Protein 4DH2 (pdb70)

CATH classification: 2.60.40.680

Sequence (456 aa):
IHEAEETADYILDVLVEGVKAKAGDTVEIPLKFEENVPSHGIQSFNLSLYYDSKAIEVLKVEEPGSIITDPANNFDYNIVYKDSEIVFLFDDDKQKGEGLIKTDGVFAKLTVRIKPDIFKDSGSTKKYSLITFGESNFCDFDLKPILAVLKKEGKVEIEKLEAVIGDVNADGVVNISDYVLMKRYILRIIADFPADDDMWVGDVNGDNVINDIDCNYLKRYLLHMIREFPKNSYHEAEETADYILDVLVEGVKAKAGDTVEIPLKFEENVPSHGIQSFNLSLYYDSKAIEVLKVEEPGSIITDPANNFDYNIVYKDSEIVFLFDDDKQKGEGLIKTDGVFAKLTVRIKPDIFKDSGSTKKYSLITFGESNFCDFDLKPILAVLKKEGKVEIEKLAVIGDVNADGVVNISDYVLMKRYILRIIADFPADDDMWVGDVNGDNVINDIDCNYLKRYLLHMIREFPKN

B-factor: mean 34.85, std 16.99, range [12.22, 131.31]

Foldseek 3Di:
DADDDDFDAAKEKEWAEAEEAAFDWDKIFIKIGPAAQLFWFKKKWKKAWDPLFKDWDDKAFDPLQFPCVQFKDWDQPPVRRMIMIIGGPPVLPSPGGRRDIDTGMMTTMTTHLCSCPVHDDQKDKIKMGIDYMWIAGSVRGTHYYHYDIYIYIYGHDD/DDALCQLPPPDHEVVSLVVLVCCQVPVDVGTNDDDCQRRQVQQPPSDHHVVSSVVSVCCNVVVDVGTNDDPD/DDDDDFDAAKEKEWEEAEEAAFDWDKIFIWIGRAAQLFWAKKKWKKAWDPLFKDWDDKDFDPLQFPCVQFKDWDQPPVRRMIMIIGGPRVLPSPGGRRDIDTGMMTTMHGHQCSQPPHPDFKDKIKMGIDDIWIAGSVRTTYHYHYDIYMYMYGYD/DDALPQLPPPDHEVVSLVVLVCCQVVVDVGGNDPDCQRNQVQQPPSDHHVVSSVVSVCCNVVVDVGTNDD

Organism: Acetivibrio thermocellus (strain ATCC 27405 / DSM 1237 / JCM 9322 / NBRC 103400 / NCIMB 10682 / NRRL B-4536 / VPI 7372) (NCBI:txid203119)

Solvent-accessible surface area: 20303 Å² total; per-residue (Å²): 138,18,132,20,66,28,4,24,58,18,0,12,1,27,11,50,55,28,164,7,113,3,33,47,76,26,92,1,38,1,51,0,48,93,14,18,96,74,0,0,0,0,0,4,0,0,1,65,15,19,51,161,0,2,66,8,81,104,7,47,52,6,104,16,11,39,67,51,99,72,7,19,38,89,28,18,26,154,199,79,17,6,2,0,0,3,0,1,8,42,131,2,144,24,154,9,19,1,107,84,69,15,29,0,0,66,3,24,0,94,0,66,95,68,21,9,145,162,31,84,25,98,90,26,29,0,1,3,0,23,6,41,11,50,8,3,2,66,101,42,77,55,5,6,2,4,4,55,14,4,67,0,21,0,50,100,99,224,110,70,19,0,5,0,36,67,81,56,73,14,28,4,16,0,4,0,12,0,17,16,47,50,94,157,72,45,67,80,11,88,8,150,83,32,77,82,4,0,3,0,38,42,65,113,69,28,48,94,86,0,9,58,45,0,50,88,62,7,5,64,101,47,233,100,11,67,36,52,98,204,64,142,19,65,25,6,23,57,18,0,12,1,27,12,48,49,34,149,7,102,2,31,54,75,30,88,1,36,1,69,0,64,92,15,17,95,74,0,0,0,0,0,4,0,0,0,35,14,20,50,163,0,2,69,7,85,107,8,49,47,6,109,13,10,40,68,51,102,84,8,24,47,77,30,18,24,154,192,86,17,5,1,0,0,4,0,2,10,45,137,4,125,17,159,12,17,1,107,84,69,20,33,1,0,57,3,25,0,82,0,61,88,68,18,16,154,156,33,81,26,99,88,25,27,0,1,2,0,22,10,44,11,44,7,2,1,70,98,47,73,61,5,5,3,5,4,57,15,3,71,0,32,0,28,93,161,114,70,25,0,5,0,36,68,82,48,78,19,26,4,20,0,10,0,11,0,22,18,54,54,90,212,67,45,90,93,10,86,8,129,94,32,74,89,2,0,3,0,35,42,62,112,67,30,53,97,83,0,11,69,38,0,60,72,59,6,3,66,103,37,209,125,17,67,38,156

Secondary structure (DSSP, 8-state):
-PPP-EESEEEEEEEPPEEEETT-EEEEEEEEES--TT-B-EEEEEEE--TTTEEEEEEEE-TTSSSHHHHEEEEEEGGGTEEEEEEE-TT-SSSS-B-S-EEEEEEEEEE-TTTTTT---SEEEEEEEEEEEEEE-TT--BEEEEEE-EEEEEEPP-/--TT-TT-SSS-SHHHHHHHHHHHTTSSSS-SSS-HHHHH-SSSSS--SHHHHHHHHHHHTTS-SS-SS---/----EESEEEEEEEPPEEEETT-EEEEEEEEES--TT-B-EEEEEEE--TTTEEEEEEEE-TTSSSHHHHEEEEEEGGGTEEEEEEE-TT-SSSS-B-S-EEEEEEEEEEPTTTTTT---SEEEEEEEEEEEEEE-TTS-EEEEEEE-EEEEEE--/--TT-TT-SSS-SHHHHHHHHHHHTTSSSS-SSS-HHHHH--SSSS--SHHHHHHHHHHHTTS-SS-S--

Radius of gyration: 23.69 Å; Cα contacts (8 Å, |Δi|>4): 1188; chains: 4; bounding box: 64×52×59 Å

Nearest PDB structures (foldseek):
  4dh2-assembly2_D  TM=1.012E+00  e=3.889E-13  Acetivibrio thermocellus ATCC 27405
  5nrk-assembly1_D  TM=9.784E-01  e=1.930E-07  Acetivibrio cellulolyticus
  5nrm-assembly1_B  TM=9.772E-01  e=5.660E-07  Acetivibrio cellulolyticus
  4uyp-assembly1_D  TM=9.404E-01  e=1.335E-05  Acetivibrio cellulolyticus
  4uyq-assembly1_B  TM=9.312E-01  e=1.167E-05  Acetivibrio cellulolyticus

InterPro domains:
  IPR002102 Cellulosome anchoring protein, cohesin domain [PF00963] (114-235)
  IPR008965 CBM2/CBM3, carbohydrate-binding domain superfamily [SSF49384] (112-255)
  IPR012854 Copper amine oxidase-like, N-terminal [PF07833] (38-82)
  IPR036582 Copper amine oxidase-like, N-terminal domain superfamily [SSF55383] (37-77)

Structure (mmCIF, N/CA/C/O backbone):
data_4DH2
#
_entry.id   4DH2
#
_cell.length_a   90.760
_cell.length_b   90.760
_cell.length_c   135.070
_cell.angle_alpha   90.00
_cell.angle_beta   90.00
_cell.angle_gamma   120.00
#
_symmetry.space_group_name_H-M   'P 32 2 1'
#
loop_
_entity.id
_entity.type
_entity.pdbx_description
1 polymer 'Cellulosome anchoring protein cohesin region'
2 polymer 'Dockerin type 1'
3 non-polymer 'SULFATE ION'
4 non-polymer 'CALCIUM ION'
5 water water
#
loop_
_atom_site.group_PDB
_atom_site.id
_atom_site.type_symbol
_atom_site.label_atom_id
_atom_site.label_alt_id
_atom_site.label_comp_id
_atom_site.label_asym_id
_atom_site.label_entity_id
_atom_site.label_seq_id
_atom_site.pdbx_PDB_ins_code
_atom_site.Cartn_x
_atom_site.Cartn_y
_atom_site.Cartn_z
_atom_site.occupancy
_atom_site.B_iso_or_equiv
_atom_site.auth_seq_id
_atom_site.auth_comp_id
_atom_site.auth_asym_id
_atom_site.auth_atom_id
_atom_site.pdbx_PDB_model_num
ATOM 1 N N . ILE A 1 7 ? 20.247 13.414 -11.178 1.00 64.83 7 ILE A N 1
ATOM 2 C CA . ILE A 1 7 ? 20.060 12.219 -10.353 1.00 67.43 7 ILE A CA 1
ATOM 3 C C . ILE A 1 7 ? 19.683 10.982 -11.181 1.00 60.20 7 ILE A C 1
ATOM 4 O O . ILE A 1 7 ? 18.824 11.044 -12.069 1.00 59.91 7 ILE A O 1
ATOM 9 N N . HIS A 1 8 ? 20.350 9.867 -10.888 1.00 45.95 8 HIS A N 1
ATOM 10 C CA . HIS A 1 8 ? 19.920 8.557 -11.376 1.00 42.11 8 HIS A CA 1
ATOM 11 C C . HIS A 1 8 ? 18.838 8.077 -10.412 1.00 42.83 8 HIS A C 1
ATOM 12 O O . HIS A 1 8 ? 19.104 7.873 -9.217 1.00 39.63 8 HIS A O 1
ATOM 26 N N . GLU A 1 9 ? 17.617 7.914 -10.920 1.00 33.24 9 GLU A N 1
ATOM 27 C CA . GLU A 1 9 ? 16.481 7.616 -10.067 1.00 34.45 9 GLU A CA 1
ATOM 28 C C . GLU A 1 9 ? 16.482 6.162 -9.638 1.00 31.41 9 GLU A C 1
ATOM 29 O O . GLU A 1 9 ? 16.721 5.271 -10.449 1.00 30.30 9 GLU A O 1
ATOM 41 N N . ALA A 1 10 ? 16.190 5.918 -8.365 1.00 26.32 10 ALA A N 1
ATOM 42 C CA . ALA A 1 10 ? 16.024 4.538 -7.902 1.00 26.11 10 ALA A CA 1
ATOM 43 C C . ALA A 1 10 ? 14.666 4.026 -8.403 1.00 27.38 10 ALA A C 1
ATOM 44 O O . ALA A 1 10 ? 13.623 4.667 -8.218 1.00 31.92 10 ALA A O 1
ATOM 51 N N . GLU A 1 11 ? 14.687 2.889 -9.079 1.00 24.36 11 GLU A N 1
ATOM 52 C CA A GLU A 1 11 ? 13.528 2.400 -9.789 0.55 20.83 11 GLU A CA 1
ATOM 53 C CA B GLU A 1 11 ? 13.472 2.390 -9.702 0.45 21.26 11 GLU A CA 1
ATOM 54 C C . GLU A 1 11 ? 13.454 0.872 -9.673 1.00 19.08 11 GLU A C 1
ATOM 55 O O . GLU A 1 11 ? 14.431 0.238 -9.298 1.00 20.11 11 GLU A O 1
ATOM 78 N N . THR A 1 12 ? 12.304 0.308 -10.049 1.00 18.61 12 THR A N 1
ATOM 79 C CA . THR A 1 12 ? 12.106 -1.141 -10.011 1.00 18.73 12 THR A CA 1
ATOM 80 C C . THR A 1 12 ? 11.610 -1.573 -11.395 1.00 22.78 12 THR A C 1
ATOM 81 O O . THR A 1 12 ? 10.775 -0.889 -11.969 1.00 27.99 12 THR A O 1
ATOM 92 N N . ALA A 1 13 ? 12.130 -2.673 -11.943 1.00 17.36 13 ALA A N 1
ATOM 93 C CA . ALA A 1 13 ? 11.741 -3.107 -13.292 1.00 19.50 13 ALA A CA 1
ATOM 94 C C . ALA A 1 13 ? 11.981 -4.590 -13.476 1.00 18.78 13 ALA A C 1
ATOM 95 O O . ALA A 1 13 ? 12.418 -5.268 -12.534 1.00 19.10 13 ALA A O 1
ATOM 102 N N . ASP A 1 14 ? 11.708 -5.114 -14.681 1.00 14.27 14 ASP A N 1
ATOM 103 C CA . ASP A 1 14 ? 11.826 -6.535 -14.891 1.00 12.78 14 ASP A CA 1
ATOM 104 C C . ASP A 1 14 ? 13.174 -6.953 -15.425 1.00 16.44 14 ASP A C 1
ATOM 105 O O . ASP A 1 14 ? 13.482 -8.137 -15.476 1.00 20.70 14 ASP A O 1
ATOM 114 N N . TYR A 1 15 ? 13.952 -5.973 -15.881 1.00 15.69 15 TYR A N 1
ATOM 115 C CA . TYR A 1 15 ? 15.228 -6.245 -16.543 1.00 13.92 15 TYR A CA 1
ATOM 116 C C . TYR A 1 15 ? 16.306 -5.309 -16.015 1.00 13.45 15 TYR A C 1
ATOM 117 O O . TYR A 1 15 ? 16.033 -4.201 -15.542 1.00 15.64 15 TYR A O 1
ATOM 135 N N . ILE A 1 16 ? 17.539 -5.750 -16.158 1.00 16.25 16 ILE A N 1
ATOM 136 C CA . ILE A 1 16 ? 18.652 -5.007 -15.639 1.00 16.62 16 ILE A CA 1
ATOM 137 C C . ILE A 1 16 ? 19.928 -5.261 -16.456 1.00 16.17 16 ILE A C 1
ATOM 138 O O . ILE A 1 16 ? 20.077 -6.302 -17.105 1.00 19.91 16 ILE A O 1
ATOM 154 N N . LEU A 1 17 ? 20.822 -4.271 -16.455 1.00 19.73 17 LEU A N 1
ATOM 155 C CA . LEU A 1 17 ? 22.192 -4.432 -16.943 1.00 19.44 17 LEU A CA 1
ATOM 156 C C . LEU A 1 17 ? 23.123 -3.600 -16.072 1.00 18.59 17 LEU A C 1
ATOM 157 O O . LEU A 1 17 ? 22.696 -2.861 -15.168 1.00 19.76 17 LEU A O 1
ATOM 173 N N . ASP A 1 18 ? 24.409 -3.751 -16.344 1.00 18.10 18 ASP A N 1
ATOM 174 C CA . ASP A 1 18 ? 25.433 -3.003 -15.645 1.00 15.74 18 ASP A CA 1
ATOM 175 C C . ASP A 1 18 ? 26.144 -2.095 -16.641 1.00 17.03 18 ASP A C 1
ATOM 176 O O . ASP A 1 18 ? 26.426 -2.519 -17.768 1.00 18.77 18 ASP A O 1
ATOM 185 N N . VAL A 1 19 ? 26.420 -0.870 -16.201 1.00 17.89 19 VAL A N 1
ATOM 186 C CA . VAL A 1 19 ? 27.164 0.091 -16.994 1.00 18.93 19 VAL A CA 1
ATOM 187 C C . VAL A 1 19 ? 28.457 0.411 -16.231 1.00 19.83 19 VAL A C 1
ATOM 188 O O . VAL A 1 19 ? 28.396 0.823 -15.071 1.00 23.69 19 VAL A O 1
ATOM 201 N N . LEU A 1 20 ? 29.609 0.240 -16.889 1.00 19.98 20 LEU A N 1
ATOM 202 C CA . LEU A 1 20 ? 30.913 0.422 -16.229 1.00 20.86 20 LEU A CA 1
ATOM 203 C C . LEU A 1 20 ? 31.804 1.401 -16.966 1.00 24.07 20 LEU A C 1
ATOM 204 O O . LEU A 1 20 ? 31.850 1.400 -18.193 1.00 24.39 20 LEU A O 1
ATOM 220 N N . VAL A 1 21 ? 32.481 2.259 -16.211 1.00 25.36 21 VAL A N 1
ATOM 221 C CA . VAL A 1 21 ? 33.574 3.035 -16.777 1.00 27.79 21 VAL A CA 1
ATOM 222 C C . VAL A 1 21 ? 34.830 2.211 -16.534 1.00 29.63 21 VAL A C 1
ATOM 223 O O . VAL A 1 21 ? 35.158 1.919 -15.391 1.00 29.34 21 VAL A O 1
ATOM 236 N N . GLU A 1 22 ? 35.518 1.812 -17.595 1.00 26.00 22 GLU A N 1
ATOM 237 C CA . GLU A 1 22 ? 36.704 0.988 -17.444 1.00 28.13 22 GLU A CA 1
ATOM 238 C C . GLU A 1 22 ? 37.921 1.862 -17.110 1.00 31.24 22 GLU A C 1
ATOM 239 O O . GLU A 1 22 ? 38.328 2.693 -17.902 1.00 31.30 22 GLU A O 1
ATOM 251 N N . GLY A 1 23 ? 38.513 1.623 -15.950 1.00 37.27 23 GLY A N 1
ATOM 252 C CA . GLY A 1 23 ? 39.607 2.445 -15.467 1.00 44.41 23 GLY A CA 1
ATOM 253 C C . GLY A 1 23 ? 40.822 2.475 -16.375 1.00 24.56 23 GLY A C 1
ATOM 254 O O . GLY A 1 23 ? 41.123 1.509 -17.068 1.00 34.25 23 GLY A O 1
ATOM 258 N N . VAL A 1 24 ? 41.537 3.601 -16.362 1.00 28.85 24 VAL A N 1
ATOM 259 C CA . VAL A 1 24 ? 42.767 3.725 -17.121 1.00 29.73 24 VAL A CA 1
ATOM 260 C C . VAL A 1 24 ? 43.834 4.319 -16.212 1.00 25.58 24 VAL A C 1
ATOM 261 O O . VAL A 1 24 ? 43.528 5.083 -15.312 1.00 23.37 24 VAL A O 1
ATOM 274 N N . LYS A 1 25 ? 45.078 3.913 -16.425 1.00 22.87 25 LYS A N 1
ATOM 275 C CA . LYS A 1 25 ? 46.229 4.498 -15.748 1.00 26.88 25 LYS A CA 1
ATOM 276 C C . LYS A 1 25 ? 47.037 5.202 -16.820 1.00 32.34 25 LYS A C 1
ATOM 277 O O . LYS A 1 25 ? 47.373 4.601 -17.851 1.00 32.86 25 LYS A O 1
ATOM 296 N N . ALA A 1 26 ? 47.312 6.479 -16.603 1.00 26.12 26 ALA A N 1
ATOM 297 C CA . ALA A 1 26 ? 48.006 7.284 -17.604 1.00 30.81 26 ALA A CA 1
ATOM 298 C C . ALA A 1 26 ? 48.896 8.299 -16.927 1.00 29.65 26 ALA A C 1
ATOM 299 O O . ALA A 1 26 ? 48.946 8.395 -15.695 1.00 28.24 26 ALA A O 1
ATOM 306 N N . LYS A 1 27 ? 49.602 9.068 -17.746 1.00 28.65 27 LYS A N 1
ATOM 307 C CA . LYS A 1 27 ? 50.491 10.083 -17.236 1.00 32.80 27 LYS A CA 1
ATOM 308 C C . LYS A 1 27 ? 49.925 11.426 -17.615 1.00 26.28 27 LYS A C 1
ATOM 309 O O . LYS A 1 27 ? 49.246 11.555 -18.632 1.00 23.26 27 LYS A O 1
ATOM 328 N N . ALA A 1 28 ? 50.224 12.440 -16.821 1.00 26.90 28 ALA A N 1
ATOM 329 C CA . ALA A 1 28 ? 49.802 13.790 -17.152 1.00 31.40 28 ALA A CA 1
ATOM 330 C C . ALA A 1 28 ? 50.322 14.127 -18.529 1.00 34.10 28 ALA A C 1
ATOM 331 O O . ALA A 1 28 ? 51.484 13.857 -18.835 1.00 28.86 28 ALA A O 1
ATOM 338 N N . GLY A 1 29 ? 49.454 14.729 -19.335 1.00 28.68 29 GLY A N 1
ATOM 339 C CA . GLY A 1 29 ? 49.747 15.078 -20.705 1.00 30.20 29 GLY A CA 1
ATOM 340 C C . GLY A 1 29 ? 49.341 14.037 -21.738 1.00 27.61 29 GLY A C 1
ATOM 341 O O . GLY A 1 29 ? 49.329 14.349 -22.919 1.00 27.74 29 GLY A O 1
ATOM 345 N N . ASP A 1 30 ? 49.035 12.808 -21.315 1.00 23.50 30 ASP A N 1
ATOM 346 C CA . ASP A 1 30 ? 48.703 11.743 -22.250 1.00 23.92 30 ASP A CA 1
ATOM 347 C C . ASP A 1 30 ? 47.374 12.003 -22.927 1.00 29.70 30 ASP A C 1
ATOM 348 O O . ASP A 1 30 ? 46.476 12.628 -22.356 1.00 27.74 30 ASP A O 1
ATOM 357 N N . THR A 1 31 ? 47.246 11.495 -24.138 1.00 27.22 31 THR A N 1
ATOM 358 C CA . THR A 1 31 ? 45.932 11.299 -24.740 1.00 26.47 31 THR A CA 1
ATOM 359 C C . THR A 1 31 ? 45.654 9.821 -24.720 1.00 24.93 31 THR A C 1
ATOM 360 O O . THR A 1 31 ? 46.457 9.020 -25.203 1.00 24.60 31 THR A O 1
ATOM 371 N N . VAL A 1 32 ? 44.500 9.437 -24.167 1.00 21.91 32 VAL A N 1
ATOM 372 C CA . VAL A 1 32 ? 44.197 8.036 -23.957 1.00 25.85 32 VAL A CA 1
ATOM 373 C C . VAL A 1 32 ? 42.724 7.786 -24.304 1.00 24.90 32 VAL A C 1
ATOM 374 O O . VAL A 1 32 ? 41.953 8.737 -24.463 1.00 25.08 32 VAL A O 1
ATOM 387 N N . GLU A 1 33 ? 42.368 6.514 -24.454 1.00 22.31 33 GLU A N 1
ATOM 388 C CA . GLU A 1 33 ? 40.968 6.117 -24.680 1.00 21.40 33 GLU A CA 1
ATOM 389 C C . GLU A 1 33 ? 40.381 5.550 -23.389 1.00 24.45 33 GLU A C 1
ATOM 390 O O . GLU A 1 33 ? 41.065 4.824 -22.668 1.00 24.90 33 GLU A O 1
ATOM 402 N N . ILE A 1 34 ? 39.150 5.947 -23.048 1.00 23.45 34 ILE A N 1
ATOM 403 C CA . ILE A 1 34 ? 38.443 5.363 -21.911 1.00 23.81 34 ILE A CA 1
ATOM 404 C C . ILE A 1 34 ? 37.236 4.578 -22.455 1.00 24.08 34 ILE A C 1
ATOM 405 O O . ILE A 1 34 ? 36.311 5.165 -23.003 1.00 24.58 34 ILE A O 1
ATOM 421 N N . PRO A 1 35 ? 37.264 3.246 -22.335 1.00 23.61 35 PRO A N 1
ATOM 422 C CA . PRO A 1 35 ? 36.150 2.426 -22.798 1.00 26.20 35 PRO A CA 1
ATOM 423 C C . PRO A 1 35 ? 35.047 2.436 -21.758 1.00 24.53 35 PRO A C 1
ATOM 424 O O . PRO A 1 35 ? 35.333 2.425 -20.558 1.00 22.61 35 PRO A O 1
ATOM 435 N N . LEU A 1 36 ? 33.815 2.459 -22.253 1.00 25.40 36 LEU A N 1
ATOM 436 C CA . LEU A 1 36 ? 32.614 2.388 -21.427 1.00 22.10 36 LEU A CA 1
ATOM 437 C C . LEU A 1 36 ? 31.863 1.136 -21.887 1.00 19.10 36 LEU A C 1
ATOM 438 O O . LEU A 1 36 ? 31.697 0.921 -23.085 1.00 22.35 36 LEU A O 1
ATOM 454 N N . LYS A 1 37 ? 31.434 0.311 -20.935 1.00 19.86 37 LYS A N 1
ATOM 455 C CA . LYS A 1 37 ? 30.940 -1.020 -21.232 1.00 22.15 37 LYS A CA 1
ATOM 456 C C . LYS A 1 37 ? 29.563 -1.240 -20.658 1.00 19.33 37 LYS A C 1
ATOM 457 O O . LYS A 1 37 ? 29.201 -0.621 -19.674 1.00 19.41 37 LYS A O 1
ATOM 476 N N . PHE A 1 38 ? 28.816 -2.113 -21.319 1.00 20.54 38 PHE A N 1
ATOM 477 C CA . PHE A 1 38 ? 27.614 -2.705 -20.785 1.00 20.06 38 PHE A CA 1
ATOM 478 C C . PHE A 1 38 ? 27.930 -4.160 -20.516 1.00 18.51 38 PHE A C 1
ATOM 479 O O . PHE A 1 38 ? 28.547 -4.840 -21.356 1.00 22.48 38 PHE A O 1
ATOM 496 N N . GLU A 1 39 ? 27.502 -4.646 -19.356 1.00 21.69 39 GLU A N 1
ATOM 497 C CA A GLU A 1 39 ? 27.595 -6.060 -19.026 0.57 25.45 39 GLU A CA 1
ATOM 498 C CA B GLU A 1 39 ? 27.582 -6.064 -19.054 0.43 25.18 39 GLU A CA 1
ATOM 499 C C . GLU A 1 39 ? 26.230 -6.563 -18.586 1.00 26.76 39 GLU A C 1
ATOM 500 O O . GLU A 1 39 ? 25.423 -5.791 -18.060 1.00 21.90 39 GLU A O 1
ATOM 523 N N . ASN A 1 40 ? 25.983 -7.849 -18.801 1.00 24.33 40 ASN A N 1
ATOM 524 C CA . ASN A 1 40 ? 24.698 -8.458 -18.470 1.00 25.97 40 ASN A CA 1
ATOM 525 C C . ASN A 1 40 ? 23.541 -7.791 -19.216 1.00 23.87 40 ASN A C 1
ATOM 526 O O . ASN A 1 40 ? 22.472 -7.560 -18.655 1.00 24.70 40 ASN A O 1
ATOM 537 N N . VAL A 1 41 ? 23.774 -7.475 -20.479 1.00 23.07 41 VAL A N 1
ATOM 538 C CA . VAL A 1 41 ? 22.723 -6.935 -21.327 1.00 19.25 41 VAL A CA 1
ATOM 539 C C . VAL A 1 41 ? 21.604 -7.972 -21.484 1.00 21.34 41 VAL A C 1
ATOM 540 O O . VAL A 1 41 ? 21.877 -9.124 -21.810 1.00 24.86 41 VAL A O 1
ATOM 553 N N . PRO A 1 42 ? 20.344 -7.558 -21.275 1.00 20.54 42 PRO A N 1
ATOM 554 C CA . PRO A 1 42 ? 19.258 -8.519 -21.527 1.00 26.02 42 PRO A CA 1
ATOM 555 C C . PRO A 1 42 ? 19.309 -9.046 -22.946 1.00 22.57 42 PRO A C 1
ATOM 556 O O . PRO A 1 42 ? 19.401 -8.279 -23.912 1.00 20.78 42 PRO A O 1
ATOM 567 N N . SER A 1 43 ? 19.195 -10.360 -23.088 1.00 24.02 43 SER A N 1
ATOM 568 C CA . SER A 1 43 ? 19.266 -10.951 -24.409 1.00 25.35 43 SER A CA 1
ATOM 569 C C . SER A 1 43 ? 18.119 -10.522 -25.300 1.00 22.16 43 SER A C 1
ATOM 570 O O . SER A 1 43 ? 18.240 -10.577 -26.516 1.00 25.33 43 SER A O 1
ATOM 578 N N . HIS A 1 44 ? 16.995 -10.099 -24.732 1.00 24.31 44 HIS A N 1
ATOM 579 C CA . HIS A 1 44 ? 15.905 -9.662 -25.600 1.00 25.54 44 HIS A CA 1
ATOM 580 C C . HIS A 1 44 ? 16.094 -8.254 -26.154 1.00 28.21 44 HIS A C 1
ATOM 581 O O . HIS A 1 44 ? 15.385 -7.849 -27.080 1.00 24.60 44 HIS A O 1
ATOM 596 N N . GLY A 1 45 ? 17.071 -7.534 -25.611 1.00 23.03 45 GLY A N 1
ATOM 597 C CA . GLY A 1 45 ? 17.610 -6.375 -26.295 1.00 20.87 45 GLY A CA 1
ATOM 598 C C . GLY A 1 45 ? 17.166 -5.005 -25.820 1.00 20.08 45 GLY A C 1
ATOM 599 O O . GLY A 1 45 ? 16.017 -4.797 -25.425 1.00 21.46 45 GLY A O 1
ATOM 603 N N . ILE A 1 46 ? 18.110 -4.065 -25.889 1.00 18.45 46 ILE A N 1
ATOM 604 C CA . ILE A 1 46 ? 17.871 -2.644 -25.683 1.00 14.15 46 ILE A CA 1
ATOM 605 C C . ILE A 1 46 ? 17.440 -1.967 -26.997 1.00 18.15 46 ILE A C 1
ATOM 606 O O . ILE A 1 46 ? 18.136 -2.038 -28.018 1.00 19.22 46 ILE A O 1
ATOM 622 N N . GLN A 1 47 ? 16.302 -1.295 -26.938 1.00 15.91 47 GLN A N 1
ATOM 623 C CA . GLN A 1 47 ? 15.810 -0.446 -28.020 1.00 18.94 47 GLN A CA 1
ATOM 624 C C . GLN A 1 47 ? 16.429 0.940 -27.990 1.00 17.68 47 GLN A C 1
ATOM 625 O O . GLN A 1 47 ? 16.798 1.516 -29.036 1.00 16.45 47 GLN A O 1
ATOM 639 N N . SER A 1 48 ? 16.554 1.505 -26.794 1.00 16.33 48 SER A N 1
ATOM 640 C CA . SER A 1 48 ? 17.037 2.864 -26.695 1.00 14.09 48 SER A CA 1
ATOM 641 C C . SER A 1 48 ? 17.668 3.110 -25.324 1.00 13.41 48 SER A C 1
ATOM 642 O O . SER A 1 48 ? 17.231 2.530 -24.319 1.00 15.34 48 SER A O 1
ATOM 650 N N . PHE A 1 49 ? 18.657 3.990 -25.296 1.00 16.30 49 PHE A N 1
ATOM 651 C CA . PHE A 1 49 ? 19.173 4.454 -24.012 1.00 17.60 49 PHE A CA 1
ATOM 652 C C . PHE A 1 49 ? 19.669 5.854 -24.115 1.00 16.89 49 PHE A C 1
ATOM 653 O O . PHE A 1 49 ? 20.032 6.330 -25.196 1.00 15.55 49 PHE A O 1
ATOM 670 N N . ASN A 1 50 ? 19.677 6.533 -22.972 1.00 14.60 50 ASN A N 1
ATOM 671 C CA . ASN A 1 50 ? 20.118 7.912 -22.876 1.00 16.12 50 ASN A CA 1
ATOM 672 C C . ASN A 1 50 ? 20.850 7.946 -21.544 1.00 15.68 50 ASN A C 1
ATOM 673 O O . ASN A 1 50 ? 20.272 7.581 -20.498 1.00 16.18 50 ASN A O 1
ATOM 684 N N . LEU A 1 51 ? 22.127 8.336 -21.596 1.00 17.83 51 LEU A N 1
ATOM 685 C CA . LEU A 1 51 ? 23.034 8.215 -20.449 1.00 20.84 51 LEU A CA 1
ATOM 686 C C . LEU A 1 51 ? 23.936 9.456 -20.437 1.00 17.93 51 LEU A C 1
ATOM 687 O O . LEU A 1 51 ? 24.367 9.889 -21.516 1.00 19.17 51 LEU A O 1
ATOM 703 N N . SER A 1 52 ? 24.204 10.018 -19.253 1.00 20.12 52 SER A N 1
ATOM 704 C CA . SER A 1 52 ? 25.158 11.141 -19.086 1.00 21.32 52 SER A CA 1
ATOM 705 C C . SER A 1 52 ? 26.325 10.718 -18.209 1.00 14.76 52 SER A C 1
ATOM 706 O O . SER A 1 52 ? 26.133 9.993 -17.188 1.00 17.30 52 SER A O 1
ATOM 714 N N . LEU A 1 53 ? 27.499 11.229 -18.561 1.00 20.65 53 LEU A N 1
ATOM 715 C CA . LEU A 1 53 ? 28.702 11.116 -17.735 1.00 19.25 53 LEU A CA 1
ATOM 716 C C . LEU A 1 53 ? 29.243 12.495 -17.459 1.00 22.67 53 LEU A C 1
ATOM 717 O O . LEU A 1 53 ? 29.083 13.410 -18.278 1.00 20.61 53 LEU A O 1
ATOM 733 N N . TYR A 1 54 ? 29.934 12.649 -16.330 1.00 21.86 54 TYR A N 1
ATOM 734 C CA . TYR A 1 54 ? 30.602 13.897 -16.037 1.00 20.12 54 TYR A CA 1
ATOM 735 C C . TYR A 1 54 ? 32.076 13.621 -15.840 1.00 17.43 54 TYR A C 1
ATOM 736 O O . TYR A 1 54 ? 32.446 12.543 -15.371 1.00 20.30 54 TYR A O 1
ATOM 754 N N . TYR A 1 55 ? 32.877 14.608 -16.204 1.00 21.44 55 TYR A N 1
ATOM 755 C CA . TYR A 1 55 ? 34.325 14.592 -15.991 1.00 24.52 55 TYR A CA 1
ATOM 756 C C . TYR A 1 55 ? 34.781 15.911 -15.394 1.00 24.06 55 TYR A C 1
ATOM 757 O O . TYR A 1 55 ? 34.059 16.913 -15.430 1.00 24.05 55 TYR A O 1
ATOM 775 N N . ASP A 1 56 ? 35.980 15.909 -14.814 1.00 23.41 56 ASP A N 1
ATOM 776 C CA . ASP A 1 56 ? 36.538 17.117 -14.236 1.00 20.88 56 ASP A CA 1
ATOM 777 C C . ASP A 1 56 ? 37.353 17.816 -15.306 1.00 24.42 56 ASP A C 1
ATOM 778 O O . ASP A 1 56 ? 38.407 17.329 -15.733 1.00 26.94 56 ASP A O 1
ATOM 787 N N . SER A 1 57 ? 36.844 18.946 -15.773 1.00 24.52 57 SER A N 1
ATOM 788 C CA . SER A 1 57 ? 37.476 19.657 -16.867 1.00 23.48 57 SER A CA 1
ATOM 789 C C . SER A 1 57 ? 38.812 20.244 -16.433 1.00 24.21 57 SER A C 1
ATOM 790 O O . SER A 1 57 ? 39.603 20.676 -17.279 1.00 32.50 57 SER A O 1
ATOM 798 N N . LYS A 1 58 ? 39.101 20.236 -15.143 1.00 28.56 58 LYS A N 1
ATOM 799 C CA . LYS A 1 58 ? 40.411 20.744 -14.724 1.00 33.63 58 LYS A CA 1
ATOM 800 C C . LYS A 1 58 ? 41.505 19.738 -15.052 1.00 37.10 58 LYS A C 1
ATOM 801 O O . LYS A 1 58 ? 42.671 20.106 -15.234 1.00 37.81 58 LYS A O 1
ATOM 820 N N . ALA A 1 59 ? 41.126 18.472 -15.154 1.00 31.58 59 ALA A N 1
ATOM 821 C CA . ALA A 1 59 ? 42.080 17.408 -15.411 1.00 33.93 59 ALA A CA 1
ATOM 822 C C . ALA A 1 59 ? 41.909 16.780 -16.778 1.00 39.91 59 ALA A C 1
ATOM 823 O O . ALA A 1 59 ? 42.862 16.244 -17.333 1.00 29.38 59 ALA A O 1
ATOM 830 N N . ILE A 1 60 ? 40.694 16.822 -17.318 1.00 25.04 60 ILE A N 1
ATOM 831 C CA . ILE A 1 60 ? 40.393 16.085 -18.519 1.00 27.77 60 ILE A CA 1
ATOM 832 C C . ILE A 1 60 ? 39.763 16.952 -19.582 1.00 26.62 60 ILE A C 1
ATOM 833 O O . ILE A 1 60 ? 38.876 17.761 -19.307 1.00 29.00 60 ILE A O 1
ATOM 849 N N . GLU A 1 61 ? 40.245 16.766 -20.801 1.00 24.16 61 GLU A N 1
ATOM 850 C CA . GLU A 1 61 ? 39.656 17.340 -21.997 1.00 28.54 61 GLU A CA 1
ATOM 851 C C . GLU A 1 61 ? 39.146 16.227 -22.916 1.00 36.37 61 GLU A C 1
ATOM 852 O O . GLU A 1 61 ? 39.898 15.333 -23.322 1.00 29.58 61 GLU A O 1
ATOM 864 N N . VAL A 1 62 ? 37.861 16.267 -23.259 1.00 24.79 62 VAL A N 1
ATOM 865 C CA . VAL A 1 62 ? 37.335 15.246 -24.142 1.00 26.84 62 VAL A CA 1
ATOM 866 C C . VAL A 1 62 ? 37.501 15.718 -25.563 1.00 32.33 62 VAL A C 1
ATOM 867 O O . VAL A 1 62 ? 37.012 16.784 -25.949 1.00 37.63 62 VAL A O 1
ATOM 880 N N . LEU A 1 63 ? 38.211 14.919 -26.349 1.00 27.82 63 LEU A N 1
ATOM 881 C CA . LEU A 1 63 ? 38.514 15.288 -27.720 1.00 27.79 63 LEU A CA 1
ATOM 882 C C . LEU A 1 63 ? 37.642 14.567 -28.750 1.00 41.34 63 LEU A C 1
ATOM 883 O O . LEU A 1 63 ? 37.486 15.033 -29.882 1.00 39.16 63 LEU A O 1
ATOM 899 N N . LYS A 1 64 ? 37.123 13.408 -28.369 1.00 28.32 64 LYS A N 1
ATOM 900 C CA . LYS A 1 64 ? 36.329 12.577 -29.290 1.00 27.67 64 LYS A CA 1
ATOM 901 C C . LYS A 1 64 ? 35.469 11.608 -28.506 1.00 26.40 64 LYS A C 1
ATOM 902 O O . LYS A 1 64 ? 35.864 11.115 -27.435 1.00 25.12 64 LYS A O 1
ATOM 921 N N . VAL A 1 65 ? 34.290 11.312 -29.053 1.00 22.35 65 VAL A N 1
ATOM 922 C CA . VAL A 1 65 ? 33.470 10.236 -28.548 1.00 21.25 65 VAL A CA 1
ATOM 923 C C . VAL A 1 65 ? 33.092 9.356 -29.725 1.00 25.42 65 VAL A C 1
ATOM 924 O O . VAL A 1 65 ? 32.627 9.866 -30.746 1.00 27.91 65 VAL A O 1
ATOM 937 N N . GLU A 1 66 ? 33.274 8.044 -29.577 1.00 24.42 66 GLU A N 1
ATOM 938 C CA A GLU A 1 66 ? 32.991 7.087 -30.647 0.57 26.99 66 GLU A CA 1
ATOM 939 C CA B GLU A 1 66 ? 32.980 7.093 -30.650 0.43 27.05 66 GLU A CA 1
ATOM 940 C C . GLU A 1 66 ? 32.087 5.966 -30.153 1.00 26.86 66 GLU A C 1
ATOM 941 O O . GLU A 1 66 ? 32.244 5.514 -29.028 1.00 25.36 66 GLU A O 1
ATOM 964 N N . PRO A 1 67 ? 31.170 5.476 -31.016 1.00 22.71 67 PRO A N 1
ATOM 965 C CA . PRO A 1 67 ? 30.376 4.319 -30.598 1.00 25.05 67 PRO A CA 1
ATOM 966 C C . PRO A 1 67 ? 31.259 3.090 -30.478 1.00 31.45 67 PRO A C 1
ATOM 967 O O . PRO A 1 67 ? 32.274 2.957 -31.178 1.00 29.05 67 PRO A O 1
ATOM 978 N N . GLY A 1 68 ? 30.878 2.209 -29.565 1.00 23.31 68 GLY A N 1
ATOM 979 C CA . GLY A 1 68 ? 31.545 0.940 -29.364 1.00 21.05 68 GLY A CA 1
ATOM 980 C C . GLY A 1 68 ? 31.009 -0.115 -30.311 1.00 25.27 68 GLY A C 1
ATOM 981 O O . GLY A 1 68 ? 30.013 0.112 -31.017 1.00 24.08 68 GLY A O 1
ATOM 985 N N . SER A 1 69 ? 31.641 -1.292 -30.293 1.00 28.85 69 SER A N 1
ATOM 986 C CA . SER A 1 69 ? 31.290 -2.365 -31.221 1.00 32.80 69 SER A CA 1
ATOM 987 C C . SER A 1 69 ? 29.896 -2.917 -31.000 1.00 30.09 69 SER A C 1
ATOM 988 O O . SER A 1 69 ? 29.309 -3.495 -31.919 1.00 26.50 69 SER A O 1
ATOM 996 N N . ILE A 1 70 ? 29.336 -2.776 -29.803 1.00 24.45 70 ILE A N 1
ATOM 997 C CA . ILE A 1 70 ? 28.009 -3.348 -29.600 1.00 20.84 70 ILE A CA 1
ATOM 998 C C . ILE A 1 70 ? 26.877 -2.464 -30.109 1.00 22.10 70 ILE A C 1
ATOM 999 O O . ILE A 1 70 ? 25.720 -2.913 -30.190 1.00 24.16 70 ILE A O 1
ATOM 1015 N N . ILE A 1 71 ? 27.201 -1.225 -30.459 1.00 21.52 71 ILE A N 1
ATOM 1016 C CA . ILE A 1 71 ? 26.229 -0.302 -31.021 1.00 21.23 71 ILE A CA 1
ATOM 1017 C C . ILE A 1 71 ? 25.899 -0.732 -32.451 1.00 31.38 71 ILE A C 1
ATOM 1018 O O . ILE A 1 71 ? 26.804 -0.914 -33.281 1.00 28.80 71 ILE A O 1
ATOM 1034 N N . THR A 1 72 ? 24.614 -0.903 -32.738 1.00 24.66 72 THR A N 1
ATOM 1035 C CA . THR A 1 72 ? 24.153 -1.294 -34.069 1.00 24.99 72 THR A CA 1
ATOM 1036 C C . THR A 1 72 ? 24.007 -0.043 -34.915 1.00 27.31 72 THR A C 1
ATOM 1037 O O . THR A 1 72 ? 23.762 1.036 -34.383 1.00 25.55 72 THR A O 1
ATOM 1048 N N . ASP A 1 73 ? 24.158 -0.191 -36.232 1.00 26.75 73 ASP A N 1
ATOM 1049 C CA . ASP A 1 73 ? 24.032 0.916 -37.181 1.00 22.14 73 ASP A CA 1
ATOM 1050 C C . ASP A 1 73 ? 24.241 2.300 -36.591 1.00 19.96 73 ASP A C 1
ATOM 1051 O O . ASP A 1 73 ? 23.303 3.133 -36.616 1.00 23.48 73 ASP A O 1
ATOM 1060 N N . PRO A 1 74 ? 25.467 2.577 -36.114 1.00 23.37 74 PRO A N 1
ATOM 1061 C CA . PRO A 1 74 ? 25.747 3.795 -35.352 1.00 23.57 74 PRO A CA 1
ATOM 1062 C C . PRO A 1 74 ? 25.515 5.053 -36.136 1.00 30.70 74 PRO A C 1
ATOM 1063 O O . PRO A 1 74 ? 25.109 6.048 -35.559 1.00 23.57 74 PRO A O 1
ATOM 1074 N N . ALA A 1 75 ? 25.796 5.030 -37.438 1.00 24.68 75 ALA A N 1
ATOM 1075 C CA . ALA A 1 75 ? 25.499 6.183 -38.268 1.00 29.04 75 ALA A CA 1
ATOM 1076 C C . ALA A 1 75 ? 24.089 6.686 -38.077 1.00 23.00 75 ALA A C 1
ATOM 1077 O O . ALA A 1 75 ? 23.854 7.890 -38.099 1.00 30.63 75 ALA A O 1
ATOM 1084 N N . ASN A 1 76 ? 23.125 5.776 -37.897 1.00 23.72 76 ASN A N 1
ATOM 1085 C CA . ASN A 1 76 ? 21.735 6.174 -37.719 1.00 23.06 76 ASN A CA 1
ATOM 1086 C C . ASN A 1 76 ? 21.231 6.062 -36.282 1.00 22.36 76 ASN A C 1
ATOM 1087 O O . ASN A 1 76 ? 20.225 6.696 -35.919 1.00 22.71 76 ASN A O 1
ATOM 1098 N N . ASN A 1 77 ? 21.906 5.249 -35.488 1.00 24.85 77 ASN A N 1
ATOM 1099 C CA . ASN A 1 77 ? 21.345 4.868 -34.178 1.00 23.38 77 ASN A CA 1
ATOM 1100 C C . ASN A 1 77 ? 22.006 5.526 -32.968 1.00 25.47 77 ASN A C 1
ATOM 1101 O O . ASN A 1 77 ? 21.463 5.458 -31.858 1.00 20.69 77 ASN A O 1
ATOM 1112 N N . PHE A 1 78 ? 23.151 6.163 -33.190 1.00 17.65 78 PHE A N 1
ATOM 1113 C CA . PHE A 1 78 ? 24.031 6.612 -32.096 1.00 21.41 78 PHE A CA 1
ATOM 1114 C C . PHE A 1 78 ? 24.394 8.083 -32.240 1.00 27.14 78 PHE A C 1
ATOM 1115 O O . PHE A 1 78 ? 24.840 8.528 -33.300 1.00 23.83 78 PHE A O 1
ATOM 1132 N N . ASP A 1 79 ? 24.144 8.844 -31.179 1.00 21.11 79 ASP A N 1
ATOM 1133 C CA . ASP A 1 79 ? 24.541 10.237 -31.117 1.00 21.91 79 ASP A CA 1
ATOM 1134 C C . ASP A 1 79 ? 25.144 10.533 -29.765 1.00 24.32 79 ASP A C 1
ATOM 1135 O O . ASP A 1 79 ? 24.862 9.852 -28.780 1.00 20.67 79 ASP A O 1
ATOM 1144 N N . TYR A 1 80 ? 25.954 11.574 -29.717 1.00 22.01 80 TYR A N 1
ATOM 1145 C CA . TYR A 1 80 ? 26.418 12.088 -28.436 1.00 18.07 80 TYR A CA 1
ATOM 1146 C C . TYR A 1 80 ? 26.531 13.588 -28.527 1.00 22.67 80 TYR A C 1
ATOM 1147 O O . TYR A 1 80 ? 26.594 14.148 -29.616 1.00 25.94 80 TYR A O 1
ATOM 1165 N N . ASN A 1 81 ? 26.594 14.227 -27.374 1.00 21.02 81 ASN A N 1
ATOM 1166 C CA . ASN A 1 81 ? 26.826 15.644 -27.289 1.00 22.78 81 ASN A CA 1
ATOM 1167 C C . ASN A 1 81 ? 27.638 15.954 -26.036 1.00 25.44 81 ASN A C 1
ATOM 1168 O O . ASN A 1 81 ? 27.339 15.456 -24.942 1.00 24.58 81 ASN A O 1
ATOM 1179 N N . ILE A 1 82 ? 28.654 16.785 -26.182 1.00 23.96 82 ILE A N 1
ATOM 1180 C CA . ILE A 1 82 ? 29.403 17.242 -25.017 1.00 20.52 82 ILE A CA 1
ATOM 1181 C C . ILE A 1 82 ? 28.884 18.610 -24.626 1.00 26.66 82 ILE A C 1
ATOM 1182 O O . ILE A 1 82 ? 28.945 19.554 -25.426 1.00 30.98 82 ILE A O 1
ATOM 1198 N N . VAL A 1 83 ? 28.346 18.693 -23.411 1.00 23.38 83 VAL A N 1
ATOM 1199 C CA . VAL A 1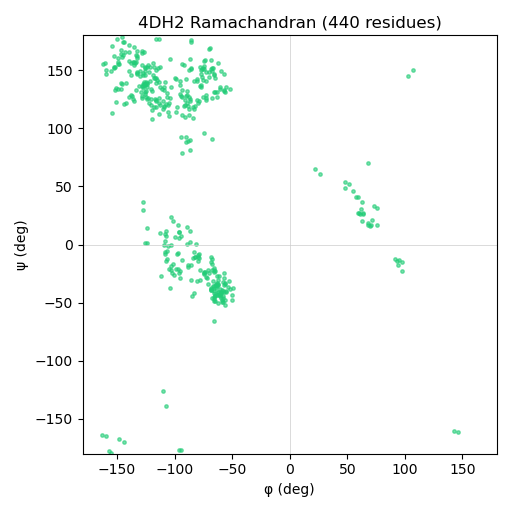 83 ? 27.922 19.951 -22.839 1.00 20.63 83 VAL A CA 1
ATOM 1200 C C . VAL A 1 83 ? 29.133 20.541 -22.124 1.00 26.85 83 VAL A C 1
ATOM 1201 O O . VAL A 1 83 ? 29.345 20.298 -20.945 1.00 28.11 83 VAL A O 1
ATOM 1214 N N . TYR A 1 84 ? 29.921 21.313 -22.864 1.00 28.16 84 TYR A N 1
ATOM 1215 C CA . TYR A 1 84 ? 31.185 21.835 -22.354 1.00 32.13 84 TYR A CA 1
ATOM 1216 C C . TYR A 1 84 ? 31.024 22.626 -21.059 1.00 39.50 84 TYR A C 1
ATOM 1217 O O . TYR A 1 84 ? 31.824 22.466 -20.129 1.00 36.29 84 TYR A O 1
ATOM 1235 N N . LYS A 1 85 ? 29.970 23.434 -20.965 1.00 31.51 85 LYS A N 1
ATOM 1236 C CA . LYS A 1 85 ? 29.762 24.241 -19.764 1.00 32.51 85 LYS A CA 1
ATOM 1237 C C . LYS A 1 85 ? 29.575 23.405 -18.504 1.00 40.84 85 LYS A C 1
ATOM 1238 O O . LYS A 1 85 ? 29.867 23.860 -17.388 1.00 34.58 85 LYS A O 1
ATOM 1257 N N . ASP A 1 86 ? 29.077 22.183 -18.673 1.00 27.94 86 ASP A N 1
ATOM 1258 C CA . ASP A 1 86 ? 28.761 21.333 -17.547 1.00 29.58 86 ASP A CA 1
ATOM 1259 C C . ASP A 1 86 ? 29.743 20.170 -17.443 1.00 24.59 86 ASP A C 1
ATOM 1260 O O . ASP A 1 86 ? 29.593 19.327 -16.556 1.00 25.92 86 ASP A O 1
ATOM 1269 N N . SER A 1 87 ? 30.696 20.100 -18.370 1.00 28.75 87 SER A N 1
ATOM 1270 C CA . SER A 1 87 ? 31.621 18.969 -18.414 1.00 26.77 87 SER A CA 1
ATOM 1271 C C . SER A 1 87 ? 30.846 17.677 -18.396 1.00 26.94 87 SER A C 1
ATOM 1272 O O . SER A 1 87 ? 31.113 16.792 -17.587 1.00 22.68 87 SER A O 1
ATOM 1280 N N . GLU A 1 88 ? 29.888 17.587 -19.311 1.00 22.65 88 GLU A N 1
ATOM 1281 C CA . GLU A 1 88 ? 28.983 16.461 -19.376 1.00 21.69 88 GLU A CA 1
ATOM 1282 C C . GLU A 1 88 ? 29.019 15.858 -20.778 1.00 20.57 88 GLU A C 1
ATOM 1283 O O . GLU A 1 88 ? 29.026 16.577 -21.782 1.00 25.51 88 GLU A O 1
ATOM 1295 N N . ILE A 1 89 ? 29.049 14.534 -20.850 1.00 19.23 89 ILE A N 1
ATOM 1296 C CA . ILE A 1 89 ? 28.940 13.852 -22.120 1.00 18.39 89 ILE A CA 1
ATOM 1297 C C . ILE A 1 89 ? 27.631 13.084 -22.115 1.00 19.57 89 ILE A C 1
ATOM 1298 O O . ILE A 1 89 ? 27.378 12.241 -21.230 1.00 21.45 89 ILE A O 1
ATOM 1314 N N . VAL A 1 90 ? 26.785 13.386 -23.085 1.00 20.77 90 VAL A N 1
ATOM 1315 C CA . VAL A 1 90 ? 25.459 12.778 -23.164 1.00 18.31 90 VAL A CA 1
ATOM 1316 C C . VAL A 1 90 ? 25.416 11.850 -24.376 1.00 19.78 90 VAL A C 1
ATOM 1317 O O . VAL A 1 90 ? 25.887 12.199 -25.464 1.00 21.56 90 VAL A O 1
ATOM 1330 N N . PHE A 1 91 ? 24.878 10.656 -24.168 1.00 20.24 91 PHE A N 1
ATOM 1331 C CA . PHE A 1 91 ? 24.737 9.671 -25.228 1.00 16.85 91 PHE A CA 1
ATOM 1332 C C . PHE A 1 91 ? 23.257 9.411 -25.472 1.00 18.33 91 PHE A C 1
ATOM 1333 O O . PHE A 1 91 ? 22.461 9.387 -24.539 1.00 17.64 91 PHE A O 1
ATOM 1350 N N . LEU A 1 92 ? 22.904 9.212 -26.738 1.00 17.16 92 LEU A N 1
ATOM 1351 C CA . LEU A 1 92 ? 21.575 8.765 -27.100 1.00 17.26 92 LEU A CA 1
ATOM 1352 C C . LEU A 1 92 ? 21.679 7.672 -28.155 1.00 22.63 92 LEU A C 1
ATOM 1353 O O . LEU A 1 92 ? 22.283 7.858 -29.238 1.00 19.58 92 LEU A O 1
ATOM 1369 N N . PHE A 1 93 ? 21.059 6.537 -27.855 1.00 16.52 93 PHE A N 1
ATOM 1370 C CA . PHE A 1 93 ? 20.971 5.434 -28.795 1.00 18.39 93 PHE A CA 1
ATOM 1371 C C . PHE A 1 93 ? 19.530 5.065 -29.015 1.00 19.60 93 PHE A C 1
ATOM 1372 O O . PHE A 1 93 ? 18.750 5.037 -28.068 1.00 19.11 93 PHE A O 1
ATOM 1389 N N . ASP A 1 94 ? 19.167 4.784 -30.269 1.00 17.26 94 ASP A N 1
ATOM 1390 C CA . ASP A 1 94 ? 17.870 4.246 -30.580 1.00 13.14 94 ASP A CA 1
ATOM 1391 C C . ASP A 1 94 ? 18.014 3.409 -31.853 1.00 16.99 94 ASP A C 1
ATOM 1392 O O . ASP A 1 94 ? 18.625 3.851 -32.817 1.00 17.15 94 ASP A O 1
ATOM 1401 N N . ASP A 1 95 ? 17.465 2.201 -31.839 1.00 17.70 95 ASP A N 1
ATOM 1402 C CA . ASP A 1 95 ? 17.314 1.401 -33.058 1.00 15.91 95 ASP A CA 1
ATOM 1403 C C . ASP A 1 95 ? 16.293 2.060 -33.990 1.00 17.15 95 ASP A C 1
ATOM 1404 O O . ASP A 1 95 ? 15.101 1.808 -33.938 1.00 16.97 95 ASP A O 1
ATOM 1413 N N . ASP A 1 96 ? 16.823 2.917 -34.856 1.00 19.33 96 ASP A N 1
ATOM 1414 C CA . ASP A 1 96 ? 16.069 3.939 -35.567 1.00 19.86 96 ASP A CA 1
ATOM 1415 C C . ASP A 1 96 ? 14.919 3.439 -36.430 1.00 20.35 96 ASP A C 1
ATOM 1416 O O . ASP A 1 96 ? 13.915 4.118 -36.562 1.00 24.42 96 ASP A O 1
ATOM 1425 N N . LYS A 1 97 ? 15.061 2.249 -36.987 1.00 22.76 97 LYS A N 1
ATOM 1426 C CA . LYS A 1 97 ? 14.050 1.732 -37.908 1.00 26.79 97 LYS A CA 1
ATOM 1427 C C . LYS A 1 97 ? 12.882 1.051 -37.215 1.00 23.40 97 LYS A C 1
ATOM 1428 O O . LYS A 1 97 ? 11.843 0.780 -37.852 1.00 22.47 97 LYS A O 1
ATOM 1447 N N . GLN A 1 98 ? 13.020 0.800 -35.909 1.00 20.74 98 GLN A N 1
ATOM 1448 C CA . GLN A 1 98 ? 11.885 0.387 -35.102 1.00 15.36 98 GLN A CA 1
ATOM 1449 C C . GLN A 1 98 ? 11.236 -0.920 -35.481 1.00 20.68 98 GLN A C 1
ATOM 1450 O O . GLN A 1 98 ? 10.032 -1.063 -35.294 1.00 20.48 98 GLN A O 1
ATOM 1464 N N . LYS A 1 99 ? 12.040 -1.889 -35.908 1.00 22.45 99 LYS A N 1
ATOM 1465 C CA . LYS A 1 99 ? 11.533 -3.181 -36.305 1.00 30.40 99 LYS A CA 1
ATOM 1466 C C . LYS A 1 99 ? 12.224 -4.266 -35.506 1.00 37.48 99 LYS A C 1
ATOM 1467 O O . LYS A 1 99 ? 12.163 -5.429 -35.874 1.00 25.72 99 LYS A O 1
ATOM 1486 N N . GLY A 1 100 ? 12.904 -3.891 -34.424 1.00 25.72 100 GLY A N 1
ATOM 1487 C CA . GLY A 1 100 ? 13.471 -4.891 -33.542 1.00 21.77 100 GLY A CA 1
ATOM 1488 C C . GLY A 1 100 ? 14.662 -5.634 -34.127 1.00 22.48 100 GLY A C 1
ATOM 1489 O O . GLY A 1 100 ? 15.004 -6.722 -33.659 1.00 29.43 100 GLY A O 1
ATOM 1493 N N . GLU A 1 101 ? 15.324 -5.055 -35.117 1.00 27.47 101 GLU A N 1
ATOM 1494 C CA . GLU A 1 101 ? 16.407 -5.759 -35.794 1.00 32.63 101 GLU A CA 1
ATOM 1495 C C . GLU A 1 101 ? 17.777 -5.187 -35.455 1.00 32.57 101 GLU A C 1
ATOM 1496 O O . GLU A 1 101 ? 18.802 -5.763 -35.803 1.00 29.12 101 GLU A O 1
ATOM 1508 N N . GLY A 1 102 ? 17.798 -4.055 -34.750 1.00 22.29 102 GLY A N 1
ATOM 1509 C CA . GLY A 1 102 ? 19.057 -3.465 -34.357 1.00 20.84 102 GLY A CA 1
ATOM 1510 C C . GLY A 1 102 ? 19.097 -3.191 -32.859 1.00 17.51 102 GLY A C 1
ATOM 1511 O O . GLY A 1 102 ? 19.653 -2.173 -32.426 1.00 22.91 102 G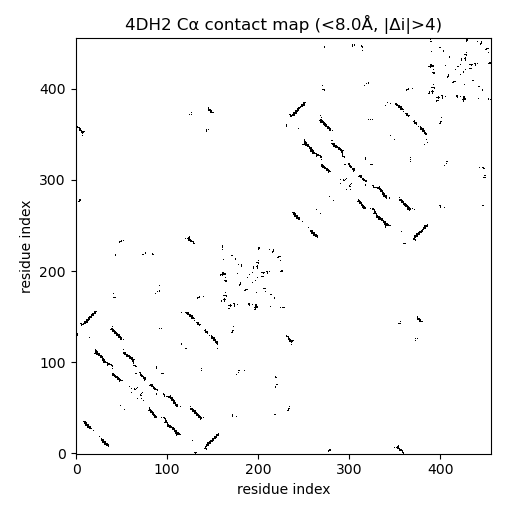LY A O 1
ATOM 1515 N N . LEU A 1 103 ? 18.491 -4.086 -32.078 1.00 20.81 103 LEU A N 1
ATOM 1516 C CA . LEU A 1 103 ? 18.537 -3.955 -30.618 1.00 17.04 103 LEU A CA 1
ATOM 1517 C C . LEU A 1 103 ? 19.900 -4.331 -30.121 1.00 24.17 103 LEU A C 1
ATOM 1518 O O . LEU A 1 103 ? 20.584 -5.175 -30.717 1.00 21.79 103 LEU A O 1
ATOM 1534 N N . ILE A 1 104 ? 20.316 -3.742 -29.006 1.00 20.18 104 ILE A N 1
ATOM 1535 C CA . ILE A 1 104 ? 21.591 -4.138 -28.432 1.00 17.30 104 ILE A CA 1
ATOM 1536 C C . ILE A 1 104 ? 21.367 -5.326 -27.499 1.00 22.52 104 ILE A C 1
ATOM 1537 O O . ILE A 1 104 ? 20.637 -5.206 -26.514 1.00 22.35 104 ILE A O 1
ATOM 1553 N N . LYS A 1 105 ? 21.974 -6.470 -27.844 1.00 22.63 105 LYS A N 1
ATOM 1554 C CA . LYS A 1 105 ? 21.741 -7.736 -27.131 1.00 22.03 105 LYS A CA 1
ATOM 1555 C C . LYS A 1 105 ? 23.017 -8.357 -26.594 1.00 28.78 105 LYS A C 1
ATOM 1556 O O . LYS A 1 105 ? 22.982 -9.435 -25.992 1.00 32.27 105 LYS A O 1
ATOM 1575 N N . THR A 1 106 ? 24.136 -7.671 -26.816 1.00 20.43 106 THR A N 1
ATOM 1576 C CA . THR A 1 106 ? 25.467 -8.197 -26.549 1.00 27.54 106 THR A CA 1
ATOM 1577 C C . THR A 1 106 ? 26.262 -7.338 -25.563 1.00 27.45 106 THR A C 1
ATOM 1578 O O . THR A 1 106 ? 26.204 -6.117 -25.633 1.00 24.69 106 THR A O 1
ATOM 1589 N N . ASP A 1 107 ? 27.022 -7.977 -24.667 1.00 20.57 107 ASP A N 1
ATOM 1590 C CA . ASP A 1 107 ? 27.873 -7.264 -23.720 1.00 22.71 107 ASP A CA 1
ATOM 1591 C C . ASP A 1 107 ? 29.110 -6.726 -24.421 1.00 26.33 107 ASP A C 1
ATOM 1592 O O . ASP A 1 107 ? 29.603 -7.324 -25.372 1.00 26.55 107 ASP A O 1
ATOM 1601 N N . GLY A 1 108 ? 29.655 -5.636 -23.917 1.00 25.84 108 GLY A N 1
ATOM 1602 C CA . GLY A 1 108 ? 30.870 -5.091 -24.494 1.00 30.99 108 GLY A CA 1
ATOM 1603 C C . GLY A 1 108 ? 30.940 -3.585 -24.433 1.00 25.95 108 GLY A C 1
ATOM 1604 O O . GLY A 1 108 ? 30.244 -2.930 -23.640 1.00 22.53 108 GLY A O 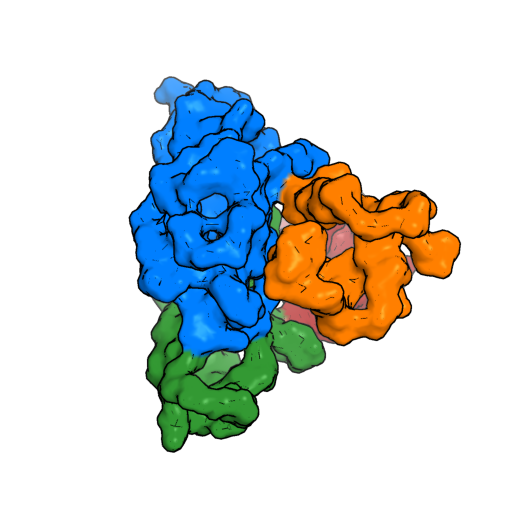1
ATOM 1608 N N . VAL A 1 109 ? 31.803 -3.018 -25.268 1.00 23.12 109 VAL A N 1
ATOM 1609 C CA . VAL A 1 109 ? 32.029 -1.585 -25.236 1.00 24.34 109 VAL A CA 1
ATOM 1610 C C . VAL A 1 109 ? 30.926 -0.863 -26.000 1.00 23.42 109 VAL A C 1
ATOM 1611 O O . VAL A 1 109 ? 30.665 -1.174 -27.167 1.00 27.72 109 VAL A O 1
ATOM 1624 N N . PHE A 1 110 ? 30.250 0.077 -25.330 1.00 22.95 110 PHE A N 1
ATOM 1625 C CA . PHE A 1 110 ? 29.201 0.860 -25.985 1.00 20.71 110 PHE A CA 1
ATOM 1626 C C . PHE A 1 110 ? 29.703 2.209 -26.485 1.00 25.05 110 PHE A C 1
ATOM 1627 O O . PHE A 1 110 ? 29.092 2.810 -27.380 1.00 22.21 110 PHE A O 1
ATOM 1644 N N . ALA A 1 111 ? 30.806 2.691 -25.927 1.00 27.18 111 ALA A N 1
ATOM 1645 C CA . ALA A 1 111 ? 31.409 3.925 -26.414 1.00 21.97 111 ALA A CA 1
ATOM 1646 C C . ALA A 1 111 ? 32.844 4.012 -25.939 1.00 24.21 111 ALA A C 1
ATOM 1647 O O . ALA A 1 111 ? 33.218 3.400 -24.935 1.00 23.81 111 ALA A O 1
ATOM 1654 N N . LYS A 1 112 ? 33.661 4.755 -26.677 1.00 22.46 112 LYS A N 1
ATOM 1655 C CA . LYS A 1 112 ? 35.013 5.028 -26.230 1.00 28.30 112 LYS A CA 1
ATOM 1656 C C . LYS A 1 112 ? 35.196 6.536 -26.211 1.00 20.65 112 LYS A C 1
ATOM 1657 O O . LYS A 1 112 ? 34.883 7.223 -27.201 1.00 23.13 112 LYS A O 1
ATOM 1676 N N . LEU A 1 113 ? 35.735 7.053 -25.110 1.00 23.14 113 LEU A N 1
ATOM 1677 C CA . LEU A 1 113 ? 36.061 8.456 -25.032 1.00 21.06 113 LEU A CA 1
ATOM 1678 C C . LEU A 1 113 ? 37.531 8.579 -25.395 1.00 26.12 113 LEU A C 1
ATOM 1679 O O . LEU A 1 113 ? 38.316 7.741 -24.987 1.00 28.47 113 LEU A O 1
ATOM 1695 N N . THR A 1 114 ? 37.901 9.606 -26.143 1.00 21.86 114 THR A N 1
ATOM 1696 C CA . THR A 1 114 ? 39.315 9.921 -26.309 1.00 20.64 114 THR A CA 1
ATOM 1697 C C . THR A 1 114 ? 39.528 11.199 -25.544 1.00 19.42 114 THR A C 1
ATOM 1698 O O . THR A 1 114 ? 38.917 12.228 -25.864 1.00 24.65 114 THR A O 1
ATOM 1709 N N . VAL A 1 115 ? 40.389 11.161 -24.526 1.00 20.44 115 VAL A N 1
ATOM 1710 C CA . VAL A 1 115 ? 40.591 12.318 -23.707 1.00 23.66 115 VAL A CA 1
ATOM 1711 C C . VAL A 1 115 ? 42.057 12.669 -23.563 1.00 27.49 115 VAL A C 1
ATOM 1712 O O . VAL A 1 115 ? 42.933 11.805 -23.661 1.00 26.08 115 VAL A O 1
ATOM 1725 N N . ARG A 1 116 ? 42.309 13.942 -23.298 1.00 21.83 116 ARG A N 1
ATOM 1726 C CA . ARG A 1 116 ? 43.668 14.381 -22.991 1.00 24.60 116 ARG A CA 1
ATOM 1727 C C . ARG A 1 116 ? 43.736 14.676 -21.534 1.00 31.30 116 ARG A C 1
ATOM 1728 O O . ARG A 1 116 ? 42.888 15.381 -21.013 1.00 28.13 116 ARG A O 1
ATOM 1749 N N . ILE A 1 117 ? 44.739 14.132 -20.865 1.00 29.32 117 ILE A N 1
ATOM 1750 C CA . ILE A 1 117 ? 44.967 14.456 -19.472 1.00 25.84 117 ILE A CA 1
ATOM 1751 C C . ILE A 1 117 ? 45.825 15.710 -19.382 1.00 33.70 117 ILE A C 1
ATOM 1752 O O . ILE A 1 117 ? 46.932 15.759 -19.935 1.00 26.84 117 ILE A O 1
ATOM 1768 N N . LYS A 1 118 ? 45.335 16.736 -18.698 1.00 27.75 118 LYS A N 1
ATOM 1769 C CA . LYS A 1 118 ? 46.020 18.026 -18.763 1.00 31.08 118 LYS A CA 1
ATOM 1770 C C . LYS A 1 118 ? 47.411 17.945 -18.150 1.00 39.13 118 LYS A C 1
ATOM 1771 O O . LYS A 1 118 ? 47.586 17.415 -17.068 1.00 34.35 118 LYS A O 1
ATOM 1790 N N . PRO A 1 119 ? 48.419 18.446 -18.873 1.00 36.43 119 PRO A N 1
ATOM 1791 C CA . PRO A 1 119 ? 49.797 18.245 -18.419 1.00 35.53 119 PRO A CA 1
ATOM 1792 C C . PRO A 1 119 ? 50.111 19.017 -17.147 1.00 31.38 119 PRO A C 1
ATOM 1793 O O . PRO A 1 119 ? 51.097 18.697 -16.501 1.00 42.56 119 PRO A O 1
ATOM 1804 N N . ASP A 1 120 ? 49.264 19.984 -16.786 1.00 38.69 120 ASP A N 1
ATOM 1805 C CA . ASP A 1 120 ? 49.536 20.880 -15.663 1.00 55.63 120 ASP A CA 1
ATOM 1806 C C . ASP A 1 120 ? 48.732 20.529 -14.426 1.00 57.03 120 ASP A C 1
ATOM 1807 O O . ASP A 1 120 ? 48.517 21.381 -13.559 1.00 49.41 120 ASP A O 1
ATOM 1816 N N . ILE A 1 121 ? 48.299 19.279 -14.329 1.00 54.05 121 ILE A N 1
ATOM 1817 C CA . ILE A 1 121 ? 47.425 18.880 -13.235 1.00 52.85 121 ILE A CA 1
ATOM 1818 C C . ILE A 1 121 ? 48.168 18.855 -11.886 1.00 45.40 121 ILE A C 1
ATOM 1819 O O . ILE A 1 121 ? 47.558 19.007 -10.835 1.00 44.16 121 ILE A O 1
ATOM 1835 N N . PHE A 1 122 ? 49.485 18.694 -11.905 1.00 36.56 122 PHE A N 1
ATOM 1836 C CA . PHE A 1 122 ? 50.236 18.628 -10.654 1.00 40.84 122 PHE A CA 1
ATOM 1837 C C . PHE A 1 122 ? 50.804 19.976 -10.230 1.00 52.32 122 PHE A C 1
ATOM 1838 O O . PHE A 1 122 ? 51.560 20.057 -9.264 1.00 44.00 122 PHE A O 1
ATOM 1855 N N . LYS A 1 123 ? 50.422 21.031 -10.940 1.00 56.59 123 LYS A N 1
ATOM 1856 C CA . LYS A 1 123 ? 50.860 22.379 -10.598 1.00 69.95 123 LYS A CA 1
ATOM 1857 C C . LYS A 1 123 ? 50.462 22.684 -9.168 1.00 66.99 123 LYS A C 1
ATOM 1858 O O . LYS A 1 123 ? 49.320 22.457 -8.773 1.00 62.45 123 LYS A O 1
ATOM 1877 N N . ASP A 1 124 ? 51.398 23.208 -8.392 1.00 72.09 124 ASP A N 1
ATOM 1878 C CA . ASP A 1 124 ? 51.074 23.640 -7.047 1.00 75.11 124 ASP A CA 1
ATOM 1879 C C . ASP A 1 124 ? 50.739 22.438 -6.168 1.00 65.37 124 ASP A C 1
ATOM 1880 O O . ASP A 1 124 ? 50.119 22.586 -5.116 1.00 68.82 124 ASP A O 1
ATOM 1889 N N . SER A 1 125 ? 51.151 21.247 -6.595 1.00 54.07 125 SER A N 1
ATOM 1890 C CA . SER A 1 125 ? 50.895 20.040 -5.821 1.00 43.73 125 SER A CA 1
ATOM 1891 C C . SER A 1 125 ? 52.156 19.245 -5.565 1.00 40.98 125 SER A C 1
ATOM 1892 O O . SER A 1 125 ? 53.044 19.183 -6.411 1.00 40.66 125 SER A O 1
ATOM 1900 N N . GLY A 1 126 ? 52.214 18.603 -4.405 1.00 44.77 126 GLY A N 1
ATOM 1901 C CA . GLY A 1 126 ? 53.363 17.801 -4.053 1.00 50.74 126 GLY A CA 1
ATOM 1902 C C . GLY A 1 126 ? 53.175 16.317 -4.267 1.00 49.65 126 GLY A C 1
ATOM 1903 O O . GLY A 1 126 ? 54.037 15.526 -3.903 1.00 43.42 126 GLY A O 1
ATOM 1907 N N . SER A 1 127 ? 52.056 15.911 -4.859 1.00 36.24 127 SER A N 1
ATOM 1908 C CA . SER A 1 127 ? 51.859 14.497 -5.113 1.00 38.35 127 SER A CA 1
ATOM 1909 C C . SER A 1 127 ? 52.480 14.100 -6.437 1.00 32.09 127 SER A C 1
ATOM 1910 O O . SER A 1 127 ? 52.688 14.940 -7.318 1.00 37.09 127 SER A O 1
ATOM 1918 N N . THR A 1 128 ? 52.742 12.805 -6.572 1.00 31.48 128 THR A N 1
ATOM 1919 C CA . THR A 1 128 ? 53.194 12.253 -7.821 1.00 39.34 128 THR A CA 1
ATOM 1920 C C . THR A 1 128 ? 52.078 11.411 -8.449 1.00 37.12 128 THR A C 1
ATOM 1921 O O . THR A 1 128 ? 52.229 10.943 -9.565 1.00 30.20 128 THR A O 1
ATOM 1932 N N . LYS A 1 129 ? 50.976 11.204 -7.728 1.00 34.76 129 LYS A N 1
ATOM 1933 C CA . LYS A 1 129 ? 49.881 10.380 -8.248 1.00 32.75 129 LYS A CA 1
ATOM 1934 C C . LYS A 1 129 ? 48.548 11.050 -7.917 1.00 33.18 129 LYS A C 1
ATOM 1935 O O . LYS A 1 129 ? 48.315 11.424 -6.762 1.00 24.42 129 LYS A O 1
ATOM 1954 N N . LYS A 1 130 ? 47.691 11.221 -8.920 1.00 27.93 130 LYS A N 1
ATOM 1955 C CA . LYS A 1 130 ? 46.340 11.739 -8.697 1.00 24.19 130 LYS A CA 1
ATOM 1956 C C . LYS A 1 130 ? 45.306 10.811 -9.335 1.00 22.43 130 LYS A C 1
ATOM 1957 O O . LYS A 1 130 ? 45.643 9.914 -10.126 1.00 22.34 130 LYS A O 1
ATOM 1976 N N . TYR A 1 131 ? 44.052 10.997 -8.929 1.00 22.58 131 TYR A N 1
ATOM 1977 C CA . TYR A 1 131 ? 42.921 10.250 -9.481 1.00 23.02 131 TYR A CA 1
ATOM 1978 C C . TYR A 1 131 ? 41.867 11.218 -9.967 1.00 27.11 131 TYR A C 1
ATOM 1979 O O . TYR A 1 131 ? 41.593 12.225 -9.324 1.00 21.52 131 TYR A O 1
ATOM 1997 N N . SER A 1 132 ? 41.258 10.933 -11.107 1.00 28.40 132 SER A N 1
ATOM 1998 C CA . SER A 1 132 ? 40.177 11.786 -11.564 1.00 20.82 132 SER A CA 1
ATOM 1999 C C . SER A 1 132 ? 38.949 10.916 -11.826 1.00 23.02 132 SER A C 1
ATOM 2000 O O . SER A 1 132 ? 39.028 9.910 -12.515 1.00 26.77 132 SER A O 1
ATOM 2008 N N . LEU A 1 133 ? 37.827 11.318 -11.261 1.00 20.02 133 LEU A N 1
ATOM 2009 C CA . LEU A 1 133 ? 36.616 10.499 -11.247 1.00 18.35 133 LEU A CA 1
ATOM 2010 C C . LEU A 1 133 ? 35.751 10.784 -12.461 1.00 22.04 133 LEU A C 1
ATOM 2011 O O . LEU A 1 133 ? 35.623 11.929 -12.877 1.00 27.05 133 LEU A O 1
ATOM 2027 N N . ILE A 1 134 ? 35.138 9.739 -13.006 1.00 19.99 134 ILE A N 1
ATOM 2028 C CA . ILE A 1 134 ? 34.180 9.901 -14.077 1.00 19.00 134 ILE A CA 1
ATOM 2029 C C . ILE A 1 134 ? 32.858 9.415 -13.495 1.00 23.35 134 ILE A C 1
ATOM 2030 O O . ILE A 1 134 ? 32.743 8.255 -13.091 1.00 23.46 134 ILE A O 1
ATOM 2046 N N . THR A 1 135 ? 31.881 10.315 -13.427 1.00 21.78 135 THR A N 1
ATOM 2047 C CA . THR A 1 135 ? 30.650 10.021 -12.724 1.00 20.28 135 THR A CA 1
ATOM 2048 C C . THR A 1 135 ? 29.486 9.960 -13.692 1.00 26.41 135 THR A C 1
ATOM 2049 O O . THR A 1 135 ? 29.638 10.228 -14.880 1.00 21.37 135 THR A O 1
ATOM 2060 N N . PHE A 1 136 ? 28.315 9.631 -13.170 1.00 24.76 136 PHE A N 1
ATOM 2061 C CA . PHE A 1 136 ? 27.131 9.528 -14.018 1.00 27.43 136 PHE A CA 1
ATOM 2062 C C . PHE A 1 136 ? 26.081 10.501 -13.636 1.00 32.99 136 PHE A C 1
ATOM 2063 O O . PHE A 1 136 ? 25.968 10.872 -12.474 1.00 30.18 136 PHE A O 1
ATOM 2080 N N . GLY A 1 137 ? 25.269 10.869 -14.616 1.00 28.72 137 GLY A N 1
ATOM 2081 C CA . GLY A 1 137 ? 24.015 11.529 -14.342 1.00 39.50 137 GLY A CA 1
ATOM 2082 C C . GLY A 1 137 ? 22.832 10.602 -14.587 1.00 27.50 137 GLY A C 1
ATOM 2083 O O . GLY A 1 137 ? 22.827 9.393 -14.282 1.00 30.60 137 GLY A O 1
ATOM 2087 N N . GLU A 1 138 ? 21.828 11.193 -15.179 1.00 30.34 138 GLU A N 1
ATOM 2088 C CA . GLU A 1 138 ? 20.648 10.447 -15.611 1.00 37.55 138 GLU A CA 1
ATOM 2089 C C . GLU A 1 138 ? 20.995 9.294 -16.580 1.00 23.53 138 GLU A C 1
ATOM 2090 O O . GLU A 1 138 ? 21.939 9.327 -17.361 1.00 23.12 138 GLU A O 1
ATOM 2102 N N . SER A 1 139 ? 20.209 8.246 -16.468 1.00 19.43 139 SER A N 1
ATOM 2103 C CA . SER A 1 139 ? 20.415 7.044 -17.199 1.00 17.68 139 SER A CA 1
ATOM 2104 C C . SER A 1 139 ? 19.032 6.448 -17.378 1.00 18.12 139 SER A C 1
ATOM 2105 O O . SER A 1 139 ? 18.334 6.172 -16.402 1.00 20.43 139 SER A O 1
ATOM 2113 N N . ASN A 1 140 ? 18.664 6.227 -18.630 1.00 15.69 140 ASN A N 1
ATOM 2114 C CA . ASN A 1 140 ? 17.362 5.682 -18.976 1.00 15.40 140 ASN A CA 1
ATOM 2115 C C . ASN A 1 140 ? 17.546 4.670 -20.109 1.00 17.72 140 ASN A C 1
ATOM 2116 O O . ASN A 1 140 ? 18.164 5.004 -21.126 1.00 15.05 140 ASN A O 1
ATOM 2127 N N . PHE A 1 141 ? 17.039 3.449 -19.924 1.00 13.68 141 PHE A N 1
ATOM 2128 C CA . PHE A 1 141 ? 17.126 2.402 -20.948 1.00 15.18 141 PHE A CA 1
ATOM 2129 C C . PHE A 1 141 ? 15.751 1.773 -21.100 1.00 20.16 141 PHE A C 1
ATOM 2130 O O . PHE A 1 141 ? 15.018 1.645 -20.125 1.00 15.63 141 PHE A O 1
ATOM 2147 N N . CYS A 1 142 ? 15.411 1.316 -22.295 1.00 16.92 142 CYS A N 1
ATOM 2148 C CA . CYS A 1 142 ? 14.183 0.558 -22.461 1.00 15.76 142 CYS A CA 1
ATOM 2149 C C . CYS A 1 142 ? 14.313 -0.510 -23.539 1.00 12.91 142 CYS A C 1
ATOM 2150 O O . CYS A 1 142 ? 15.255 -0.492 -24.366 1.00 14.14 142 CYS A O 1
ATOM 2158 N N . ASP A 1 143 ? 13.361 -1.449 -23.518 1.00 16.08 143 ASP A N 1
ATOM 2159 C CA . ASP A 1 143 ? 13.304 -2.488 -24.525 1.00 18.54 143 ASP A CA 1
ATOM 2160 C C . ASP A 1 143 ? 12.360 -2.100 -25.651 1.00 15.72 143 ASP A C 1
ATOM 2161 O O . ASP A 1 143 ? 11.839 -0.981 -25.674 1.00 15.41 143 ASP A O 1
ATOM 2170 N N . PHE A 1 144 ? 12.190 -3.022 -26.585 1.00 17.30 144 PHE A N 1
ATOM 2171 C CA . PHE A 1 144 ? 11.358 -2.757 -27.765 1.00 17.52 144 PHE A CA 1
ATOM 2172 C C . PHE A 1 144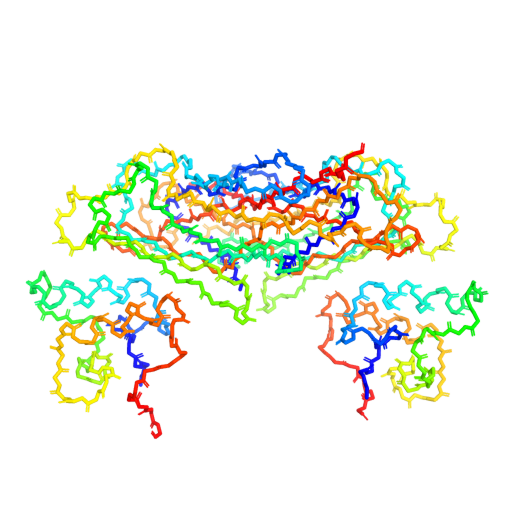 ? 9.938 -2.352 -27.388 1.00 19.28 144 PHE A C 1
ATOM 2173 O O . PHE A 1 144 ? 9.318 -1.486 -28.039 1.00 18.80 144 PHE A O 1
ATOM 2190 N N . ASP A 1 145 ? 9.422 -2.939 -26.303 1.00 17.35 145 ASP A N 1
ATOM 2191 C CA . ASP A 1 145 ? 8.093 -2.615 -25.823 1.00 17.20 145 ASP A CA 1
ATOM 2192 C C . ASP A 1 145 ? 8.017 -1.433 -24.879 1.00 19.64 145 ASP A C 1
ATOM 2193 O O . ASP A 1 145 ? 6.964 -1.178 -24.287 1.00 19.53 145 ASP A O 1
ATOM 2202 N N . LEU A 1 146 ? 9.120 -0.692 -24.789 1.00 17.28 146 LEU A N 1
ATOM 2203 C CA . LEU A 1 146 ? 9.252 0.499 -23.945 1.00 17.86 146 LEU A CA 1
ATOM 2204 C C . LEU A 1 146 ? 9.232 0.170 -22.460 1.00 17.34 146 LEU A C 1
ATOM 2205 O O . LEU A 1 146 ? 9.039 1.064 -21.614 1.00 19.51 146 LEU A O 1
ATOM 2221 N N . LYS A 1 147 ? 9.452 -1.098 -22.150 1.00 16.12 147 LYS A N 1
ATOM 2222 C CA . LYS A 1 147 ? 9.589 -1.501 -20.750 1.00 17.47 147 LYS A CA 1
ATOM 2223 C C . LYS A 1 147 ? 10.964 -1.064 -20.268 1.00 17.60 147 LYS A C 1
ATOM 2224 O O . LYS A 1 147 ? 11.955 -1.163 -20.997 1.00 17.73 147 LYS A O 1
ATOM 2243 N N . PRO A 1 148 ? 11.031 -0.593 -19.022 1.00 15.29 148 PRO A N 1
ATOM 2244 C CA . PRO A 1 148 ? 12.323 -0.117 -18.539 1.00 15.42 148 PRO A CA 1
ATOM 2245 C C . PRO A 1 148 ? 13.293 -1.255 -18.326 1.00 15.56 148 PRO A C 1
ATOM 2246 O O . PRO A 1 148 ? 12.912 -2.378 -17.971 1.00 18.09 148 PRO A O 1
ATOM 2257 N N . ILE A 1 149 ? 14.566 -0.941 -18.539 1.00 16.39 149 ILE A N 1
ATOM 2258 C CA . ILE A 1 149 ? 15.661 -1.816 -18.187 1.00 15.18 149 ILE A CA 1
ATOM 2259 C C . ILE A 1 149 ? 16.504 -0.999 -17.203 1.00 17.90 149 ILE A C 1
ATOM 2260 O O . ILE A 1 149 ? 16.922 0.101 -17.530 1.00 17.54 149 ILE A O 1
ATOM 2276 N N . LEU A 1 150 ? 16.681 -1.474 -15.977 1.00 15.95 150 LEU A N 1
ATOM 2277 C CA . LEU A 1 150 ? 17.508 -0.737 -15.035 1.00 15.71 150 LEU A CA 1
ATOM 2278 C C . LEU A 1 150 ? 18.985 -0.838 -15.376 1.00 14.99 150 LEU A C 1
ATOM 2279 O O . LEU A 1 150 ? 19.459 -1.869 -15.826 1.00 19.44 150 LEU A O 1
ATOM 2295 N N . ALA A 1 151 ? 19.722 0.223 -15.061 1.00 17.62 151 ALA A N 1
ATOM 2296 C CA . ALA A 1 151 ? 21.143 0.242 -15.326 1.00 16.45 151 ALA A CA 1
ATOM 2297 C C . ALA A 1 151 ? 21.868 0.409 -13.992 1.00 16.82 151 ALA A C 1
ATOM 2298 O O . ALA A 1 151 ? 21.695 1.414 -13.321 1.00 20.06 151 ALA A O 1
ATOM 2305 N N . VAL A 1 152 ? 22.638 -0.591 -13.602 1.00 19.21 152 VAL A N 1
ATOM 2306 C CA . VAL A 1 152 ? 23.439 -0.456 -12.405 1.00 17.92 152 VAL A CA 1
ATOM 2307 C C . VAL A 1 152 ? 24.736 0.250 -12.800 1.00 17.22 152 VAL A C 1
ATOM 2308 O O . VAL A 1 152 ? 25.584 -0.335 -13.469 1.00 16.56 152 VAL A O 1
ATOM 2321 N N . LEU A 1 153 ? 24.876 1.486 -12.381 1.00 18.33 153 LEU A N 1
ATOM 2322 C CA . LEU A 1 153 ? 26.012 2.298 -12.794 1.00 22.51 153 LEU A CA 1
ATOM 2323 C C . LEU A 1 153 ? 27.213 2.156 -11.850 1.00 20.17 153 LEU A C 1
ATOM 2324 O O . LEU A 1 153 ? 27.104 2.227 -10.622 1.00 21.37 153 LEU A O 1
ATOM 2340 N N . LYS A 1 154 ? 28.366 1.947 -12.439 1.00 18.40 154 LYS A N 1
ATOM 2341 C CA A LYS A 1 154 ? 29.591 1.878 -11.691 0.53 19.44 154 LYS A CA 1
ATOM 2342 C CA B LYS A 1 154 ? 29.606 1.888 -11.684 0.47 19.41 154 LYS A CA 1
ATOM 2343 C C . LYS A 1 154 ? 30.541 2.944 -12.214 1.00 20.75 154 LYS A C 1
ATOM 2344 O O . LYS A 1 154 ? 30.902 2.925 -13.371 1.00 21.36 154 LYS A O 1
ATOM 2381 N N . GLU A 1 155 ? 30.900 3.883 -11.342 1.00 20.97 155 GLU A N 1
ATOM 2382 C CA . GLU A 1 155 ? 31.758 4.994 -11.713 1.00 21.34 155 GLU A CA 1
ATOM 2383 C C . GLU A 1 155 ? 33.148 4.461 -11.975 1.00 22.71 155 GLU A C 1
ATOM 2384 O O . GLU A 1 155 ? 33.442 3.303 -11.671 1.00 23.27 155 GLU A O 1
ATOM 2396 N N . GLY A 1 156 ? 33.997 5.304 -12.529 1.00 28.34 156 GLY A N 1
ATOM 2397 C CA . GLY A 1 156 ? 35.344 4.886 -12.874 1.00 38.83 156 GLY A CA 1
ATOM 2398 C C . GLY A 1 156 ? 36.328 5.976 -12.537 1.00 25.99 156 GLY A C 1
ATOM 2399 O O . GLY A 1 156 ? 35.940 7.090 -12.181 1.00 19.46 156 GLY A O 1
ATOM 2403 N N . LYS A 1 157 ? 37.617 5.669 -12.645 1.00 25.92 157 LYS A N 1
ATOM 2404 C CA . LYS A 1 157 ? 38.641 6.645 -12.301 1.00 27.64 157 LYS A CA 1
ATOM 2405 C C . LYS A 1 157 ? 39.749 6.557 -13.320 1.00 19.71 157 LYS A C 1
ATOM 2406 O O . LYS A 1 157 ? 39.990 5.483 -13.888 1.00 25.34 157 LYS A O 1
ATOM 2425 N N . VAL A 1 158 ? 40.383 7.693 -13.548 1.00 23.96 158 VAL A N 1
ATOM 2426 C CA . VAL A 1 158 ? 41.622 7.761 -14.281 1.00 20.74 158 VAL A CA 1
ATOM 2427 C C . VAL A 1 158 ? 42.695 8.000 -13.232 1.00 27.91 158 VAL A C 1
ATOM 2428 O O . VAL A 1 158 ? 42.628 8.972 -12.475 1.00 28.60 158 VAL A O 1
ATOM 2441 N N . GLU A 1 159 ? 43.653 7.087 -13.183 1.00 22.53 159 GLU A N 1
ATOM 2442 C CA . GLU A 1 159 ? 44.804 7.234 -12.316 1.00 19.99 159 GLU A CA 1
ATOM 2443 C C . GLU A 1 159 ? 45.857 7.953 -13.121 1.00 26.45 159 GLU A C 1
ATOM 2444 O O . GLU A 1 159 ? 46.153 7.552 -14.245 1.00 26.22 159 GLU A O 1
ATOM 2456 N N . ILE A 1 160 ? 46.384 9.034 -12.573 1.00 22.59 160 ILE A N 1
ATOM 2457 C CA . ILE A 1 160 ? 47.276 9.908 -13.303 1.00 22.27 160 ILE A CA 1
ATOM 2458 C C . ILE A 1 160 ? 48.617 10.040 -12.592 1.00 26.61 160 ILE A C 1
ATOM 2459 O O . ILE A 1 160 ? 48.681 10.445 -11.423 1.00 25.74 160 ILE A O 1
ATOM 2475 N N . GLU A 1 161 ? 49.687 9.685 -13.289 1.00 26.71 161 GLU A N 1
ATOM 2476 C CA . GLU A 1 161 ? 51.047 9.820 -12.715 1.00 25.23 161 GLU A CA 1
ATOM 2477 C C . GLU A 1 161 ? 51.716 11.085 -13.219 1.00 31.14 161 GLU A C 1
ATOM 2478 O O . GLU A 1 161 ? 51.573 11.458 -14.377 1.00 29.33 161 GLU A O 1
ATOM 2490 N N . LYS A 1 162 ? 52.469 11.736 -12.346 1.00 28.69 162 LYS A N 1
ATOM 2491 C CA . LYS A 1 162 ? 53.151 12.949 -12.708 1.00 34.67 162 LYS A CA 1
ATOM 2492 C C . LYS A 1 162 ? 54.259 12.549 -13.670 1.00 41.08 162 LYS A C 1
ATOM 2493 O O . LYS A 1 162 ? 54.854 11.480 -13.533 1.00 39.13 162 LYS A O 1
ATOM 2512 N N . LEU A 1 163 ? 54.513 13.404 -14.643 1.00 36.19 163 LEU A N 1
ATOM 2513 C CA . LEU A 1 163 ? 55.531 13.140 -15.651 1.00 52.30 163 LEU A CA 1
ATOM 2514 C C . LEU A 1 163 ? 56.928 13.392 -15.085 1.00 65.68 163 LEU A C 1
ATOM 2515 O O . LEU A 1 163 ? 57.153 14.393 -14.407 1.00 57.22 163 LEU A O 1
ATOM 2531 N N . GLU A 1 164 ? 57.855 12.475 -15.358 1.00 91.18 164 GLU A N 1
ATOM 2532 C CA . GLU A 1 164 ? 59.223 12.560 -14.843 1.00 105.63 164 GLU A CA 1
ATOM 2533 C C . GLU A 1 164 ? 59.291 12.186 -13.370 1.00 112.31 164 GLU A C 1
ATOM 2534 O O . GLU A 1 164 ? 59.678 11.073 -13.023 1.00 115.96 164 GLU A O 1
ATOM 2540 N N . ALA B 2 5 ? -0.707 20.223 -20.647 1.00 65.93 5 ALA B N 1
ATOM 2541 C CA . ALA B 2 5 ? 0.128 19.026 -20.640 1.00 58.81 5 ALA B CA 1
ATOM 2542 C C . ALA B 2 5 ? 1.521 19.331 -21.167 1.00 44.58 5 ALA B C 1
ATOM 2543 O O . ALA B 2 5 ? 1.783 20.424 -21.707 1.00 46.00 5 ALA B O 1
ATOM 2549 N N . VAL B 2 6 ? 2.428 18.368 -21.026 1.00 34.42 6 VAL B N 1
ATOM 2550 C CA . VAL B 2 6 ? 3.833 18.686 -21.231 1.00 27.02 6 VAL B CA 1
ATOM 2551 C C . VAL B 2 6 ? 4.252 18.506 -22.683 1.00 27.77 6 VAL B C 1
ATOM 2552 O O . VAL B 2 6 ? 4.018 17.455 -23.271 1.00 24.99 6 VAL B O 1
ATOM 2565 N N . ILE B 2 7 ? 4.878 19.543 -23.242 1.00 26.67 7 ILE B N 1
ATOM 2566 C CA . ILE B 2 7 ? 5.330 19.526 -24.635 1.00 23.97 7 ILE B CA 1
ATOM 2567 C C . ILE B 2 7 ? 6.460 18.519 -24.807 1.00 29.50 7 ILE B C 1
ATOM 2568 O O . ILE B 2 7 ? 7.453 18.527 -24.066 1.00 20.90 7 ILE B O 1
ATOM 2584 N N . GLY B 2 8 ? 6.284 17.609 -25.757 1.00 22.90 8 GLY B N 1
ATOM 2585 C CA . GLY B 2 8 ? 7.270 16.563 -25.956 1.00 19.11 8 GLY B CA 1
ATOM 2586 C C . GLY B 2 8 ? 6.879 15.307 -25.214 1.00 17.95 8 GLY B C 1
ATOM 2587 O O . GLY B 2 8 ? 7.437 14.251 -25.469 1.00 19.71 8 GLY B O 1
ATOM 2591 N N . ASP B 2 9 ? 5.896 15.408 -24.298 1.00 20.98 9 ASP B N 1
ATOM 2592 C CA . ASP B 2 9 ? 5.541 14.267 -23.464 1.00 19.88 9 ASP B CA 1
ATOM 2593 C C . ASP B 2 9 ? 4.394 13.500 -24.108 1.00 25.55 9 ASP B C 1
ATOM 2594 O O . ASP B 2 9 ? 3.213 13.642 -23.745 1.00 24.28 9 ASP B O 1
ATOM 2603 N N . VAL B 2 10 ? 4.743 12.705 -25.110 1.00 22.76 10 VAL B N 1
ATOM 2604 C CA . VAL B 2 10 ? 3.740 12.103 -25.954 1.00 19.51 10 VAL B CA 1
ATOM 2605 C C . VAL B 2 10 ? 3.068 10.868 -25.359 1.00 22.42 10 VAL B C 1
ATOM 2606 O O . VAL B 2 10 ? 2.085 10.417 -25.909 1.00 24.21 10 VAL B O 1
ATOM 2619 N N . ASN B 2 11 ? 3.567 10.335 -24.238 1.00 21.64 11 ASN B N 1
ATOM 2620 C CA . ASN B 2 11 ? 2.838 9.269 -23.541 1.00 21.65 11 ASN B CA 1
ATOM 2621 C C . ASN B 2 11 ? 2.209 9.757 -22.237 1.00 27.02 11 ASN B C 1
ATOM 2622 O O . ASN B 2 11 ? 1.687 8.960 -21.475 1.00 22.57 11 ASN B O 1
ATOM 2633 N N . ALA B 2 12 ? 2.270 11.066 -22.012 1.00 25.25 12 ALA B N 1
ATOM 2634 C CA . ALA B 2 12 ? 1.590 11.711 -20.886 1.00 32.24 12 ALA B CA 1
ATOM 2635 C C . ALA B 2 12 ? 1.979 11.075 -19.552 1.00 37.15 12 ALA B C 1
ATOM 2636 O O . ALA B 2 12 ? 1.119 10.796 -18.708 1.00 38.02 12 ALA B O 1
ATOM 2643 N N . ASP B 2 13 ? 3.270 10.853 -19.338 1.00 29.64 13 ASP B N 1
ATOM 2644 C CA . ASP B 2 13 ? 3.694 10.267 -18.071 1.00 31.83 13 ASP B CA 1
ATOM 2645 C C . ASP B 2 13 ? 4.396 11.328 -17.231 1.00 38.01 13 ASP B C 1
ATOM 2646 O O . ASP B 2 13 ? 4.971 11.025 -16.197 1.00 34.97 13 ASP B O 1
ATOM 2655 N N . GLY B 2 14 ? 4.342 12.583 -17.678 1.00 32.90 14 GLY B N 1
ATOM 2656 C CA . GLY B 2 14 ? 4.893 13.680 -16.903 1.00 34.64 14 GLY B CA 1
ATOM 2657 C C . GLY B 2 14 ? 6.283 14.143 -17.276 1.00 40.60 14 GLY B C 1
ATOM 2658 O O . GLY B 2 14 ? 6.696 15.229 -16.871 1.00 38.64 14 GLY B O 1
ATOM 2662 N N . VAL B 2 15 ? 7.009 13.337 -18.049 1.00 26.19 15 VAL B N 1
ATOM 2663 C CA . VAL B 2 15 ? 8.414 13.611 -18.317 1.00 23.66 15 VAL B CA 1
ATOM 2664 C C . VAL B 2 15 ? 8.718 13.340 -19.797 1.00 22.35 15 VAL B C 1
ATOM 2665 O O . VAL B 2 15 ? 7.992 12.594 -20.442 1.00 24.16 15 VAL B O 1
ATOM 2678 N N . VAL B 2 16 ? 9.763 13.989 -20.305 1.00 24.73 16 VAL B N 1
ATOM 2679 C CA . VAL B 2 16 ? 10.225 13.768 -21.664 1.00 24.15 16 VAL B CA 1
ATOM 2680 C C . VAL B 2 16 ? 11.501 12.949 -21.590 1.00 26.56 16 VAL B C 1
ATOM 2681 O O . VAL B 2 16 ? 12.520 13.419 -21.065 1.00 23.83 16 VAL B O 1
ATOM 2694 N N . ASN B 2 17 ? 11.454 11.719 -22.097 1.00 17.93 17 ASN B N 1
ATOM 2695 C CA . ASN B 2 17 ? 12.614 10.860 -22.074 1.00 18.69 17 ASN B CA 1
ATOM 2696 C C . ASN B 2 17 ? 12.601 9.942 -23.295 1.00 17.39 17 ASN B C 1
ATOM 2697 O O . ASN B 2 17 ? 11.844 10.177 -24.262 1.00 18.20 17 ASN B O 1
ATOM 2708 N N . ILE B 2 18 ? 13.456 8.926 -23.280 1.00 17.20 18 ILE B N 1
ATOM 2709 C CA . ILE B 2 18 ? 13.612 8.099 -24.458 1.00 14.79 18 ILE B CA 1
ATOM 2710 C C . ILE B 2 18 ? 12.291 7.485 -24.916 1.00 17.52 18 ILE B C 1
ATOM 2711 O O . ILE B 2 18 ? 12.107 7.251 -26.101 1.00 17.49 18 ILE B O 1
ATOM 2727 N N . SER B 2 19 ? 11.373 7.167 -24.002 1.00 16.43 19 SER B N 1
ATOM 2728 C CA . SER B 2 19 ? 10.127 6.577 -24.469 1.00 15.51 19 SER B CA 1
ATOM 2729 C C . SER B 2 19 ? 9.375 7.520 -25.415 1.00 16.28 19 SER B C 1
ATOM 2730 O O . SER B 2 19 ? 8.733 7.072 -26.381 1.00 18.18 19 SER B O 1
ATOM 2738 N N . ASP B 2 20 ? 9.397 8.816 -25.128 1.00 16.96 20 ASP B N 1
ATOM 2739 C CA . ASP B 2 20 ? 8.737 9.769 -26.003 1.00 20.18 20 ASP B CA 1
ATOM 2740 C C . ASP B 2 20 ? 9.428 9.847 -27.352 1.00 21.26 20 ASP B C 1
ATOM 2741 O O . ASP B 2 20 ? 8.792 10.035 -28.386 1.00 16.73 20 ASP B O 1
ATOM 2750 N N . TYR B 2 21 ? 10.746 9.723 -27.339 1.00 17.84 21 TYR B N 1
ATOM 2751 C CA . TYR B 2 21 ? 11.517 9.719 -28.584 1.00 14.96 21 TYR B CA 1
ATOM 2752 C C . TYR B 2 21 ? 11.185 8.509 -29.463 1.00 14.21 21 TYR B C 1
ATOM 2753 O O . TYR B 2 21 ? 10.947 8.631 -30.682 1.00 16.11 21 TYR B O 1
ATOM 2771 N N . VAL B 2 22 ? 11.183 7.329 -28.860 1.00 16.71 22 VAL B N 1
ATOM 2772 C CA . VAL B 2 22 ? 10.842 6.113 -29.588 1.00 14.24 22 VAL B CA 1
ATOM 2773 C C . VAL B 2 22 ? 9.414 6.185 -30.118 1.00 13.41 22 VAL B C 1
ATOM 2774 O O . VAL B 2 22 ? 9.157 5.853 -31.304 1.00 16.11 22 VAL B O 1
ATOM 2787 N N . LEU B 2 23 ? 8.480 6.662 -29.284 1.00 13.39 23 LEU B N 1
ATOM 2788 C CA . LEU B 2 23 ? 7.097 6.823 -29.725 1.00 14.04 23 LEU B CA 1
ATOM 2789 C C . LEU B 2 23 ? 6.958 7.821 -30.888 1.00 13.85 23 LEU B C 1
ATOM 2790 O O . LEU B 2 23 ? 6.214 7.567 -31.858 1.00 15.68 23 LEU B O 1
ATOM 2806 N N . MET B 2 24 ? 7.655 8.942 -30.814 1.00 15.68 24 MET B N 1
ATOM 2807 C CA . MET B 2 24 ? 7.639 9.914 -31.893 1.00 17.95 24 MET B CA 1
ATOM 2808 C C . MET B 2 24 ? 8.116 9.270 -33.206 1.00 18.20 24 MET B C 1
ATOM 2809 O O . MET B 2 24 ? 7.491 9.428 -34.265 1.00 18.81 24 MET B O 1
ATOM 2823 N N . LYS B 2 25 ? 9.249 8.575 -33.139 1.00 16.29 25 LYS B N 1
ATOM 2824 C CA . LYS B 2 25 ? 9.778 7.867 -34.311 1.00 17.17 25 LYS B CA 1
ATOM 2825 C C . LYS B 2 25 ? 8.782 6.885 -34.880 1.00 17.33 25 LYS B C 1
ATOM 2826 O O . LYS B 2 25 ? 8.569 6.842 -36.124 1.00 18.22 25 LYS B O 1
ATOM 2845 N N . ARG B 2 26 ? 8.179 6.068 -34.020 1.00 16.43 26 ARG B N 1
ATOM 2846 C CA . ARG B 2 26 ? 7.200 5.088 -34.500 1.00 17.80 26 ARG B CA 1
ATOM 2847 C C . ARG B 2 26 ? 5.980 5.758 -35.056 1.00 19.29 26 ARG B C 1
ATOM 2848 O O . ARG B 2 26 ? 5.393 5.293 -36.013 1.00 19.52 26 ARG B O 1
ATOM 2869 N N . TYR B 2 27 ? 5.592 6.868 -34.455 1.00 16.92 27 TYR B N 1
ATOM 2870 C CA . TYR B 2 27 ? 4.428 7.575 -34.934 1.00 15.53 27 TYR B CA 1
ATOM 2871 C C . TYR B 2 27 ? 4.664 8.148 -36.336 1.00 19.36 27 TYR B C 1
ATOM 2872 O O . TYR B 2 27 ? 3.805 7.988 -37.208 1.00 20.48 27 TYR B O 1
ATOM 2890 N N . ILE B 2 28 ? 5.814 8.770 -36.553 1.00 20.29 28 ILE B N 1
ATOM 2891 C CA . ILE B 2 28 ? 6.110 9.352 -37.876 1.00 16.86 28 ILE B CA 1
ATOM 2892 C C . ILE B 2 28 ? 6.252 8.247 -38.915 1.00 22.29 28 ILE B C 1
ATOM 2893 O O . ILE B 2 28 ? 5.892 8.438 -40.077 1.00 21.91 28 ILE B O 1
ATOM 2909 N N . LEU B 2 29 ? 6.723 7.073 -38.502 1.00 19.48 29 LEU B N 1
ATOM 2910 C CA . LEU B 2 29 ? 6.838 5.939 -39.415 1.00 21.15 29 LEU B CA 1
ATOM 2911 C C . LEU B 2 29 ? 5.524 5.239 -39.649 1.00 23.48 29 LEU B C 1
ATOM 2912 O O . LEU B 2 29 ? 5.428 4.344 -40.482 1.00 18.82 29 LEU B O 1
ATOM 2928 N N . ARG B 2 30 ? 4.525 5.632 -38.883 1.00 17.52 30 ARG B N 1
ATOM 2929 C CA . ARG B 2 30 ? 3.215 5.012 -38.877 1.00 17.28 30 ARG B CA 1
ATOM 2930 C C . ARG B 2 30 ? 3.325 3.566 -38.406 1.00 21.53 30 ARG B C 1
ATOM 2931 O O . ARG B 2 30 ? 2.500 2.718 -38.720 1.00 20.90 30 ARG B O 1
ATOM 2952 N N . ILE B 2 31 ? 4.353 3.296 -37.601 1.00 20.78 31 ILE B N 1
ATOM 2953 C CA . ILE B 2 31 ? 4.418 2.011 -36.901 1.00 18.07 31 ILE B CA 1
ATOM 2954 C C . ILE B 2 31 ? 3.369 1.975 -35.796 1.00 19.24 31 ILE B C 1
ATOM 2955 O O . ILE B 2 31 ? 2.844 0.911 -35.450 1.00 21.65 31 ILE B O 1
ATOM 2971 N N . ILE B 2 32 ? 3.040 3.150 -35.254 1.00 18.21 32 ILE B N 1
ATOM 2972 C CA . ILE B 2 32 ? 1.822 3.319 -34.462 1.00 19.18 32 ILE B CA 1
ATOM 2973 C C . ILE B 2 32 ? 0.969 4.400 -35.123 1.00 20.87 32 ILE B C 1
ATOM 2974 O O . ILE B 2 32 ? 1.481 5.295 -35.809 1.00 18.93 32 ILE B O 1
ATOM 2990 N N . ALA B 2 33 ? -0.329 4.309 -34.912 1.00 20.83 33 ALA B N 1
ATOM 2991 C CA . ALA B 2 33 ? -1.271 5.178 -35.601 1.00 31.43 33 ALA B CA 1
ATOM 2992 C C . ALA B 2 33 ? -1.400 6.473 -34.838 1.00 24.79 33 ALA B C 1
ATOM 2993 O O . ALA B 2 33 ? -1.628 7.522 -35.429 1.00 25.68 33 ALA B O 1
ATOM 3000 N N . ASP B 2 34 ? -1.237 6.398 -33.518 1.00 24.88 34 ASP B N 1
ATOM 3001 C CA . ASP B 2 34 ? -1.421 7.566 -32.673 1.00 20.75 34 ASP B CA 1
ATOM 3002 C C . ASP B 2 34 ? -0.598 7.506 -31.381 1.00 22.15 34 ASP B C 1
ATOM 3003 O O . ASP B 2 34 ? -0.120 6.444 -30.998 1.00 24.68 34 ASP B O 1
ATOM 3012 N N . PHE B 2 35 ? -0.422 8.659 -30.745 1.00 23.04 35 PHE B N 1
ATOM 3013 C CA . PHE B 2 35 ? 0.258 8.740 -29.446 1.00 27.26 35 PHE B CA 1
ATOM 3014 C C . PHE B 2 35 ? -0.664 8.311 -28.315 1.00 31.55 35 PHE B C 1
ATOM 3015 O O . PHE B 2 35 ? -1.885 8.443 -28.419 1.00 29.42 35 PHE B O 1
ATOM 3032 N N . PRO B 2 36 ? -0.086 7.797 -27.218 1.00 33.74 36 PRO B N 1
ATOM 3033 C CA . PRO B 2 36 ? -0.937 7.524 -26.051 1.00 36.75 36 PRO B CA 1
ATOM 3034 C C . PRO B 2 36 ? -1.556 8.801 -25.467 1.00 38.52 36 PRO B C 1
ATOM 3035 O O . PRO B 2 36 ? -2.680 8.779 -24.974 1.00 39.35 36 PRO B O 1
ATOM 3046 N N . ALA B 2 37 ? -0.831 9.909 -25.517 1.00 31.78 37 ALA B N 1
ATOM 3047 C CA . ALA B 2 37 ? -1.366 11.166 -25.012 1.00 29.75 37 ALA B CA 1
ATOM 3048 C C . ALA B 2 37 ? -2.514 11.647 -25.907 1.00 33.88 37 ALA B C 1
ATOM 3049 O O . ALA B 2 37 ? -2.613 11.257 -27.080 1.00 37.55 37 ALA B O 1
ATOM 3056 N N . ASP B 2 38 ? -3.363 12.509 -25.350 1.00 37.54 38 ASP B N 1
ATOM 3057 C CA . ASP B 2 38 ? -4.573 12.993 -26.027 1.00 50.26 38 ASP B CA 1
ATOM 3058 C C . ASP B 2 38 ? -4.346 13.863 -27.266 1.00 53.49 38 ASP B C 1
ATOM 3059 O O . ASP B 2 38 ? -4.734 13.498 -28.379 1.00 59.94 38 ASP B O 1
ATOM 3068 N N . ASP B 2 39 ? -3.774 15.041 -27.049 1.00 40.92 39 ASP B N 1
ATOM 3069 C CA . ASP B 2 39 ? -3.725 16.064 -28.084 1.00 38.50 39 ASP B CA 1
ATOM 3070 C C . ASP B 2 39 ? -2.394 15.955 -28.838 1.00 27.39 39 ASP B C 1
ATOM 3071 O O . ASP B 2 39 ? -1.405 16.556 -28.423 1.00 29.67 39 ASP B O 1
ATOM 3080 N N . ASP B 2 40 ? -2.379 15.199 -29.931 1.00 34.47 40 ASP B N 1
ATOM 3081 C CA . ASP B 2 40 ? -1.145 14.925 -30.665 1.00 33.05 40 ASP B CA 1
ATOM 3082 C C . ASP B 2 40 ? -0.370 16.190 -30.979 1.00 34.62 40 ASP B C 1
ATOM 3083 O O . ASP B 2 40 ? 0.848 16.256 -30.802 1.00 27.30 40 ASP B O 1
ATOM 3092 N N . MET B 2 41 ? -1.079 17.183 -31.492 1.00 32.16 41 MET B N 1
ATOM 3093 C CA . MET B 2 41 ? -0.424 18.380 -31.953 1.00 35.10 41 MET B CA 1
ATOM 3094 C C . MET B 2 41 ? 0.165 19.155 -30.770 1.00 36.28 41 MET B C 1
ATOM 3095 O O . MET B 2 41 ? 1.261 19.703 -30.857 1.00 30.66 41 MET B O 1
ATOM 3109 N N . TRP B 2 42 ? -0.536 19.199 -29.646 1.00 33.30 42 TRP B N 1
ATOM 3110 C CA . TRP B 2 42 ? 0.003 19.951 -28.523 1.00 33.82 42 TRP B CA 1
ATOM 3111 C C . TRP B 2 42 ? 1.296 19.296 -28.009 1.00 26.55 42 TRP B C 1
ATOM 3112 O O . TRP B 2 42 ? 2.329 19.957 -27.860 1.00 28.89 42 TRP B O 1
ATOM 3133 N N . VAL B 2 43 ? 1.260 17.984 -27.824 1.00 27.23 43 VAL B N 1
ATOM 3134 C CA . VAL B 2 43 ? 2.427 17.288 -27.285 1.00 24.66 43 VAL B CA 1
ATOM 3135 C C . VAL B 2 43 ? 3.503 17.010 -28.324 1.00 21.49 43 VAL B C 1
ATOM 3136 O O . VAL B 2 43 ? 4.692 16.951 -27.978 1.00 22.79 43 VAL B O 1
ATOM 3149 N N . GLY B 2 44 ? 3.114 16.794 -29.577 1.00 21.52 44 GLY B N 1
ATOM 3150 C CA . GLY B 2 44 ? 4.072 16.339 -30.580 1.00 16.34 44 GLY B CA 1
ATOM 3151 C C . GLY B 2 44 ? 4.687 17.404 -31.439 1.00 19.36 44 GLY B C 1
ATOM 3152 O O . GLY B 2 44 ? 5.757 17.173 -32.004 1.00 19.99 44 GLY B O 1
ATOM 3156 N N . ASP B 2 45 ? 4.007 18.545 -31.609 1.00 18.84 45 ASP B N 1
ATOM 3157 C CA . ASP B 2 45 ? 4.556 19.634 -32.414 1.00 24.57 45 ASP B CA 1
ATOM 3158 C C . ASP B 2 45 ? 5.360 20.524 -31.476 1.00 26.80 45 ASP B C 1
ATOM 3159 O O . ASP B 2 45 ? 4.820 21.481 -30.906 1.00 23.86 45 ASP B O 1
ATOM 3168 N N . VAL B 2 46 ? 6.636 20.202 -31.303 1.00 23.99 46 VAL B N 1
ATOM 3169 C CA . VAL B 2 46 ? 7.424 20.850 -30.254 1.00 21.79 46 VAL B CA 1
ATOM 3170 C C . VAL B 2 46 ? 8.042 22.170 -30.697 1.00 25.60 46 VAL B C 1
ATOM 3171 O O . VAL B 2 46 ? 8.451 22.966 -29.853 1.00 22.80 46 VAL B O 1
ATOM 3184 N N . ASN B 2 47 ? 8.127 22.401 -32.002 1.00 23.51 47 ASN B N 1
ATOM 3185 C CA . ASN B 2 47 ? 8.663 23.668 -32.511 1.00 27.05 47 ASN B CA 1
ATOM 3186 C C . ASN B 2 47 ? 7.549 24.645 -32.869 1.00 34.31 47 ASN B C 1
ATOM 3187 O O . ASN B 2 47 ? 7.808 25.805 -33.176 1.00 34.57 47 ASN B O 1
ATOM 3198 N N . GLY B 2 48 ? 6.313 24.162 -32.826 1.00 32.48 48 GLY B N 1
ATOM 3199 C CA . GLY B 2 48 ? 5.148 25.013 -32.976 1.00 35.28 48 GLY B CA 1
ATOM 3200 C C . GLY B 2 48 ? 4.896 25.507 -34.390 1.00 38.61 48 GLY B C 1
ATOM 3201 O O . GLY B 2 48 ? 4.398 26.614 -34.568 1.00 33.10 48 GLY B O 1
ATOM 3205 N N . ASP B 2 49 ? 5.231 24.702 -35.397 1.00 25.04 49 ASP B N 1
ATOM 3206 C CA . ASP B 2 49 ? 4.917 25.045 -36.780 1.00 30.31 49 ASP B CA 1
ATOM 3207 C C . ASP B 2 49 ? 3.620 24.381 -37.235 1.00 27.16 49 ASP B C 1
ATOM 3208 O O . ASP B 2 49 ? 3.277 24.408 -38.420 1.00 26.36 49 ASP B O 1
ATOM 3217 N N . ASN B 2 50 ? 2.893 23.819 -36.274 1.00 26.63 50 ASN B N 1
ATOM 3218 C CA . ASN B 2 50 ? 1.622 23.154 -36.518 1.00 27.65 50 ASN B CA 1
ATOM 3219 C C . ASN B 2 50 ? 1.721 21.948 -37.447 1.00 31.55 50 ASN B C 1
ATOM 3220 O O . ASN B 2 50 ? 0.761 21.560 -38.117 1.00 27.30 50 ASN B O 1
ATOM 3231 N N . VAL B 2 51 ? 2.896 21.348 -37.459 1.00 21.84 51 VAL B N 1
ATOM 3232 C CA . VAL B 2 51 ? 3.133 20.089 -38.168 1.00 15.61 51 VAL B CA 1
ATOM 3233 C C . VAL B 2 51 ? 3.828 19.153 -37.173 1.00 19.74 51 VAL B C 1
ATOM 3234 O O . VAL B 2 51 ? 4.584 19.628 -36.318 1.00 21.27 51 VAL B O 1
ATOM 3247 N N . ILE B 2 52 ? 3.542 17.860 -37.247 1.00 17.72 52 ILE B N 1
ATOM 3248 C CA . ILE B 2 52 ? 4.355 16.864 -36.531 1.00 19.30 52 ILE B CA 1
ATOM 3249 C C . ILE B 2 52 ? 5.134 16.094 -37.574 1.00 20.25 52 ILE B C 1
ATOM 3250 O O . ILE B 2 52 ? 4.556 15.452 -38.463 1.00 18.44 52 ILE B O 1
ATOM 3266 N N . ASN B 2 53 ? 6.456 16.155 -37.485 1.00 18.50 53 ASN B N 1
ATOM 3267 C CA . ASN B 2 53 ? 7.281 15.427 -38.435 1.00 17.60 53 ASN B CA 1
ATOM 3268 C C . ASN B 2 53 ? 8.711 15.281 -37.916 1.00 17.24 53 ASN B C 1
ATOM 3269 O O . ASN B 2 53 ? 8.939 15.452 -36.730 1.00 18.38 53 ASN B O 1
ATOM 3280 N N . ASP B 2 54 ? 9.640 14.940 -38.804 1.00 20.47 54 ASP B N 1
ATOM 3281 C CA . ASP B 2 54 ? 10.970 14.583 -38.348 1.00 24.20 54 ASP B CA 1
ATOM 3282 C C . ASP B 2 54 ? 11.698 15.782 -37.707 1.00 21.20 54 ASP B C 1
ATOM 3283 O O . ASP B 2 54 ? 12.636 15.608 -36.918 1.00 20.65 54 ASP B O 1
ATOM 3292 N N . ILE B 2 55 ? 11.267 17.002 -38.000 1.00 19.06 55 ILE B N 1
ATOM 3293 C CA . ILE B 2 55 ? 11.839 18.154 -37.316 1.00 20.66 55 ILE B CA 1
ATOM 3294 C C . ILE B 2 55 ? 11.576 18.090 -35.809 1.00 22.03 55 ILE B C 1
ATOM 3295 O O . ILE B 2 55 ? 12.441 18.404 -34.991 1.00 21.16 55 ILE B O 1
ATOM 3311 N N . ASP B 2 56 ? 10.370 17.672 -35.448 1.00 18.67 56 ASP B N 1
ATOM 3312 C CA . ASP B 2 56 ? 10.025 17.497 -34.052 1.00 20.42 56 ASP B CA 1
ATOM 3313 C C . ASP B 2 56 ? 10.824 16.382 -33.427 1.00 20.88 56 ASP B C 1
ATOM 3314 O O . ASP B 2 56 ? 11.310 16.519 -32.301 1.00 17.80 56 ASP B O 1
ATOM 3323 N N . CYS B 2 57 ? 10.977 15.286 -34.168 1.00 17.29 57 CYS B N 1
ATOM 3324 C CA . CYS B 2 57 ? 11.807 14.182 -33.682 1.00 16.82 57 CYS B CA 1
ATOM 3325 C C . CYS B 2 57 ? 13.228 14.660 -33.414 1.00 18.17 57 CYS B C 1
ATOM 3326 O O . CYS B 2 57 ? 13.838 14.319 -32.400 1.00 18.99 57 CYS B O 1
ATOM 3334 N N . ASN B 2 58 ? 13.772 15.446 -34.341 1.00 17.34 58 ASN B N 1
ATOM 3335 C CA . ASN B 2 58 ? 15.117 15.986 -34.149 1.00 21.33 58 ASN B CA 1
ATOM 3336 C C . ASN B 2 58 ? 15.217 16.905 -32.942 1.00 19.96 58 ASN B C 1
ATOM 3337 O O . ASN B 2 58 ? 16.238 16.919 -32.241 1.00 19.85 58 ASN B O 1
ATOM 3348 N N . TYR B 2 59 ? 14.165 17.677 -32.659 1.00 21.90 59 TYR B N 1
ATOM 3349 C CA . TYR B 2 59 ? 14.175 18.520 -31.476 1.00 22.52 59 TYR B CA 1
ATOM 3350 C C . TYR B 2 59 ? 14.187 17.652 -30.249 1.00 21.29 59 TYR B C 1
ATOM 3351 O O . TYR B 2 59 ? 14.864 17.970 -29.273 1.00 21.59 59 TYR B O 1
ATOM 3369 N N . LEU B 2 60 ? 13.436 16.557 -30.271 1.00 17.77 60 LEU B N 1
ATOM 3370 C CA . LEU B 2 60 ? 13.479 15.642 -29.130 1.00 17.13 60 LEU B CA 1
ATOM 3371 C C . LEU B 2 60 ? 14.895 15.093 -28.927 1.00 19.02 60 LEU B C 1
ATOM 3372 O O . LEU B 2 60 ? 15.369 15.015 -27.785 1.00 19.78 60 LEU B O 1
ATOM 3388 N N . LYS B 2 61 ? 15.563 14.720 -30.026 1.00 18.51 61 LYS B N 1
ATOM 3389 C CA . LYS B 2 61 ? 16.928 14.209 -29.960 1.00 17.29 61 LYS B CA 1
ATOM 3390 C C . LYS B 2 61 ? 17.817 15.264 -29.322 1.00 19.59 61 LYS B C 1
ATOM 3391 O O . LYS B 2 61 ? 18.577 14.953 -28.401 1.00 20.75 61 LYS B O 1
ATOM 3410 N N . ARG B 2 62 ? 17.729 16.505 -29.803 1.00 19.48 62 ARG B N 1
ATOM 3411 C CA . ARG B 2 62 ? 18.523 17.621 -29.241 1.00 20.99 62 ARG B CA 1
ATOM 3412 C C . ARG B 2 62 ? 18.287 17.829 -27.746 1.00 25.52 62 ARG B C 1
ATOM 3413 O O . ARG B 2 62 ? 19.218 18.105 -26.963 1.00 22.14 62 ARG B O 1
ATOM 3434 N N . TYR B 2 63 ? 17.034 17.719 -27.342 1.00 21.96 63 TYR B N 1
ATOM 3435 C CA . TYR B 2 63 ? 16.664 17.861 -25.953 1.00 22.30 63 TYR B CA 1
ATOM 3436 C C . TYR B 2 63 ? 17.291 16.737 -25.140 1.00 26.66 63 TYR B C 1
ATOM 3437 O O . TYR B 2 63 ? 17.879 16.981 -24.089 1.00 23.39 63 TYR B O 1
ATOM 3455 N N . LEU B 2 64 ? 17.229 15.507 -25.644 1.00 17.44 64 LEU B N 1
ATOM 3456 C CA . LEU B 2 64 ? 17.709 14.376 -24.862 1.00 15.49 64 LEU B CA 1
ATOM 3457 C C . LEU B 2 64 ? 19.248 14.363 -24.811 1.00 16.78 64 LEU B C 1
ATOM 3458 O O . LEU B 2 64 ? 19.826 13.767 -23.901 1.00 19.55 64 LEU B O 1
ATOM 3474 N N . LEU B 2 65 ? 19.874 15.002 -25.7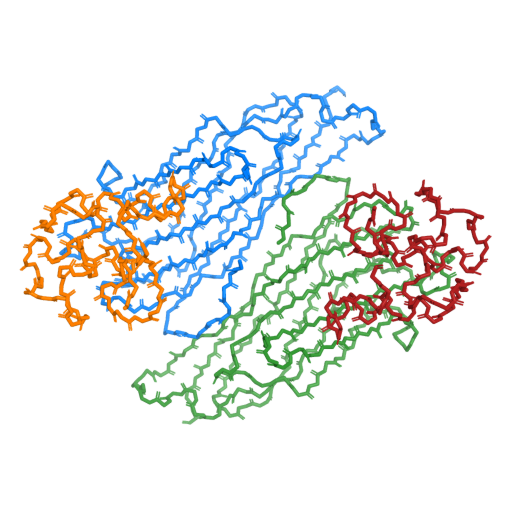99 1.00 18.91 65 LEU B N 1
ATOM 3475 C CA . LEU B 2 65 ? 21.325 15.150 -25.844 1.00 20.22 65 LEU B CA 1
ATOM 3476 C C . LEU B 2 65 ? 21.776 16.399 -25.059 1.00 23.26 65 LEU B C 1
ATOM 3477 O O . LEU B 2 65 ? 22.966 16.707 -25.025 1.00 24.35 65 LEU B O 1
ATOM 3493 N N . HIS B 2 66 ? 20.824 17.100 -24.443 1.00 22.53 66 HIS B N 1
ATOM 3494 C CA . HIS B 2 66 ? 21.071 18.345 -23.700 1.00 21.24 66 HIS B CA 1
ATOM 3495 C C . HIS B 2 66 ? 21.678 19.458 -24.570 1.00 28.93 66 HIS B C 1
ATOM 3496 O O . HIS B 2 66 ? 22.408 20.338 -24.079 1.00 26.59 66 HIS B O 1
ATOM 3511 N N . MET B 2 67 ? 21.402 19.405 -25.870 1.00 29.16 67 MET B N 1
ATOM 3512 C CA . MET B 2 67 ? 21.772 20.490 -26.790 1.00 27.79 67 MET B CA 1
ATOM 3513 C C . MET B 2 67 ? 20.862 21.701 -26.634 1.00 30.88 67 MET B C 1
ATOM 3514 O O . MET B 2 67 ? 21.239 22.829 -26.969 1.00 40.60 67 MET B O 1
ATOM 3528 N N . ILE B 2 68 ? 19.665 21.456 -26.124 1.00 29.74 68 ILE B N 1
ATOM 3529 C CA . ILE B 2 68 ? 18.715 22.504 -25.775 1.00 26.75 68 ILE B CA 1
ATOM 3530 C C . ILE B 2 68 ? 18.058 22.120 -24.467 1.00 25.26 68 ILE B C 1
ATOM 3531 O O . ILE B 2 68 ? 18.009 20.936 -24.101 1.00 31.33 68 ILE B O 1
ATOM 3547 N N . ARG B 2 69 ? 17.526 23.108 -23.758 1.00 35.58 69 ARG B N 1
ATOM 3548 C CA . ARG B 2 69 ? 16.960 22.881 -22.430 1.00 39.46 69 ARG B CA 1
ATOM 3549 C C . ARG B 2 69 ? 15.461 22.863 -22.503 1.00 33.84 69 ARG B C 1
ATOM 3550 O O . ARG B 2 69 ? 14.789 22.399 -21.581 1.00 33.67 69 ARG B O 1
ATOM 3571 N N . GLU B 2 70 ? 14.926 23.406 -23.592 1.00 33.62 70 GLU B N 1
ATOM 3572 C CA . GLU B 2 70 ? 13.486 23.395 -23.792 1.00 35.09 70 GLU B CA 1
ATOM 3573 C C . GLU B 2 70 ? 13.193 23.459 -25.289 1.00 25.41 70 GLU B C 1
ATOM 3574 O O . GLU B 2 70 ? 14.083 23.718 -26.095 1.00 25.06 70 GLU B O 1
ATOM 3580 N N . PHE B 2 71 ? 11.927 23.258 -25.627 1.00 28.99 71 PHE B N 1
ATOM 3581 C CA . PHE B 2 71 ? 11.478 23.288 -27.013 1.00 27.75 71 PHE B CA 1
ATOM 3582 C C . PHE B 2 71 ? 11.026 24.687 -27.408 1.00 35.15 71 PHE B C 1
ATOM 3583 O O . PHE B 2 71 ? 10.614 25.485 -26.570 1.00 34.26 71 PHE B O 1
ATOM 3600 N N . PRO B 2 72 ? 11.096 24.985 -28.695 1.00 29.57 72 PRO B N 1
ATOM 3601 C CA . PRO B 2 72 ? 10.728 26.330 -29.140 1.00 31.95 72 PRO B CA 1
ATOM 3602 C C . PRO B 2 72 ? 9.324 26.724 -28.708 1.00 45.25 72 PRO B C 1
ATOM 3603 O O . PRO B 2 72 ? 9.124 27.872 -28.302 1.00 39.95 72 PRO B O 1
ATOM 3614 N N . LYS B 2 73 ? 8.373 25.793 -28.762 1.00 36.93 73 LYS B N 1
ATOM 3615 C CA . LYS B 2 73 ? 7.009 26.104 -28.352 1.00 38.40 73 LYS B CA 1
ATOM 3616 C C . LYS B 2 73 ? 6.874 26.055 -26.828 1.00 40.17 73 LYS B C 1
ATOM 3617 O O . LYS B 2 73 ? 7.437 25.173 -26.193 1.00 41.51 73 LYS B O 1
ATOM 3636 N N . ASN B 2 74 ? 6.108 26.974 -26.243 1.00 53.93 74 ASN B N 1
ATOM 3637 C CA . ASN B 2 74 ? 5.971 27.031 -24.779 1.00 60.32 74 ASN B CA 1
ATOM 3638 C C . ASN B 2 74 ? 4.521 27.020 -24.289 1.00 67.08 74 ASN B C 1
ATOM 3639 O O . ASN B 2 74 ? 3.596 27.234 -25.068 1.00 63.67 74 ASN B O 1
ATOM 3650 N N . SER B 2 75 ? 4.329 26.773 -22.993 1.00 77.06 75 SER B N 1
ATOM 3651 C CA . SER B 2 75 ? 2.996 26.840 -22.390 1.00 83.85 75 SER B CA 1
ATOM 3652 C C . SER B 2 75 ? 2.589 28.293 -22.139 1.00 83.39 75 SER B C 1
ATOM 3653 O O . SER B 2 75 ? 1.404 28.612 -22.022 1.00 85.02 75 SER B O 1
ATOM 3661 N N . TYR B 2 76 ? 3.588 29.165 -22.059 1.00 79.78 76 TYR B N 1
ATOM 3662 C CA . TYR B 2 76 ? 3.372 30.602 -21.924 1.00 74.63 76 TYR B CA 1
ATOM 3663 C C . TYR B 2 76 ? 3.799 31.329 -23.205 1.00 72.27 76 TYR B C 1
ATOM 3664 O O . TYR B 2 76 ? 4.472 30.756 -24.070 1.00 66.57 76 TYR B O 1
ATOM 3682 N N . HIS C 1 8 ? 26.641 13.953 -7.835 1.00 57.32 8 HIS C N 1
ATOM 3683 C CA . HIS C 1 8 ? 28.012 13.574 -7.489 1.00 51.59 8 HIS C CA 1
ATOM 3684 C C . HIS C 1 8 ? 28.979 14.164 -8.508 1.00 52.22 8 HIS C C 1
ATOM 3685 O O . HIS C 1 8 ? 29.044 13.719 -9.666 1.00 47.62 8 HIS C O 1
ATOM 3700 N N . GLU C 1 9 ? 29.727 15.170 -8.069 1.00 47.73 9 GLU C N 1
ATOM 3701 C CA . GLU C 1 9 ? 30.594 15.922 -8.955 1.00 37.79 9 GLU C CA 1
ATOM 3702 C C . GLU C 1 9 ? 31.823 15.125 -9.369 1.00 30.10 9 GLU C C 1
ATOM 3703 O O . GLU C 1 9 ? 32.419 14.402 -8.566 1.00 33.07 9 GLU C O 1
ATOM 3715 N N . ALA C 1 10 ? 32.185 15.275 -10.638 1.00 31.11 10 ALA C N 1
ATOM 3716 C CA . ALA C 1 10 ? 33.434 14.750 -11.152 1.00 27.83 10 ALA C CA 1
ATOM 3717 C C . ALA C 1 10 ? 34.557 15.629 -10.600 1.00 30.82 10 ALA C C 1
ATOM 3718 O O . ALA C 1 10 ? 34.547 16.845 -10.776 1.00 39.54 10 ALA C O 1
ATOM 3725 N N . GLU C 1 11 ? 35.517 15.015 -9.931 1.00 33.49 11 GLU C N 1
ATOM 3726 C CA A GLU C 1 11 ? 36.547 15.745 -9.204 0.51 35.44 11 GLU C CA 1
ATOM 3727 C CA B GLU C 1 11 ? 36.572 15.784 -9.285 0.49 35.40 11 GLU C CA 1
ATOM 3728 C C . GLU C 1 11 ? 37.886 15.037 -9.365 1.00 30.47 11 GLU C C 1
ATOM 3729 O O . GLU C 1 11 ? 37.928 13.872 -9.762 1.00 24.89 11 GLU C O 1
ATOM 3752 N N . THR C 1 12 ? 38.963 15.731 -9.028 1.00 29.86 12 THR C N 1
ATOM 3753 C CA . THR C 1 12 ? 40.295 15.160 -9.106 1.00 26.63 12 THR C CA 1
ATOM 3754 C C . THR C 1 12 ? 40.961 15.371 -7.730 1.00 30.86 12 THR C C 1
ATOM 3755 O O . THR C 1 12 ? 40.832 16.448 -7.147 1.00 37.57 12 THR C O 1
ATOM 3766 N N . ALA C 1 13 ? 41.618 14.340 -7.200 1.00 29.28 13 ALA C N 1
ATOM 3767 C CA . ALA C 1 13 ? 42.246 14.418 -5.865 1.00 28.66 13 ALA C CA 1
ATOM 3768 C C . ALA C 1 13 ? 43.406 13.437 -5.709 1.00 26.82 13 ALA C C 1
ATOM 3769 O O . ALA C 1 13 ? 43.736 12.695 -6.639 1.00 25.62 13 ALA C O 1
ATOM 3776 N N . ASP C 1 14 ? 44.031 13.418 -4.526 1.00 23.27 14 ASP C N 1
ATOM 3777 C CA . ASP C 1 14 ? 45.186 12.565 -4.331 1.00 23.26 14 ASP C CA 1
ATOM 3778 C C . ASP C 1 14 ? 44.854 11.181 -3.861 1.00 25.54 14 ASP C C 1
ATOM 3779 O O . ASP C 1 14 ? 45.705 10.296 -3.899 1.00 25.54 14 ASP C O 1
ATOM 3788 N N . TYR C 1 15 ? 43.639 11.006 -3.340 1.00 22.82 15 TYR C N 1
ATOM 3789 C CA . TYR C 1 15 ? 43.247 9.758 -2.703 1.00 20.23 15 TYR C CA 1
ATOM 3790 C C . TYR C 1 15 ? 41.859 9.325 -3.210 1.00 19.81 15 TYR C C 1
ATOM 3791 O O . TYR C 1 15 ? 41.067 10.138 -3.664 1.00 24.25 15 TYR C O 1
ATOM 3809 N N . ILE C 1 16 ? 41.598 8.039 -3.094 1.00 20.77 16 ILE C N 1
ATOM 3810 C CA . ILE C 1 16 ? 40.379 7.450 -3.613 1.00 21.42 16 ILE C CA 1
ATOM 3811 C C . ILE C 1 16 ? 39.993 6.199 -2.834 1.00 29.25 16 ILE C C 1
ATOM 3812 O O . ILE C 1 16 ? 40.845 5.543 -2.218 1.00 30.91 16 ILE C O 1
ATOM 3828 N N . LEU C 1 17 ? 38.688 5.903 -2.804 1.00 24.50 17 LEU C N 1
ATOM 3829 C CA . LEU C 1 17 ? 38.208 4.617 -2.333 1.00 18.27 17 LEU C CA 1
ATOM 3830 C C . LEU C 1 17 ? 36.994 4.251 -3.171 1.00 20.98 17 LEU C C 1
ATOM 3831 O O . LEU C 1 17 ? 36.537 5.038 -4.014 1.00 24.82 17 LEU C O 1
ATOM 3847 N N . ASP C 1 18 ? 36.504 3.041 -2.945 1.00 22.71 18 ASP C N 1
ATOM 3848 C CA . ASP C 1 18 ? 35.326 2.530 -3.626 1.00 20.08 18 ASP C CA 1
ATOM 3849 C C . ASP C 1 18 ? 34.223 2.356 -2.610 1.00 22.25 18 ASP C C 1
ATOM 3850 O O . ASP C 1 18 ? 34.462 1.878 -1.496 1.00 21.50 18 ASP C O 1
ATOM 3859 N N . VAL C 1 19 ? 33.013 2.713 -3.014 1.00 21.06 19 VAL C N 1
ATOM 3860 C CA . VAL C 1 19 ? 31.853 2.555 -2.151 1.00 22.58 19 VAL C CA 1
ATOM 3861 C C . VAL C 1 19 ? 30.908 1.629 -2.896 1.00 22.49 19 VAL C C 1
ATOM 3862 O O . VAL C 1 19 ? 30.569 1.882 -4.066 1.00 25.05 19 VAL C O 1
ATOM 3875 N N . LEU C 1 20 ? 30.518 0.540 -2.246 1.00 21.82 20 LEU C N 1
ATOM 3876 C CA . LEU C 1 20 ? 29.693 -0.469 -2.903 1.00 24.65 20 LEU C CA 1
ATOM 3877 C C . LEU C 1 20 ? 28.396 -0.764 -2.162 1.00 28.57 20 LEU C C 1
ATOM 3878 O O . LEU C 1 20 ? 28.398 -0.944 -0.957 1.00 24.50 20 LEU C O 1
ATOM 3894 N N . VAL C 1 21 ? 27.296 -0.854 -2.896 1.00 27.03 21 VAL C N 1
ATOM 3895 C CA . VAL C 1 21 ? 26.088 -1.450 -2.339 1.00 23.44 21 VAL C CA 1
ATOM 3896 C C . VAL C 1 21 ? 26.131 -2.945 -2.658 1.00 27.04 21 VAL C C 1
ATOM 3897 O O . VAL C 1 21 ? 26.289 -3.348 -3.834 1.00 28.35 21 VAL C O 1
ATOM 3910 N N . GLU C 1 22 ? 26.035 -3.778 -1.642 1.00 23.93 22 GLU C N 1
ATOM 3911 C CA . GLU C 1 22 ? 26.179 -5.204 -1.863 1.00 30.89 22 GLU C CA 1
ATOM 3912 C C . GLU C 1 22 ? 24.816 -5.774 -2.229 1.00 28.98 22 GLU C C 1
ATOM 3913 O O . GLU C 1 22 ? 23.864 -5.593 -1.501 1.00 29.47 22 GLU C O 1
ATOM 3925 N N . GLY C 1 23 ? 24.756 -6.483 -3.340 1.00 33.93 23 GLY C N 1
ATOM 3926 C CA . GLY C 1 23 ? 23.486 -6.956 -3.860 1.00 39.13 23 GLY C CA 1
ATOM 3927 C C . GLY C 1 23 ? 22.838 -7.988 -2.974 1.00 28.61 23 GLY C C 1
ATOM 3928 O O . GLY C 1 23 ? 23.524 -8.712 -2.268 1.00 29.33 23 GLY C O 1
ATOM 3932 N N . VAL C 1 24 ? 21.511 -8.055 -3.007 1.00 22.75 24 VAL C N 1
ATOM 3933 C CA . VAL C 1 24 ? 20.791 -9.117 -2.319 1.00 24.11 24 VAL C CA 1
ATOM 3934 C C . VAL C 1 24 ? 19.715 -9.710 -3.209 1.00 20.82 24 VAL C C 1
ATOM 3935 O O . VAL C 1 24 ? 19.254 -9.097 -4.176 1.00 25.44 24 VAL C O 1
ATOM 3948 N N . LYS C 1 25 ? 19.357 -10.949 -2.884 1.00 15.49 25 LYS C N 1
ATOM 3949 C CA . LYS C 1 25 ? 18.342 -11.664 -3.595 1.00 16.35 25 LYS C CA 1
ATOM 3950 C C . LYS C 1 25 ? 17.357 -12.058 -2.525 1.00 25.60 25 LYS C C 1
ATOM 3951 O O . LYS C 1 25 ? 17.734 -12.615 -1.476 1.00 33.26 25 LYS C O 1
ATOM 3970 N N . ALA C 1 26 ? 16.099 -11.710 -2.744 1.00 17.76 26 ALA C N 1
ATOM 3971 C CA . ALA C 1 26 ? 15.062 -11.876 -1.710 1.00 21.18 26 ALA C CA 1
ATOM 3972 C C . ALA C 1 26 ? 13.733 -12.123 -2.349 1.00 22.98 26 ALA C C 1
ATOM 3973 O O . ALA C 1 26 ? 13.599 -12.116 -3.581 1.00 21.63 26 ALA C O 1
ATOM 3980 N N . LYS C 1 27 ? 12.733 -12.355 -1.503 1.00 19.21 27 LYS C N 1
ATOM 3981 C CA . LYS C 1 27 ? 11.387 -12.597 -1.994 1.00 16.50 27 LYS C CA 1
ATOM 3982 C C . LYS C 1 27 ? 10.515 -11.465 -1.500 1.00 15.18 27 LYS C C 1
ATOM 3983 O O . LYS C 1 27 ? 10.766 -10.911 -0.443 1.00 18.45 27 LYS C O 1
ATOM 4002 N N . ALA C 1 28 ? 9.484 -11.138 -2.272 1.00 18.27 28 ALA C N 1
ATOM 4003 C CA . ALA C 1 28 ? 8.544 -10.116 -1.852 1.00 15.48 28 ALA C CA 1
ATOM 4004 C C . ALA C 1 28 ? 8.048 -10.453 -0.438 1.00 16.05 28 ALA C C 1
ATOM 4005 O O . ALA C 1 28 ? 7.696 -11.612 -0.127 1.00 18.01 28 ALA C O 1
ATOM 4012 N N . GLY C 1 29 ? 8.037 -9.437 0.409 1.00 20.24 29 GLY C N 1
ATOM 4013 C CA . GLY C 1 29 ? 7.636 -9.606 1.783 1.00 18.70 29 GLY C CA 1
ATOM 4014 C C . GLY C 1 29 ? 8.791 -9.769 2.746 1.00 17.91 29 GLY C C 1
ATOM 4015 O O . GLY C 1 29 ? 8.595 -9.500 3.929 1.00 20.97 29 GLY C O 1
ATOM 4019 N N . ASP C 1 30 ? 9.967 -10.210 2.267 1.00 17.42 30 ASP C N 1
ATOM 4020 C CA . ASP C 1 30 ? 11.124 -10.448 3.150 1.00 20.07 30 ASP C CA 1
ATOM 4021 C C . ASP C 1 30 ? 11.626 -9.156 3.767 1.00 22.24 30 ASP C C 1
ATOM 4022 O O . ASP C 1 30 ? 11.585 -8.090 3.128 1.00 17.52 30 ASP C O 1
ATOM 4031 N N . THR C 1 31 ? 12.106 -9.252 5.005 1.00 18.05 31 THR C N 1
ATOM 4032 C CA . THR C 1 31 ? 12.951 -8.223 5.582 1.00 17.70 31 THR C CA 1
ATOM 4033 C C . THR C 1 31 ? 14.372 -8.744 5.560 1.00 24.19 31 THR C C 1
ATOM 4034 O O . THR C 1 31 ? 14.652 -9.868 6.005 1.00 20.08 31 THR C O 1
ATOM 4045 N N . VAL C 1 32 ? 15.269 -7.956 4.973 1.00 17.93 32 VAL C N 1
ATOM 4046 C CA . VAL C 1 32 ? 16.636 -8.404 4.745 1.00 19.51 32 VAL C CA 1
ATOM 4047 C C . VAL C 1 32 ? 17.601 -7.295 5.150 1.00 19.24 32 VAL C C 1
ATOM 4048 O O . VAL C 1 32 ? 17.180 -6.172 5.424 1.00 18.20 32 VAL C O 1
ATOM 4061 N N . GLU C 1 33 ? 18.884 -7.624 5.189 1.00 17.14 33 GLU C N 1
ATOM 4062 C CA . GLU C 1 33 ? 19.915 -6.618 5.463 1.00 18.65 33 GLU C CA 1
ATOM 4063 C C . GLU C 1 33 ? 20.682 -6.353 4.180 1.00 20.91 33 GLU C C 1
ATOM 4064 O O . GLU C 1 33 ? 20.950 -7.272 3.399 1.00 24.31 33 GLU C O 1
ATOM 4076 N N . ILE C 1 34 ? 20.999 -5.087 3.936 1.00 21.94 34 ILE C N 1
ATOM 4077 C CA . ILE C 1 34 ? 21.825 -4.718 2.799 1.00 19.22 34 ILE C CA 1
ATOM 4078 C C . ILE C 1 34 ? 23.072 -4.035 3.343 1.00 20.37 34 ILE C C 1
ATOM 4079 O O . ILE C 1 34 ? 23.003 -2.938 3.874 1.00 20.51 34 ILE C O 1
ATOM 4095 N N . PRO C 1 35 ? 24.211 -4.723 3.267 1.00 23.87 35 PRO C N 1
ATOM 4096 C CA . PRO C 1 35 ? 25.478 -4.155 3.726 1.00 24.57 35 PRO C CA 1
ATOM 4097 C C . PRO C 1 35 ? 25.972 -3.161 2.690 1.00 19.67 35 PRO C C 1
ATOM 4098 O O . PRO C 1 35 ? 25.796 -3.364 1.501 1.00 23.41 35 PRO C O 1
ATOM 4109 N N . LEU C 1 36 ? 26.585 -2.086 3.168 1.00 20.74 36 LEU C N 1
ATOM 4110 C CA . LEU C 1 36 ? 27.190 -1.115 2.291 1.00 20.10 36 LEU C CA 1
ATOM 4111 C C . LEU C 1 36 ? 28.667 -1.080 2.687 1.00 18.04 36 LEU C C 1
ATOM 4112 O O . LEU C 1 36 ? 28.970 -1.031 3.873 1.00 21.34 36 LEU C O 1
ATOM 4128 N N . LYS C 1 37 ? 29.563 -1.107 1.705 1.00 22.25 37 LYS C N 1
ATOM 4129 C CA . LYS C 1 37 ? 30.984 -1.253 1.965 1.00 24.91 37 LYS C CA 1
ATOM 4130 C C . LYS C 1 37 ? 31.850 -0.145 1.403 1.00 21.67 37 LYS C C 1
ATOM 4131 O O . LYS C 1 37 ? 31.510 0.485 0.404 1.00 22.66 37 LYS C O 1
ATOM 4150 N N . PHE C 1 38 ? 33.001 0.038 2.056 1.00 22.45 38 PHE C N 1
ATOM 4151 C CA . PHE C 1 38 ? 34.125 0.793 1.533 1.00 23.52 38 PHE C CA 1
ATOM 4152 C C . PHE C 1 38 ? 35.217 -0.211 1.202 1.00 23.30 38 PHE C C 1
ATOM 4153 O O . PHE C 1 38 ? 35.520 -1.093 2.014 1.00 22.74 38 PHE C O 1
ATOM 4170 N N . GLU C 1 39 ? 35.803 -0.077 0.027 1.00 25.58 39 GLU C N 1
ATOM 4171 C CA A GLU C 1 39 ? 36.960 -0.886 -0.374 0.47 28.98 39 GLU C CA 1
ATOM 4172 C CA B GLU C 1 39 ? 36.976 -0.874 -0.314 0.53 27.81 39 GLU C CA 1
ATOM 4173 C C . GLU C 1 39 ? 38.090 0.047 -0.796 1.00 29.09 39 GLU C C 1
ATOM 4174 O O . GLU C 1 39 ? 37.838 1.149 -1.281 1.00 27.16 39 GLU C O 1
ATOM 4197 N N . ASN C 1 40 ? 39.333 -0.388 -0.621 1.00 28.13 40 ASN C N 1
ATOM 4198 C CA . ASN C 1 40 ? 40.490 0.467 -0.950 1.00 27.30 40 ASN C CA 1
ATOM 4199 C C . ASN C 1 40 ? 40.505 1.804 -0.206 1.00 27.99 40 ASN C C 1
ATOM 4200 O O . ASN C 1 40 ? 40.827 2.856 -0.776 1.00 29.03 40 ASN C O 1
ATOM 4211 N N . VAL C 1 41 ? 40.153 1.737 1.067 1.00 26.14 41 VAL C N 1
ATOM 4212 C CA . VAL C 1 41 ? 40.192 2.895 1.953 1.00 25.48 41 VAL C CA 1
ATOM 4213 C C . VAL C 1 41 ? 41.652 3.298 2.112 1.00 30.44 41 VAL C C 1
ATOM 4214 O O . VAL C 1 41 ? 42.504 2.437 2.373 1.00 29.52 41 VAL C O 1
ATOM 4227 N N . PRO C 1 42 ? 41.946 4.592 1.945 1.00 29.03 42 PRO C N 1
ATOM 4228 C CA . PRO C 1 42 ? 43.320 5.065 2.170 1.00 36.23 42 PRO C CA 1
ATOM 4229 C C . PRO C 1 42 ? 43.803 4.720 3.581 1.00 35.47 42 PRO C C 1
ATOM 4230 O O . PRO C 1 42 ? 43.100 4.990 4.553 1.00 29.07 42 PRO C O 1
ATOM 4241 N N . SER C 1 43 ? 44.992 4.142 3.704 1.00 32.44 43 SER C N 1
ATOM 4242 C CA . SER C 1 43 ? 45.462 3.724 5.017 1.00 37.00 43 SER C CA 1
ATOM 4243 C C . SER C 1 43 ? 45.684 4.924 5.932 1.00 34.40 43 SER C C 1
ATOM 4244 O O . SER C 1 43 ? 45.685 4.780 7.151 1.00 32.48 43 SER C O 1
ATOM 4252 N N . HIS C 1 44 ? 45.877 6.114 5.370 1.00 28.63 44 HIS C N 1
ATOM 4253 C CA . HIS C 1 44 ? 46.093 7.255 6.249 1.00 32.66 44 HIS C CA 1
ATOM 4254 C C . HIS C 1 44 ? 44.781 7.790 6.821 1.00 40.47 44 HIS C C 1
ATOM 4255 O O . HIS C 1 44 ? 44.796 8.527 7.809 1.00 31.87 44 HIS C O 1
ATOM 4270 N N . GLY C 1 45 ? 43.653 7.373 6.236 1.00 31.58 45 GLY C N 1
ATOM 4271 C CA . GLY C 1 45 ? 42.386 7.457 6.942 1.00 30.34 45 GLY C CA 1
ATOM 4272 C C . GLY C 1 45 ? 41.399 8.525 6.506 1.00 29.73 45 GLY C C 1
ATOM 4273 O O . GLY C 1 45 ? 41.775 9.584 6.027 1.00 26.54 45 GLY C O 1
ATOM 4277 N N . ILE C 1 46 ? 40.117 8.207 6.688 1.00 23.31 46 ILE C N 1
ATOM 4278 C CA . ILE C 1 46 ? 39.018 9.129 6.455 1.00 21.50 46 ILE C CA 1
ATOM 4279 C C . ILE C 1 46 ? 38.636 9.863 7.752 1.00 21.71 46 ILE C C 1
ATOM 4280 O O . ILE C 1 46 ? 38.372 9.239 8.790 1.00 24.90 46 ILE C O 1
ATOM 4296 N N . GLN C 1 47 ? 38.598 11.188 7.672 1.00 22.86 47 GLN C N 1
ATOM 4297 C CA . GLN C 1 47 ? 38.196 12.040 8.771 1.00 22.35 47 GLN C CA 1
ATOM 4298 C C . GLN C 1 47 ? 36.689 12.177 8.804 1.00 22.78 47 GLN C C 1
ATOM 4299 O O . GLN C 1 47 ? 36.087 12.079 9.870 1.00 20.72 47 GLN C O 1
ATOM 4313 N N . SER C 1 48 ? 36.076 12.383 7.632 1.00 19.45 48 SER C N 1
ATOM 4314 C CA . SER C 1 48 ? 34.640 12.612 7.578 1.00 18.34 48 SER C CA 1
ATOM 4315 C C . SER C 1 48 ? 34.114 12.144 6.233 1.00 19.32 48 SER C C 1
ATOM 4316 O O . SER C 1 48 ? 34.859 12.123 5.246 1.00 19.29 48 SER C O 1
ATOM 4324 N N . PHE C 1 49 ? 32.852 11.735 6.212 1.00 18.04 49 PHE C N 1
ATOM 4325 C CA . PHE C 1 49 ? 32.158 11.519 4.945 1.00 18.63 49 PHE C CA 1
ATOM 4326 C C . PHE C 1 49 ? 30.687 11.829 5.084 1.00 19.44 49 PHE C C 1
ATOM 4327 O O . PHE C 1 49 ? 30.113 11.763 6.184 1.00 18.47 49 PHE C O 1
ATOM 4344 N N . ASN C 1 50 ? 30.070 12.162 3.951 1.00 17.86 50 ASN C N 1
ATOM 4345 C CA . ASN C 1 50 ? 28.653 12.493 3.887 1.00 17.87 50 ASN C CA 1
ATOM 4346 C C . ASN C 1 50 ? 28.244 11.900 2.551 1.00 22.24 50 ASN C C 1
ATOM 4347 O O . ASN C 1 50 ? 28.824 12.234 1.522 1.00 19.50 50 ASN C O 1
ATOM 4358 N N . LEU C 1 51 ? 27.284 10.977 2.585 1.00 15.87 51 LEU C N 1
ATOM 4359 C CA . LEU C 1 51 ? 26.934 10.141 1.431 1.00 14.56 51 LEU C CA 1
ATOM 4360 C C . LEU C 1 51 ? 25.431 9.919 1.514 1.00 20.68 51 LEU C C 1
ATOM 4361 O O . LEU C 1 51 ? 24.920 9.695 2.606 1.00 18.47 51 LEU C O 1
ATOM 4377 N N . SER C 1 52 ? 24.718 9.993 0.393 1.00 16.49 52 SER C N 1
ATOM 4378 C CA . SER C 1 52 ? 23.312 9.602 0.402 1.00 19.38 52 SER C CA 1
ATOM 4379 C C . SER C 1 52 ? 23.000 8.546 -0.656 1.00 17.49 52 SER C C 1
ATOM 4380 O O . SER C 1 52 ? 23.682 8.455 -1.681 1.00 16.24 52 SER C O 1
ATOM 4388 N N . LEU C 1 53 ? 21.976 7.762 -0.346 1.00 16.65 53 LEU C N 1
ATOM 4389 C CA . LEU C 1 53 ? 21.489 6.691 -1.177 1.00 15.86 53 LEU C CA 1
ATOM 4390 C C . LEU C 1 53 ? 20.034 6.918 -1.404 1.00 17.06 53 LEU C C 1
ATOM 4391 O O . LEU C 1 53 ? 19.327 7.454 -0.545 1.00 18.66 53 LEU C O 1
ATOM 4407 N N . TYR C 1 54 ? 19.568 6.477 -2.564 1.00 15.69 54 TYR C N 1
ATOM 4408 C CA . TYR C 1 54 ? 18.162 6.504 -2.884 1.00 15.60 54 TYR C CA 1
ATOM 4409 C C . TYR C 1 54 ? 17.653 5.111 -3.118 1.00 14.88 54 TYR C C 1
ATOM 4410 O O . TYR C 1 54 ? 18.376 4.262 -3.634 1.00 15.85 54 TYR C O 1
ATOM 4428 N N . TYR C 1 55 ? 16.403 4.886 -2.724 1.00 16.24 55 TYR C N 1
ATOM 4429 C CA . TYR C 1 55 ? 15.740 3.599 -2.974 1.00 15.33 55 TYR C CA 1
ATOM 4430 C C . TYR C 1 55 ? 14.366 3.875 -3.539 1.00 17.88 55 TYR C C 1
ATOM 4431 O O . TYR C 1 55 ? 13.878 5.003 -3.523 1.00 17.13 55 TYR C O 1
ATOM 4449 N N . ASP C 1 56 ? 13.739 2.837 -4.078 1.00 14.81 56 ASP C N 1
ATOM 4450 C CA . ASP C 1 56 ? 12.407 2.979 -4.646 1.00 16.14 56 ASP C CA 1
ATOM 4451 C C . ASP C 1 56 ? 11.376 2.614 -3.577 1.00 17.79 56 ASP C C 1
ATOM 4452 O O . ASP C 1 56 ? 11.283 1.457 -3.153 1.00 19.98 56 ASP C O 1
ATOM 4461 N N . SER C 1 57 ? 10.621 3.594 -3.108 1.00 17.45 57 SER C N 1
ATOM 4462 C CA . SER C 1 57 ? 9.715 3.348 -1.990 1.00 18.31 57 SER C CA 1
ATOM 4463 C C . SER C 1 57 ? 8.586 2.422 -2.379 1.00 23.83 57 SER C C 1
ATOM 4464 O O . SER C 1 57 ? 7.871 1.931 -1.495 1.00 26.73 57 SER C O 1
ATOM 4472 N N . LYS C 1 58 ? 8.417 2.169 -3.675 1.00 23.72 58 LYS C N 1
ATOM 4473 C CA . LYS C 1 58 ? 7.408 1.196 -4.102 1.00 27.55 58 LYS C CA 1
ATOM 4474 C C . LYS C 1 58 ? 7.866 -0.227 -3.784 1.00 33.74 58 LYS C C 1
ATOM 4475 O O . LYS C 1 58 ? 7.048 -1.116 -3.576 1.00 34.54 58 LYS C O 1
ATOM 4494 N N . ALA C 1 59 ? 9.182 -0.426 -3.746 1.00 20.97 59 ALA C N 1
ATOM 4495 C CA . ALA C 1 59 ? 9.758 -1.747 -3.582 1.00 23.97 59 ALA C CA 1
ATOM 4496 C C . ALA C 1 59 ? 10.287 -1.967 -2.179 1.00 25.23 59 ALA C C 1
ATOM 4497 O O . ALA C 1 59 ? 10.243 -3.079 -1.663 1.00 23.23 59 ALA C O 1
ATOM 4504 N N . ILE C 1 60 ? 10.858 -0.915 -1.612 1.00 17.58 60 ILE C N 1
ATOM 4505 C CA . ILE C 1 60 ? 11.655 -1.006 -0.379 1.00 19.34 60 ILE C CA 1
ATOM 4506 C C . ILE C 1 60 ? 11.197 -0.051 0.692 1.00 23.97 60 ILE C C 1
ATOM 4507 O O . ILE C 1 60 ? 10.883 1.117 0.437 1.00 22.43 60 ILE C O 1
ATOM 4523 N N . GLU C 1 61 ? 11.173 -0.561 1.920 1.00 17.56 61 GLU C N 1
ATOM 4524 C CA . GLU C 1 61 ? 10.916 0.262 3.089 1.00 16.51 61 GLU C CA 1
ATOM 4525 C C . GLU C 1 61 ? 12.099 0.096 4.032 1.00 29.05 61 GLU C C 1
ATOM 4526 O O . GLU C 1 61 ? 12.446 -1.034 4.392 1.00 21.77 61 GLU C O 1
ATOM 4538 N N . VAL C 1 62 ? 12.713 1.210 4.440 1.00 20.43 62 VAL C N 1
ATOM 4539 C CA . VAL C 1 62 ? 13.914 1.152 5.266 1.00 17.44 62 VAL C CA 1
ATOM 4540 C C . VAL C 1 62 ? 13.454 1.176 6.714 1.00 24.85 62 VAL C C 1
ATOM 4541 O O . VAL C 1 62 ? 12.770 2.098 7.149 1.00 28.89 62 VAL C O 1
ATOM 4554 N N . LEU C 1 63 ? 13.789 0.125 7.447 1.00 19.85 63 LEU C N 1
ATOM 4555 C CA . LEU C 1 63 ? 13.329 0.006 8.823 1.00 23.17 63 LEU C CA 1
ATOM 4556 C C . LEU C 1 63 ? 14.374 0.386 9.846 1.00 31.36 63 LEU C C 1
ATOM 4557 O O . LEU C 1 63 ? 14.032 0.753 10.970 1.00 27.97 63 LEU C O 1
ATOM 4573 N N . LYS C 1 64 ? 15.645 0.247 9.490 1.00 20.41 64 LYS C N 1
ATOM 4574 C CA . LYS C 1 64 ? 16.738 0.506 10.429 1.00 23.99 64 LYS C CA 1
ATOM 4575 C C . LYS C 1 64 ? 17.998 0.766 9.625 1.00 21.75 64 LYS C C 1
ATOM 4576 O O . LYS C 1 64 ? 18.152 0.251 8.507 1.00 21.39 64 LYS C O 1
ATOM 4595 N N . VAL C 1 65 ? 18.882 1.581 10.203 1.00 18.40 65 VAL C N 1
ATOM 4596 C CA . VAL C 1 65 ? 20.211 1.817 9.668 1.00 22.10 65 VAL C CA 1
ATOM 4597 C C . VAL C 1 65 ? 21.145 1.693 10.858 1.00 22.72 65 VAL C C 1
ATOM 4598 O O . VAL C 1 65 ? 20.877 2.256 11.905 1.00 21.40 65 VAL C O 1
ATOM 4611 N N . GLU C 1 66 ? 22.217 0.950 10.670 1.00 18.88 66 GLU C N 1
ATOM 4612 C CA A GLU C 1 66 ? 23.209 0.686 11.714 0.53 24.66 66 GLU C CA 1
ATOM 4613 C CA B GLU C 1 66 ? 23.202 0.746 11.721 0.47 24.63 66 GLU C CA 1
ATOM 4614 C C . GLU C 1 66 ? 24.606 0.919 11.163 1.00 24.50 66 GLU C C 1
ATOM 4615 O O . GLU C 1 66 ? 24.883 0.559 10.028 1.00 24.14 66 GLU C O 1
ATOM 4638 N N . PRO C 1 67 ? 25.517 1.486 11.981 1.00 20.83 67 PRO C N 1
ATOM 4639 C CA . PRO C 1 67 ? 26.907 1.615 11.557 1.00 21.50 67 PRO C CA 1
ATOM 4640 C C . PRO C 1 67 ? 27.546 0.253 11.407 1.00 26.67 67 PRO C C 1
ATOM 4641 O O . PRO C 1 67 ? 27.186 -0.688 12.137 1.00 24.89 67 PRO C O 1
ATOM 4652 N N . GLY C 1 68 ? 28.457 0.141 10.445 1.00 23.04 68 GLY C N 1
ATOM 4653 C CA . GLY C 1 68 ? 29.221 -1.071 10.234 1.00 26.39 68 GLY C CA 1
ATOM 4654 C C . GLY C 1 68 ? 30.455 -1.101 11.122 1.00 24.08 68 GLY C C 1
ATOM 4655 O O . GLY C 1 68 ? 30.772 -0.135 11.820 1.00 23.49 68 GLY C O 1
ATOM 4659 N N . SER C 1 69 ? 31.190 -2.203 11.069 1.00 25.81 69 SER C N 1
ATOM 4660 C CA . SER C 1 69 ? 32.305 -2.400 11.995 1.00 31.75 69 SER C CA 1
ATOM 4661 C C . SER C 1 69 ? 33.460 -1.434 11.773 1.00 34.53 69 SER C C 1
ATOM 4662 O O . SER C 1 69 ? 34.266 -1.210 12.687 1.00 33.92 69 SER C O 1
ATOM 4670 N N . ILE C 1 70 ? 33.579 -0.861 10.578 1.00 31.96 70 ILE C N 1
ATOM 4671 C CA . ILE C 1 70 ? 34.731 0.004 10.323 1.00 26.86 70 ILE C CA 1
ATOM 4672 C C . ILE C 1 70 ? 34.516 1.411 10.863 1.00 22.63 70 ILE C C 1
ATOM 4673 O O . ILE C 1 70 ? 35.457 2.223 10.908 1.00 26.27 70 ILE C O 1
ATOM 4689 N N . ILE C 1 71 ? 33.288 1.706 11.271 1.00 21.25 71 ILE C N 1
ATOM 4690 C CA . ILE C 1 71 ? 32.967 3.003 11.832 1.00 19.94 71 ILE C CA 1
ATOM 4691 C C . ILE C 1 71 ? 33.579 3.101 13.2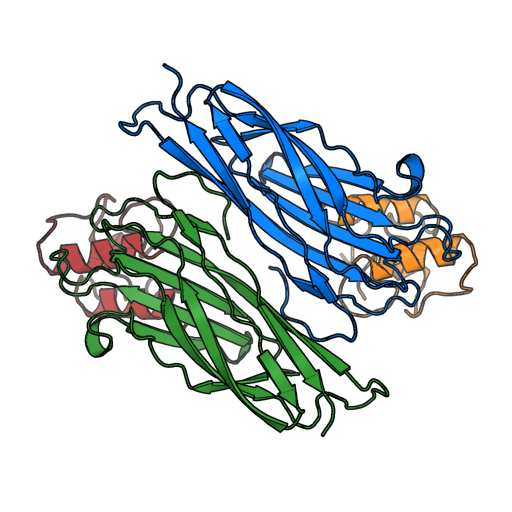26 1.00 27.60 71 ILE C C 1
ATOM 4692 O O . ILE C 1 71 ? 33.369 2.228 14.073 1.00 28.30 71 ILE C O 1
ATOM 4708 N N . THR C 1 72 ? 34.315 4.161 13.479 1.00 26.56 72 THR C N 1
ATOM 4709 C CA . THR C 1 72 ? 34.902 4.334 14.798 1.00 27.36 72 THR C CA 1
ATOM 4710 C C . THR C 1 72 ? 33.917 5.050 15.703 1.00 31.00 72 THR C C 1
ATOM 4711 O O . THR C 1 72 ? 33.092 5.853 15.237 1.00 26.54 72 THR C O 1
ATOM 4722 N N . ASP C 1 73 ? 33.999 4.747 17.005 1.00 26.64 73 ASP C N 1
ATOM 4723 C CA . ASP C 1 73 ? 33.169 5.391 18.027 1.00 26.63 73 ASP C CA 1
ATOM 4724 C C . ASP C 1 73 ? 31.832 5.919 17.481 1.00 24.29 73 ASP C C 1
ATOM 4725 O O . ASP C 1 73 ? 31.532 7.124 17.538 1.00 26.52 73 ASP C O 1
ATOM 4734 N N . PRO C 1 74 ? 31.011 5.008 16.940 1.00 27.43 74 PRO C N 1
ATOM 4735 C CA . PRO C 1 74 ? 29.778 5.435 16.256 1.00 25.82 74 PRO C CA 1
ATOM 4736 C C . PRO C 1 74 ? 28.847 6.279 17.098 1.00 33.77 74 PRO C C 1
ATOM 4737 O O . PRO C 1 74 ? 28.200 7.176 16.555 1.00 29.14 74 PRO C O 1
ATOM 4748 N N . ALA C 1 75 ? 28.774 6.026 18.408 1.00 27.49 75 ALA C N 1
ATOM 4749 C CA . ALA C 1 75 ? 27.901 6.825 19.248 1.00 27.72 75 ALA C CA 1
ATOM 4750 C C . ALA C 1 75 ? 28.151 8.324 19.105 1.00 26.04 75 ALA C C 1
ATOM 4751 O O . ALA C 1 75 ? 27.228 9.119 19.204 1.00 31.67 75 ALA C O 1
ATOM 4758 N N . ASN C 1 76 ? 29.412 8.700 18.933 1.00 24.85 76 ASN C N 1
ATOM 4759 C CA . ASN C 1 76 ? 29.788 10.087 18.743 1.00 26.24 76 ASN C CA 1
ATOM 4760 C C . ASN C 1 76 ? 30.109 10.471 17.305 1.00 27.17 76 ASN C C 1
ATOM 4761 O O . ASN C 1 76 ? 30.068 11.649 16.953 1.00 25.84 76 ASN C O 1
ATOM 4772 N N . ASN C 1 77 ? 30.444 9.503 16.475 1.00 24.04 77 ASN C N 1
ATOM 4773 C CA . ASN C 1 77 ? 30.983 9.846 15.162 1.00 21.75 77 ASN C CA 1
ATOM 4774 C C . ASN C 1 77 ? 30.039 9.611 13.974 1.00 23.72 77 ASN C C 1
ATOM 4775 O O . ASN C 1 77 ? 30.329 10.077 12.863 1.00 21.54 77 ASN C O 1
ATOM 4786 N N . PHE C 1 78 ? 28.963 8.861 14.205 1.00 19.22 78 PHE C N 1
ATOM 4787 C CA . PHE C 1 78 ? 28.117 8.353 13.110 1.00 19.08 78 PHE C CA 1
ATOM 4788 C C . PHE C 1 78 ? 26.682 8.740 13.322 1.00 29.26 78 PHE C C 1
ATOM 4789 O O . PHE C 1 78 ? 26.110 8.533 14.404 1.00 23.36 78 PHE C O 1
ATOM 4806 N N . ASP C 1 79 ? 26.075 9.279 12.271 1.00 20.22 79 ASP C N 1
ATOM 4807 C CA . ASP C 1 79 ? 24.650 9.474 12.297 1.00 16.66 79 ASP C CA 1
ATOM 4808 C C . ASP C 1 79 ? 24.073 9.212 10.923 1.00 20.77 79 ASP C C 1
ATOM 4809 O O . ASP C 1 79 ? 24.790 9.172 9.920 1.00 20.46 79 ASP C O 1
ATOM 4818 N N . TYR C 1 80 ? 22.765 9.073 10.881 1.00 19.64 80 TYR C N 1
ATOM 4819 C CA . TYR C 1 80 ? 22.085 8.931 9.593 1.00 18.62 80 TYR C CA 1
ATOM 4820 C C . TYR C 1 80 ? 20.720 9.608 9.699 1.00 21.72 80 TYR C C 1
ATOM 4821 O O . TYR C 1 80 ? 20.276 9.940 10.808 1.00 23.79 80 TYR C O 1
ATOM 4839 N N . ASN C 1 81 ? 20.054 9.810 8.567 1.00 17.58 81 ASN C N 1
ATOM 4840 C CA . ASN C 1 81 ? 18.690 10.317 8.519 1.00 17.65 81 ASN C CA 1
ATOM 4841 C C . ASN C 1 81 ? 18.006 9.742 7.300 1.00 19.40 81 ASN C C 1
ATOM 4842 O O . ASN C 1 81 ? 18.593 9.721 6.204 1.00 20.29 81 ASN C O 1
ATOM 4853 N N . ILE C 1 82 ? 16.790 9.261 7.469 1.00 16.40 82 ILE C N 1
ATOM 4854 C CA . ILE C 1 82 ? 15.991 8.804 6.347 1.00 17.48 82 ILE C CA 1
ATOM 4855 C C . ILE C 1 82 ? 15.045 9.952 5.994 1.00 24.38 82 ILE C C 1
ATOM 4856 O O . ILE C 1 82 ? 14.192 10.358 6.794 1.00 22.43 82 ILE C O 1
ATOM 4872 N N . VAL C 1 83 ? 15.245 10.506 4.809 1.00 22.08 83 VAL C N 1
ATOM 4873 C CA . VAL C 1 83 ? 14.369 11.539 4.284 1.00 17.86 83 VAL C CA 1
ATOM 4874 C C . VAL C 1 83 ? 13.224 10.817 3.579 1.00 21.95 83 VAL C C 1
ATOM 4875 O O . VAL C 1 83 ? 13.310 10.507 2.380 1.00 21.58 83 VAL C O 1
ATOM 4888 N N . TYR C 1 84 ? 12.162 10.531 4.337 1.00 21.05 84 TYR C N 1
ATOM 4889 C CA . TYR C 1 84 ? 11.120 9.627 3.874 1.00 18.32 84 TYR C CA 1
ATOM 4890 C C . TYR C 1 84 ? 10.491 10.157 2.591 1.00 18.10 84 TYR C C 1
ATOM 4891 O O . TYR C 1 84 ? 10.257 9.402 1.631 1.00 19.44 84 TYR C O 1
ATOM 4909 N N . LYS C 1 85 ? 10.276 11.466 2.542 1.00 20.65 85 LYS C N 1
ATOM 4910 C CA . LYS C 1 85 ? 9.626 12.065 1.365 1.00 24.37 85 LYS C CA 1
ATOM 4911 C C . LYS C 1 85 ? 10.422 11.874 0.084 1.00 22.27 85 LYS C C 1
ATOM 4912 O O . LYS C 1 85 ? 9.846 11.782 -1.002 1.00 23.74 85 LYS C O 1
ATOM 4931 N N . ASP C 1 86 ? 11.741 11.806 0.209 1.00 22.57 86 ASP C N 1
ATOM 4932 C CA . ASP C 1 86 ? 12.625 11.747 -0.940 1.00 18.89 86 ASP C CA 1
ATOM 4933 C C . ASP C 1 86 ? 13.146 10.338 -1.160 1.00 22.41 86 ASP C C 1
ATOM 4934 O O . ASP C 1 86 ? 13.935 10.103 -2.084 1.00 20.76 86 ASP C O 1
ATOM 4943 N N . SER C 1 87 ? 12.728 9.416 -0.295 1.00 19.36 87 SER C N 1
ATOM 4944 C CA . SER C 1 87 ? 13.244 8.053 -0.321 1.00 18.58 87 SER C CA 1
ATOM 4945 C C . SER C 1 87 ? 14.753 8.085 -0.388 1.00 18.37 87 SER C C 1
ATOM 4946 O O . SER C 1 87 ? 15.353 7.444 -1.252 1.00 18.57 87 SER C O 1
ATOM 4954 N N . GLU C 1 88 ? 15.358 8.804 0.547 1.00 19.48 88 GLU C N 1
ATOM 4955 C CA . GLU C 1 88 ? 16.787 9.001 0.581 1.00 17.25 88 GLU C CA 1
ATOM 4956 C C . GLU C 1 88 ? 17.325 8.621 1.974 1.00 20.00 88 GLU C C 1
ATOM 4957 O O . GLU C 1 88 ? 16.710 8.947 2.990 1.00 21.47 88 GLU C O 1
ATOM 4969 N N . ILE C 1 89 ? 18.453 7.934 2.015 1.00 15.31 89 ILE C N 1
ATOM 4970 C CA . ILE C 1 89 ? 19.148 7.668 3.276 1.00 15.72 89 ILE C CA 1
ATOM 4971 C C . ILE C 1 89 ? 20.412 8.486 3.262 1.00 18.29 89 ILE C C 1
ATOM 4972 O O . ILE C 1 89 ? 21.240 8.352 2.351 1.00 17.33 89 ILE C O 1
ATOM 4988 N N . VAL C 1 90 ? 20.589 9.334 4.266 1.00 16.20 90 VAL C N 1
ATOM 4989 C CA . VAL C 1 90 ? 21.785 10.148 4.347 1.00 15.39 90 VAL C CA 1
ATOM 4990 C C . VAL C 1 90 ? 22.649 9.727 5.546 1.00 17.52 90 VAL C C 1
ATOM 4991 O O . VAL C 1 90 ? 22.138 9.462 6.666 1.00 18.93 90 VAL C O 1
ATOM 5004 N N . PHE C 1 91 ? 23.946 9.628 5.289 1.00 15.55 91 PHE C N 1
ATOM 5005 C CA . PHE C 1 91 ? 24.930 9.280 6.288 1.00 16.90 91 PHE C CA 1
ATOM 5006 C C . PHE C 1 91 ? 25.871 10.434 6.529 1.00 16.94 91 PHE C C 1
ATOM 5007 O O . PHE C 1 91 ? 26.282 11.116 5.584 1.00 19.17 91 PHE C O 1
ATOM 5024 N N . LEU C 1 92 ? 26.245 10.619 7.794 1.00 15.16 92 LEU C N 1
ATOM 5025 C CA . LEU C 1 92 ? 27.279 11.580 8.163 1.00 14.58 92 LEU C CA 1
ATOM 5026 C C . LEU C 1 92 ? 28.220 10.936 9.172 1.00 20.72 92 LEU C C 1
ATOM 5027 O O . LEU C 1 92 ? 27.783 10.485 10.243 1.00 19.38 92 LEU C O 1
ATOM 5043 N N . PHE C 1 93 ? 29.502 10.914 8.837 1.00 19.66 93 PHE C N 1
ATOM 5044 C CA . PHE C 1 93 ? 30.514 10.418 9.755 1.00 22.21 93 PHE C CA 1
ATOM 5045 C C . PHE C 1 93 ? 31.548 11.501 9.945 1.00 19.28 93 PHE C C 1
ATOM 5046 O O . PHE C 1 93 ? 31.950 12.142 8.969 1.00 20.91 93 PHE C O 1
ATOM 5063 N N . ASP C 1 94 ? 32.001 11.696 11.190 1.00 22.53 94 ASP C N 1
ATOM 5064 C CA . ASP C 1 94 ? 33.124 12.565 11.469 1.00 22.87 94 ASP C CA 1
ATOM 5065 C C . ASP C 1 94 ? 33.826 12.046 12.721 1.00 21.56 94 ASP C C 1
ATOM 5066 O O . ASP C 1 94 ? 33.168 11.708 13.709 1.00 18.84 94 ASP C O 1
ATOM 5075 N N . ASP C 1 95 ? 35.153 11.986 12.675 1.00 20.89 95 ASP C N 1
ATOM 5076 C CA . ASP C 1 95 ? 35.932 11.642 13.874 1.00 18.29 95 ASP C CA 1
ATOM 5077 C C . ASP C 1 95 ? 35.948 12.846 14.822 1.00 21.38 95 ASP C C 1
ATOM 5078 O O . ASP C 1 95 ? 36.767 13.768 14.706 1.00 27.36 95 ASP C O 1
ATOM 5087 N N . ASP C 1 96 ? 35.016 12.781 15.764 1.00 23.18 96 ASP C N 1
ATOM 5088 C CA . ASP C 1 96 ? 34.464 13.955 16.433 1.00 19.33 96 ASP C CA 1
ATOM 5089 C C . ASP C 1 96 ? 35.504 14.812 17.159 1.00 26.29 96 ASP C C 1
ATOM 5090 O O . ASP C 1 96 ? 35.434 16.036 17.123 1.00 29.82 96 ASP C O 1
ATOM 5099 N N . LYS C 1 97 ? 36.458 14.156 17.797 1.00 27.94 97 LYS C N 1
ATOM 5100 C CA . LYS C 1 97 ? 37.421 14.852 18.657 1.00 26.87 97 LYS C CA 1
ATOM 5101 C C . LYS C 1 97 ? 38.531 15.517 17.865 1.00 30.88 97 LYS C C 1
ATOM 5102 O O . LYS C 1 97 ? 39.308 16.307 18.407 1.00 29.08 97 LYS C O 1
ATOM 5121 N N . GLN C 1 98 ? 38.611 15.203 16.574 1.00 27.76 98 GLN C N 1
ATOM 5122 C CA . GLN C 1 98 ? 39.512 15.911 15.683 1.00 24.51 98 GLN C CA 1
ATOM 5123 C C . GLN C 1 98 ? 40.990 15.782 16.052 1.00 31.50 98 GLN C C 1
ATOM 5124 O O . GLN C 1 98 ? 41.773 16.697 15.794 1.00 29.33 98 GLN C O 1
ATOM 5138 N N . LYS C 1 99 ? 41.372 14.654 16.641 1.00 29.68 99 LYS C N 1
ATOM 5139 C CA . LYS C 1 99 ? 42.773 14.437 17.008 1.00 34.50 99 LYS C CA 1
ATOM 5140 C C . LYS C 1 99 ? 43.430 13.407 16.101 1.00 42.76 99 LYS C C 1
ATOM 5141 O O . LYS C 1 99 ? 44.591 13.054 16.297 1.00 33.40 99 LYS C O 1
ATOM 5160 N N . GLY C 1 100 ? 42.692 12.922 15.103 1.00 30.50 100 GLY C N 1
ATOM 5161 C CA . GLY C 1 100 ? 43.275 12.021 14.130 1.00 26.91 100 GLY C CA 1
ATOM 5162 C C . GLY C 1 100 ? 43.465 10.602 14.661 1.00 25.41 100 GLY C C 1
ATOM 5163 O O . GLY C 1 100 ? 44.191 9.804 14.075 1.00 33.27 100 GLY C O 1
ATOM 5167 N N . GLU C 1 101 ? 42.790 10.284 15.753 1.00 25.52 101 GLU C N 1
ATOM 5168 C CA . GLU C 1 101 ? 42.923 8.974 16.358 1.00 41.03 101 GLU C CA 1
ATOM 5169 C C . GLU C 1 101 ? 41.728 8.078 16.123 1.00 35.99 101 GLU C C 1
ATOM 5170 O O . GLU C 1 101 ? 41.728 6.926 16.556 1.00 33.12 101 GLU C O 1
ATOM 5182 N N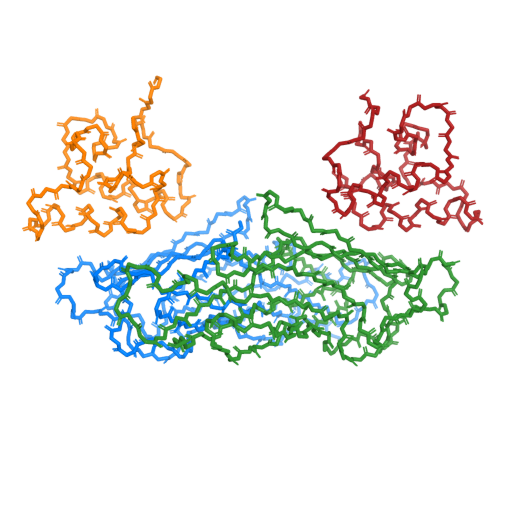 . GLY C 1 102 ? 40.712 8.592 15.435 1.00 36.26 102 GLY C N 1
ATOM 5183 C CA . GLY C 1 102 ? 39.509 7.817 15.182 1.00 31.20 102 GLY C CA 1
ATOM 5184 C C . GLY C 1 102 ? 39.135 7.788 13.704 1.00 29.63 102 GLY C C 1
ATOM 5185 O O . GLY C 1 102 ? 37.955 7.701 13.360 1.00 29.81 102 GLY C O 1
ATOM 5189 N N . LEU C 1 103 ? 40.141 7.873 12.839 1.00 26.79 103 LEU C N 1
ATOM 5190 C CA . LEU C 1 103 ? 39.936 7.891 11.387 1.00 22.80 103 LEU C CA 1
ATOM 5191 C C . LEU C 1 103 ? 39.619 6.486 10.899 1.00 27.26 103 LEU C C 1
ATOM 5192 O O . LEU C 1 103 ? 40.058 5.498 11.492 1.00 27.47 103 LEU C O 1
ATOM 5208 N N . ILE C 1 104 ? 38.863 6.393 9.811 1.00 24.79 104 ILE C N 1
ATOM 5209 C CA . ILE C 1 104 ? 38.550 5.094 9.238 1.00 20.49 104 ILE C CA 1
ATOM 5210 C C . ILE C 1 104 ? 39.637 4.740 8.262 1.00 24.93 104 ILE C C 1
ATOM 5211 O O . ILE C 1 104 ? 39.873 5.471 7.289 1.00 24.91 104 ILE C O 1
ATOM 5227 N N . LYS C 1 105 ? 40.328 3.635 8.540 1.00 30.60 105 LYS C N 1
ATOM 5228 C CA . LYS C 1 105 ? 41.504 3.259 7.769 1.00 26.61 105 LYS C CA 1
ATOM 5229 C C . LYS C 1 105 ? 41.391 1.849 7.222 1.00 36.79 105 LYS C C 1
ATOM 5230 O O . LYS C 1 105 ? 42.310 1.379 6.552 1.00 33.70 105 LYS C O 1
ATOM 5249 N N . THR C 1 106 ? 40.258 1.195 7.495 1.00 31.68 106 THR C N 1
ATOM 5250 C CA . THR C 1 106 ? 40.057 -0.219 7.186 1.00 30.23 106 THR C CA 1
ATOM 5251 C C . THR C 1 106 ? 38.924 -0.450 6.192 1.00 28.44 106 THR C C 1
ATOM 5252 O O . THR C 1 106 ? 37.896 0.223 6.252 1.00 25.63 106 THR C O 1
ATOM 5263 N N . ASP C 1 107 ? 39.091 -1.427 5.313 1.00 26.30 107 ASP C N 1
ATOM 5264 C CA . ASP C 1 107 ? 38.028 -1.810 4.389 1.00 28.05 107 ASP C CA 1
ATOM 5265 C C . ASP C 1 107 ? 36.932 -2.581 5.100 1.00 28.78 107 ASP C C 1
ATOM 5266 O O . ASP C 1 107 ? 37.182 -3.293 6.058 1.00 27.96 107 ASP C O 1
ATOM 5275 N N . GLY C 1 108 ? 35.715 -2.521 4.567 1.00 27.01 108 GLY C N 1
ATOM 5276 C CA . GLY C 1 108 ? 34.650 -3.332 5.105 1.00 24.46 108 GLY C CA 1
ATOM 5277 C C . GLY C 1 108 ? 33.315 -2.611 5.113 1.00 29.12 108 GLY C C 1
ATOM 5278 O O . GLY C 1 108 ? 33.125 -1.621 4.398 1.00 25.28 108 GLY C O 1
ATOM 5282 N N . VAL C 1 109 ? 32.397 -3.103 5.940 1.00 27.27 109 VAL C N 1
ATOM 5283 C CA . VAL C 1 109 ? 31.028 -2.589 5.968 1.00 23.51 109 VAL C CA 1
ATOM 5284 C C . VAL C 1 109 ? 30.988 -1.284 6.761 1.00 22.94 109 VAL C C 1
ATOM 5285 O O . VAL C 1 109 ? 31.395 -1.236 7.924 1.00 27.06 109 VAL C O 1
ATOM 5298 N N . PHE C 1 110 ? 30.495 -0.223 6.128 1.00 21.62 110 PHE C N 1
ATOM 5299 C CA . PHE C 1 110 ? 30.345 1.047 6.827 1.00 22.32 110 PHE C CA 1
ATOM 5300 C C . PHE C 1 110 ? 28.959 1.260 7.386 1.00 23.46 110 PHE C C 1
ATOM 5301 O O . PHE C 1 110 ? 28.792 2.028 8.325 1.00 21.00 110 PHE C O 1
ATOM 5318 N N . ALA C 1 111 ? 27.970 0.573 6.812 1.00 21.52 111 ALA C N 1
ATOM 5319 C CA . ALA C 1 111 ? 26.617 0.641 7.306 1.00 21.09 111 ALA C CA 1
ATOM 5320 C C . ALA C 1 111 ? 25.822 -0.556 6.805 1.00 18.37 111 ALA C C 1
ATOM 5321 O O . ALA C 1 111 ? 26.141 -1.144 5.765 1.00 24.64 111 ALA C O 1
ATOM 5328 N N . LYS C 1 112 ? 24.775 -0.889 7.546 1.00 18.09 112 LYS C N 1
ATOM 5329 C CA . LYS C 1 112 ? 23.848 -1.934 7.163 1.00 20.71 112 LYS C CA 1
ATOM 5330 C C . LYS C 1 112 ? 22.432 -1.392 7.215 1.00 23.94 112 LYS C C 1
ATOM 5331 O O . LYS C 1 112 ? 22.001 -0.825 8.228 1.00 19.44 112 LYS C O 1
ATOM 5350 N N . LEU C 1 113 ? 21.714 -1.579 6.120 1.00 23.03 113 LEU C N 1
ATOM 5351 C CA . LEU C 1 113 ? 20.320 -1.197 6.052 1.00 20.98 113 LEU C CA 1
ATOM 5352 C C . LEU C 1 113 ? 19.485 -2.422 6.384 1.00 21.77 113 LEU C C 1
ATOM 5353 O O . LEU C 1 113 ? 19.792 -3.525 5.937 1.00 24.49 113 LEU C O 1
ATOM 5369 N N . THR C 1 114 ? 18.445 -2.239 7.181 1.00 19.81 114 THR C N 1
ATOM 5370 C CA . THR C 1 114 ? 17.446 -3.272 7.350 1.00 15.38 114 THR C CA 1
ATOM 5371 C C . THR C 1 114 ? 16.245 -2.802 6.571 1.00 17.73 114 THR C C 1
ATOM 5372 O O . THR C 1 114 ? 15.703 -1.714 6.861 1.00 19.88 114 THR C O 1
ATOM 5383 N N . VAL C 1 115 ? 15.843 -3.599 5.581 1.00 19.14 115 VAL C N 1
ATOM 5384 C CA . VAL C 1 115 ? 14.739 -3.195 4.725 1.00 17.22 115 VAL C CA 1
ATOM 5385 C C . VAL C 1 115 ? 13.686 -4.288 4.514 1.00 17.21 115 VAL C C 1
ATOM 5386 O O . VAL C 1 115 ? 13.993 -5.475 4.485 1.00 18.00 115 VAL C O 1
ATOM 5399 N N . ARG C 1 116 ? 12.451 -3.836 4.354 1.00 17.06 116 ARG C N 1
ATOM 5400 C CA . ARG C 1 116 ? 11.355 -4.706 3.937 1.00 15.06 116 ARG C CA 1
ATOM 5401 C C . ARG C 1 116 ? 11.211 -4.574 2.439 1.00 18.56 116 ARG C C 1
ATOM 5402 O O . ARG C 1 116 ? 11.150 -3.456 1.931 1.00 18.83 116 ARG C O 1
ATOM 5423 N N . ILE C 1 117 ? 11.175 -5.703 1.739 1.00 17.20 117 ILE C N 1
ATOM 5424 C CA . ILE C 1 117 ? 10.752 -5.713 0.334 1.00 17.54 117 ILE C CA 1
ATOM 5425 C C . ILE C 1 117 ? 9.235 -5.771 0.348 1.00 20.69 117 ILE C C 1
ATOM 5426 O O . ILE C 1 117 ? 8.661 -6.735 0.861 1.00 17.47 117 ILE C O 1
ATOM 5442 N N . LYS C 1 118 ? 8.561 -4.761 -0.199 1.00 15.45 118 LYS C N 1
ATOM 5443 C CA . LYS C 1 118 ? 7.093 -4.674 -0.034 1.00 14.89 118 LYS C CA 1
ATOM 5444 C C . LYS C 1 118 ? 6.385 -5.872 -0.614 1.00 18.31 118 LYS C C 1
ATOM 5445 O O . LYS C 1 118 ? 6.723 -6.367 -1.689 1.00 18.00 118 LYS C O 1
ATOM 5464 N N . PRO C 1 119 ? 5.415 -6.407 0.137 1.00 17.10 119 PRO C N 1
ATOM 5465 C CA . PRO C 1 119 ? 4.810 -7.643 -0.352 1.00 17.80 119 PRO C CA 1
ATOM 5466 C C . PRO C 1 119 ? 3.993 -7.490 -1.631 1.00 17.83 119 PRO C C 1
ATOM 5467 O O . PRO C 1 119 ? 3.717 -8.516 -2.268 1.00 18.86 119 PRO C O 1
ATOM 5478 N N . ASP C 1 120 ? 3.622 -6.259 -1.986 1.00 17.00 120 ASP C N 1
ATOM 5479 C CA . ASP C 1 120 ? 2.787 -6.008 -3.165 1.00 22.44 120 ASP C CA 1
ATOM 5480 C C . ASP C 1 120 ? 3.590 -5.525 -4.355 1.00 23.37 120 ASP C C 1
ATOM 5481 O O . ASP C 1 120 ? 3.044 -4.950 -5.299 1.00 20.24 120 ASP C O 1
ATOM 5490 N N . ILE C 1 121 ? 4.882 -5.785 -4.331 1.00 18.44 121 ILE C N 1
ATOM 5491 C CA . ILE C 1 121 ? 5.736 -5.261 -5.375 1.00 16.74 121 ILE C CA 1
ATOM 5492 C C . ILE C 1 121 ? 5.362 -5.821 -6.752 1.00 22.86 121 ILE C C 1
ATOM 5493 O O . ILE C 1 121 ? 5.595 -5.146 -7.747 1.00 20.22 121 ILE C O 1
ATOM 5509 N N . PHE C 1 122 ? 4.774 -7.012 -6.816 1.00 19.67 122 PHE C N 1
ATOM 5510 C CA . PHE C 1 122 ? 4.309 -7.570 -8.093 1.00 17.43 122 PHE C CA 1
ATOM 5511 C C . PHE C 1 122 ? 2.880 -7.193 -8.446 1.00 22.98 122 PHE C C 1
ATOM 5512 O O . PHE C 1 122 ? 2.297 -7.790 -9.360 1.00 20.35 122 PHE C O 1
ATOM 5529 N N . LYS C 1 123 ? 2.306 -6.193 -7.777 1.00 18.62 123 LYS C N 1
ATOM 5530 C CA . LYS C 1 123 ? 0.954 -5.834 -8.154 1.00 25.59 123 LYS C CA 1
ATOM 5531 C C . LYS C 1 123 ? 0.940 -5.396 -9.636 1.00 17.03 123 LYS C C 1
ATOM 5532 O O . LYS C 1 123 ? 1.782 -4.616 -10.106 1.00 23.32 123 LYS C O 1
ATOM 5551 N N . ASP C 1 124 ? -0.036 -5.935 -10.317 1.00 20.39 124 ASP C N 1
ATOM 5552 C CA . ASP C 1 124 ? -0.349 -5.616 -11.709 1.00 20.74 124 ASP C CA 1
ATOM 5553 C C . ASP C 1 124 ? 0.706 -6.166 -12.655 1.00 25.58 124 ASP C C 1
ATOM 5554 O O . ASP C 1 124 ? 0.775 -5.745 -13.828 1.00 19.71 124 ASP C O 1
ATOM 5563 N N . SER C 1 125 ? 1.502 -7.105 -12.149 1.00 17.58 125 SER C N 1
ATOM 5564 C CA . SER C 1 125 ? 2.574 -7.720 -12.930 1.00 18.24 125 SER C CA 1
ATOM 5565 C C . SER C 1 125 ? 2.488 -9.233 -12.978 1.00 20.66 125 SER C C 1
ATOM 5566 O O . SER C 1 125 ? 2.246 -9.887 -11.959 1.00 21.91 125 SER C O 1
ATOM 5574 N N . GLY C 1 126 ? 2.766 -9.788 -14.147 1.00 23.34 126 GLY C N 1
ATOM 5575 C CA . GLY C 1 126 ? 2.852 -11.233 -14.307 1.00 25.10 126 GLY C CA 1
ATOM 5576 C C . GLY C 1 126 ? 4.267 -11.773 -14.218 1.00 29.94 126 GLY C C 1
ATOM 5577 O O . GLY C 1 126 ? 4.504 -12.964 -14.405 1.00 27.98 126 GLY C O 1
ATOM 5581 N N . SER C 1 127 ? 5.231 -10.913 -13.905 1.00 17.60 127 SER C N 1
ATOM 5582 C CA . SER C 1 127 ? 6.604 -11.342 -13.902 1.00 19.74 127 SER C CA 1
ATOM 5583 C C . SER C 1 127 ? 6.873 -12.201 -12.681 1.00 23.65 127 SER C C 1
ATOM 5584 O O . SER C 1 127 ? 6.162 -12.119 -11.693 1.00 23.37 127 SER C O 1
ATOM 5592 N N . THR C 1 128 ? 7.906 -13.021 -12.752 1.00 18.76 128 THR C N 1
ATOM 5593 C CA . THR C 1 128 ? 8.299 -13.815 -11.604 1.00 16.69 128 THR C CA 1
ATOM 5594 C C . THR C 1 128 ? 9.555 -13.289 -10.962 1.00 22.95 128 THR C C 1
ATOM 5595 O O . THR C 1 128 ? 9.970 -13.784 -9.918 1.00 23.32 128 THR C O 1
ATOM 5606 N N . LYS C 1 129 ? 10.162 -12.282 -11.582 1.00 20.49 129 LYS C N 1
ATOM 5607 C CA . LYS C 1 129 ? 11.349 -11.699 -11.029 1.00 17.33 129 LYS C CA 1
ATOM 5608 C C . LYS C 1 129 ? 11.380 -10.213 -11.351 1.00 14.88 129 LYS C C 1
ATOM 5609 O O . LYS C 1 129 ? 11.034 -9.792 -12.497 1.00 16.61 129 LYS C O 1
ATOM 5628 N N . LYS C 1 130 ? 11.789 -9.418 -10.366 1.00 12.39 130 LYS C N 1
ATOM 5629 C CA . LYS C 1 130 ? 11.980 -7.979 -10.556 1.00 13.74 130 LYS C CA 1
ATOM 5630 C C . LYS C 1 130 ? 13.315 -7.586 -9.953 1.00 17.41 130 LYS C C 1
ATOM 5631 O O . LYS C 1 130 ? 13.908 -8.346 -9.160 1.00 17.64 130 LYS C O 1
ATOM 5650 N N . TYR C 1 131 ? 13.795 -6.407 -10.333 1.00 15.86 131 TYR C N 1
ATOM 5651 C CA . TYR C 1 131 ? 15.004 -5.834 -9.761 1.00 16.97 131 TYR C CA 1
ATOM 5652 C C . TYR C 1 131 ? 14.691 -4.432 -9.276 1.00 15.57 131 TYR C C 1
ATOM 5653 O O . TYR C 1 131 ? 13.868 -3.737 -9.874 1.00 17.31 131 TYR C O 1
ATOM 5671 N N . SER C 1 132 ? 15.344 -4.000 -8.204 1.00 16.70 132 SER C N 1
ATOM 5672 C CA . SER C 1 132 ? 15.175 -2.652 -7.692 1.00 16.07 132 SER C CA 1
ATOM 5673 C C . SER C 1 132 ? 16.563 -2.093 -7.476 1.00 24.18 132 SER C C 1
ATOM 5674 O O . SER C 1 132 ? 17.439 -2.776 -6.976 1.00 22.17 132 SER C O 1
ATOM 5682 N N . LEU C 1 133 ? 16.768 -0.851 -7.871 1.00 15.57 133 LEU C N 1
ATOM 5683 C CA . LEU C 1 133 ? 18.100 -0.265 -7.847 1.00 15.97 133 LEU C CA 1
ATOM 5684 C C . LEU C 1 133 ? 18.229 0.576 -6.617 1.00 19.39 133 LEU C C 1
ATOM 5685 O O . LEU C 1 133 ? 17.287 1.250 -6.209 1.00 22.57 133 LEU C O 1
ATOM 5701 N N . ILE C 1 134 ? 19.418 0.549 -6.039 1.00 19.51 134 ILE C N 1
ATOM 5702 C CA . ILE C 1 134 ? 19.789 1.469 -4.972 1.00 19.43 134 ILE C CA 1
ATOM 5703 C C . ILE C 1 134 ? 20.871 2.385 -5.548 1.00 24.32 134 ILE C C 1
ATOM 5704 O O . ILE C 1 134 ? 21.914 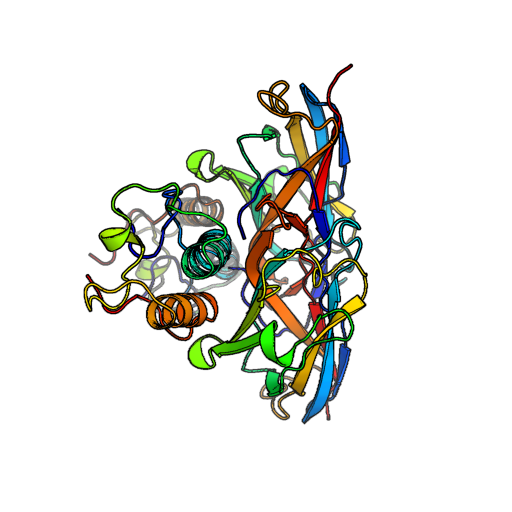1.905 -5.969 1.00 21.44 134 ILE C O 1
ATOM 5720 N N . THR C 1 135 ? 20.596 3.688 -5.570 1.00 18.60 135 THR C N 1
ATOM 5721 C CA . THR C 1 135 ? 21.432 4.642 -6.274 1.00 19.17 135 THR C CA 1
ATOM 5722 C C . THR C 1 135 ? 22.042 5.620 -5.282 1.00 23.53 135 THR C C 1
ATOM 5723 O O . THR C 1 135 ? 21.718 5.568 -4.088 1.00 17.68 135 THR C O 1
ATOM 5734 N N . PHE C 1 136 ? 22.893 6.510 -5.788 1.00 20.36 136 PHE C N 1
ATOM 5735 C CA . PHE C 1 136 ? 23.566 7.513 -4.940 1.00 20.30 136 PHE C CA 1
ATOM 5736 C C . PHE C 1 136 ? 23.176 8.943 -5.223 1.00 24.50 136 PHE C C 1
ATOM 5737 O O . PHE C 1 136 ? 22.875 9.311 -6.372 1.00 27.05 136 PHE C O 1
ATOM 5754 N N . GLY C 1 137 ? 23.277 9.768 -4.180 1.00 22.13 137 GLY C N 1
ATOM 5755 C CA . GLY C 1 137 ? 23.198 11.209 -4.306 1.00 25.56 137 GLY C CA 1
ATOM 5756 C C . GLY C 1 137 ? 24.581 11.830 -4.035 1.00 21.15 137 GLY C C 1
ATOM 5757 O O . GLY C 1 137 ? 25.579 11.418 -4.603 1.00 26.68 137 GLY C O 1
ATOM 5761 N N . GLU C 1 138 ? 24.624 12.760 -3.110 1.00 42.34 138 GLU C N 1
ATOM 5762 C CA . GLU C 1 138 ? 25.885 13.406 -2.791 1.00 44.39 138 GLU C CA 1
ATOM 5763 C C . GLU C 1 138 ? 26.847 12.416 -2.135 1.00 24.59 138 GLU C C 1
ATOM 5764 O O . GLU C 1 138 ? 26.468 11.410 -1.521 1.00 23.37 138 GLU C O 1
ATOM 5776 N N . SER C 1 139 ? 28.124 12.682 -2.322 1.00 21.65 139 SER C N 1
ATOM 5777 C CA . SER C 1 139 ? 29.158 11.845 -1.785 1.00 15.53 139 SER C CA 1
ATOM 5778 C C . SER C 1 139 ? 30.368 12.758 -1.624 1.00 23.53 139 SER C C 1
ATOM 5779 O O . SER C 1 139 ? 30.891 13.302 -2.610 1.00 22.02 139 SER C O 1
ATOM 5787 N N . ASN C 1 140 ? 30.748 12.997 -0.378 1.00 17.96 140 ASN C N 1
ATOM 5788 C CA . ASN C 1 140 ? 31.916 13.801 -0.052 1.00 20.72 140 ASN C CA 1
ATOM 5789 C C . ASN C 1 140 ? 32.712 13.147 1.064 1.00 22.59 140 ASN C C 1
ATOM 5790 O O . ASN C 1 140 ? 32.142 12.842 2.111 1.00 22.63 140 ASN C O 1
ATOM 5801 N N . PHE C 1 141 ? 34.017 12.958 0.855 1.00 22.29 141 PHE C N 1
ATOM 5802 C CA . PHE C 1 141 ? 34.903 12.401 1.868 1.00 21.21 141 PHE C CA 1
ATOM 5803 C C . PHE C 1 141 ? 36.151 13.292 2.023 1.00 22.92 141 PHE C C 1
ATOM 5804 O O . PHE C 1 141 ? 36.610 13.911 1.053 1.00 19.44 141 PHE C O 1
ATOM 5821 N N . CYS C 1 142 ? 36.723 13.334 3.219 1.00 20.98 142 CYS C N 1
ATOM 5822 C CA . CYS C 1 142 ? 37.991 14.021 3.391 1.00 23.08 142 CYS C CA 1
ATOM 5823 C C . CYS C 1 142 ? 38.866 13.345 4.422 1.00 21.76 142 CYS C C 1
ATOM 5824 O O . CYS C 1 142 ? 38.404 12.521 5.216 1.00 24.10 142 CYS C O 1
ATOM 5832 N N . ASP C 1 143 ? 40.161 13.662 4.365 1.00 24.34 143 ASP C N 1
ATOM 5833 C CA . ASP C 1 143 ? 41.099 13.109 5.322 1.00 22.86 143 ASP C CA 1
ATOM 5834 C C . ASP C 1 143 ? 41.323 14.113 6.475 1.00 26.70 143 ASP C C 1
ATOM 5835 O O . ASP C 1 143 ? 40.700 15.177 6.497 1.00 27.18 143 ASP C O 1
ATOM 5844 N N . PHE C 1 144 ? 42.210 13.764 7.402 1.00 30.07 144 PHE C N 1
ATOM 5845 C CA . PHE C 1 144 ? 42.508 14.590 8.596 1.00 25.33 144 PHE C CA 1
ATOM 5846 C C . PHE C 1 144 ? 42.956 15.998 8.269 1.00 31.47 144 PHE C C 1
ATOM 5847 O O . PHE C 1 144 ? 42.731 16.935 9.042 1.00 33.12 144 PHE C O 1
ATOM 5864 N N . ASP C 1 145 ? 43.583 16.165 7.119 1.00 30.23 145 ASP C N 1
ATOM 5865 C CA . ASP C 1 145 ? 44.072 17.470 6.728 1.00 31.92 145 ASP C CA 1
ATOM 5866 C C . ASP C 1 145 ? 43.116 18.167 5.805 1.00 30.74 145 ASP C C 1
ATOM 5867 O O . ASP C 1 145 ? 43.489 19.115 5.135 1.00 28.45 145 ASP C O 1
ATOM 5876 N N . LEU C 1 146 ? 41.875 17.685 5.756 1.00 26.33 146 LEU C N 1
ATOM 5877 C CA . LEU C 1 146 ? 40.830 18.274 4.944 1.00 31.12 146 LEU C CA 1
ATOM 5878 C C . LEU C 1 146 ? 41.041 18.087 3.445 1.00 32.92 146 LEU C C 1
ATOM 5879 O O . LEU C 1 146 ? 40.382 18.732 2.646 1.00 30.90 146 LEU C O 1
ATOM 5895 N N . LYS C 1 147 ? 41.917 17.166 3.066 1.00 28.24 147 LYS C N 1
ATOM 5896 C CA . LYS C 1 147 ? 42.121 16.910 1.645 1.00 24.28 147 LYS C CA 1
ATOM 5897 C C . LYS C 1 147 ? 41.024 15.955 1.196 1.00 25.64 147 LYS C C 1
ATOM 5898 O O . LYS C 1 147 ? 40.651 15.041 1.952 1.00 25.63 147 LYS C O 1
ATOM 5917 N N . PRO C 1 148 ? 40.498 16.184 -0.010 1.00 24.34 148 PRO C N 1
ATOM 5918 C CA . PRO C 1 148 ? 39.443 15.296 -0.535 1.00 26.04 148 PRO C CA 1
ATOM 5919 C C . PRO C 1 148 ? 39.924 13.876 -0.787 1.00 27.45 148 PRO C C 1
ATOM 5920 O O . PRO C 1 148 ? 41.081 13.624 -1.159 1.00 23.18 148 PRO C O 1
ATOM 5931 N N . ILE C 1 149 ? 39.035 12.933 -0.517 1.00 20.22 149 ILE C N 1
ATOM 5932 C CA . ILE C 1 149 ? 39.209 11.547 -0.918 1.00 21.35 149 ILE C CA 1
ATOM 5933 C C . ILE C 1 149 ? 38.065 11.296 -1.893 1.00 25.01 149 ILE C C 1
ATOM 5934 O O . ILE C 1 149 ? 36.915 11.537 -1.560 1.00 23.55 149 ILE C O 1
ATOM 5950 N N . LEU C 1 150 ? 38.376 10.861 -3.107 1.00 18.50 150 LEU C N 1
ATOM 5951 C CA . LEU C 1 150 ? 37.328 10.584 -4.083 1.00 19.97 150 LEU C CA 1
ATOM 5952 C C . LEU C 1 150 ? 36.687 9.257 -3.750 1.00 18.18 150 LEU C C 1
ATOM 5953 O O . LEU C 1 150 ? 37.357 8.329 -3.271 1.00 22.36 150 LEU C O 1
ATOM 5969 N N . ALA C 1 151 ? 35.382 9.149 -4.027 1.00 24.18 151 ALA C N 1
ATOM 5970 C CA . ALA C 1 151 ? 34.647 7.916 -3.793 1.00 25.12 151 ALA C CA 1
ATOM 5971 C C . ALA C 1 151 ? 34.122 7.423 -5.149 1.00 21.15 151 ALA C C 1
ATOM 5972 O O . ALA C 1 151 ? 33.405 8.137 -5.854 1.00 22.00 151 ALA C O 1
ATOM 5979 N N . VAL C 1 152 ? 34.566 6.248 -5.546 1.00 21.30 152 VAL C N 1
ATOM 5980 C CA . VAL C 1 152 ? 34.038 5.637 -6.753 1.00 19.76 152 VAL C CA 1
ATOM 5981 C C . VAL C 1 152 ? 32.796 4.846 -6.362 1.00 17.29 152 VAL C C 1
ATOM 5982 O O . VAL C 1 152 ? 32.885 3.821 -5.701 1.00 22.79 152 VAL C O 1
ATOM 5995 N N . LEU C 1 153 ? 31.652 5.325 -6.808 1.00 20.88 153 LEU C N 1
ATOM 5996 C CA . LEU C 1 153 ? 30.376 4.755 -6.387 1.00 16.70 153 LEU C CA 1
ATOM 5997 C C . LEU C 1 153 ? 29.880 3.701 -7.348 1.00 19.74 153 LEU C C 1
ATOM 5998 O O . LEU C 1 153 ? 29.885 3.888 -8.554 1.00 21.73 153 LEU C O 1
ATOM 6014 N N . LYS C 1 154 ? 29.456 2.589 -6.786 1.00 16.61 154 LYS C N 1
ATOM 6015 C CA A LYS C 1 154 ? 28.918 1.495 -7.557 0.52 18.30 154 LYS C CA 1
ATOM 6016 C CA B LYS C 1 154 ? 28.916 1.472 -7.547 0.48 18.08 154 LYS C CA 1
ATOM 6017 C C . LYS C 1 154 ? 27.548 1.181 -6.998 1.00 19.16 154 LYS C C 1
ATOM 6018 O O . LYS C 1 154 ? 27.433 0.830 -5.834 1.00 18.80 154 LYS C O 1
ATOM 6055 N N . GLU C 1 155 ? 26.535 1.318 -7.843 1.00 16.84 155 GLU C N 1
ATOM 6056 C CA . GLU C 1 155 ? 25.164 1.151 -7.421 1.00 15.89 155 GLU C CA 1
ATOM 6057 C C . GLU C 1 155 ? 24.907 -0.308 -7.119 1.00 19.85 155 GLU C C 1
ATOM 6058 O O . GLU C 1 155 ? 25.739 -1.181 -7.421 1.00 19.25 155 GLU C O 1
ATOM 6070 N N . GLY C 1 156 ? 23.776 -0.567 -6.494 1.00 25.64 156 GLY C N 1
ATOM 6071 C CA . GLY C 1 156 ? 23.450 -1.916 -6.105 1.00 33.32 156 GLY C CA 1
ATOM 6072 C C . GLY C 1 156 ? 22.080 -2.307 -6.589 1.00 16.96 156 GLY C C 1
ATOM 6073 O O . GLY C 1 156 ? 21.277 -1.470 -6.975 1.00 18.06 156 GLY C O 1
ATOM 6077 N N . LYS C 1 157 ? 21.796 -3.599 -6.536 1.00 20.94 157 LYS C N 1
ATOM 6078 C CA . LYS C 1 157 ? 20.506 -4.065 -6.978 1.00 31.61 157 LYS C CA 1
ATOM 6079 C C . LYS C 1 157 ? 20.008 -5.097 -6.016 1.00 18.13 157 LYS C C 1
ATOM 6080 O O . LYS C 1 157 ? 20.798 -5.869 -5.404 1.00 19.32 157 LYS C O 1
ATOM 6099 N N . VAL C 1 158 ? 18.694 -5.067 -5.876 1.00 20.16 158 VAL C N 1
ATOM 6100 C CA . VAL C 1 158 ? 17.951 -6.042 -5.123 1.00 18.67 158 VAL C CA 1
ATOM 6101 C C . VAL C 1 158 ? 17.228 -6.901 -6.162 1.00 20.27 158 VAL C C 1
ATOM 6102 O O . VAL C 1 158 ? 16.506 -6.380 -7.003 1.00 25.57 158 VAL C O 1
ATOM 6115 N N . GLU C 1 159 ? 17.486 -8.204 -6.159 1.00 16.06 159 GLU C N 1
ATOM 6116 C CA . GLU C 1 159 ? 16.729 -9.109 -6.997 1.00 13.87 159 GLU C CA 1
ATOM 6117 C C . GLU C 1 159 ? 15.583 -9.678 -6.175 1.00 17.09 159 GLU C C 1
ATOM 6118 O O . GLU C 1 159 ? 15.788 -10.181 -5.062 1.00 20.72 159 GLU C O 1
ATOM 6130 N N . ILE C 1 160 ? 14.373 -9.578 -6.714 1.00 16.54 160 ILE C N 1
ATOM 6131 C CA . ILE C 1 160 ? 13.183 -9.939 -5.974 1.00 16.58 160 ILE C CA 1
ATOM 6132 C C . ILE C 1 160 ? 12.373 -10.994 -6.714 1.00 18.33 160 ILE C C 1
ATOM 6133 O O . ILE C 1 160 ? 12.019 -10.831 -7.882 1.00 17.34 160 ILE C O 1
ATOM 6149 N N . GLU C 1 161 ? 12.107 -12.099 -6.025 1.00 15.56 161 GLU C N 1
ATOM 6150 C CA . GLU C 1 161 ? 11.283 -13.163 -6.550 1.00 15.93 161 GLU C CA 1
ATOM 6151 C C . GLU C 1 161 ? 9.903 -13.089 -5.892 1.00 21.44 161 GLU C C 1
ATOM 6152 O O . GLU C 1 161 ? 9.747 -12.466 -4.874 1.00 20.13 161 GLU C O 1
ATOM 6164 N N . LYS C 1 162 ? 8.891 -13.687 -6.496 1.00 24.21 162 LYS C N 1
ATOM 6165 C CA . LYS C 1 162 ? 7.566 -13.687 -5.883 1.00 31.57 162 LYS C CA 1
ATOM 6166 C C . LYS C 1 162 ? 7.425 -14.382 -4.524 1.00 36.32 162 LYS C C 1
ATOM 6167 O O . LYS C 1 162 ? 8.225 -15.245 -4.134 1.00 35.01 162 LYS C O 1
ATOM 6186 N N . LEU C 1 163 ? 6.412 -13.975 -3.771 1.00 34.03 163 LEU C N 1
ATOM 6187 C CA . LEU C 1 163 ? 6.057 -14.755 -2.595 1.00 41.70 163 LEU C CA 1
ATOM 6188 C C . LEU C 1 163 ? 5.156 -15.926 -3.007 1.00 42.81 163 LEU C C 1
ATOM 6189 O O . LEU C 1 163 ? 4.521 -15.896 -4.064 1.00 48.27 163 LEU C O 1
ATOM 6204 N N . ALA D 2 5 ? 27.654 36.370 0.973 1.00 52.74 5 ALA D N 1
ATOM 6205 C CA . ALA D 2 5 ? 28.341 35.083 1.022 1.00 57.81 5 ALA D CA 1
ATOM 6206 C C . ALA D 2 5 ? 27.503 34.009 1.727 1.00 48.08 5 ALA D C 1
ATOM 6207 O O . ALA D 2 5 ? 26.543 34.316 2.434 1.00 44.04 5 ALA D O 1
ATOM 6213 N N . VAL D 2 6 ? 27.861 32.747 1.513 1.00 39.89 6 VAL D N 1
ATOM 6214 C CA . VAL D 2 6 ? 26.981 31.654 1.896 1.00 39.37 6 VAL D CA 1
ATOM 6215 C C . VAL D 2 6 ? 27.044 31.325 3.392 1.00 30.00 6 VAL D C 1
ATOM 6216 O O . VAL D 2 6 ? 28.099 31.013 3.942 1.00 38.11 6 VAL D O 1
ATOM 6229 N N . ILE D 2 7 ? 25.891 31.403 4.038 1.00 26.37 7 ILE D N 1
ATOM 6230 C CA . ILE D 2 7 ? 25.773 31.045 5.444 1.00 25.50 7 ILE D CA 1
ATOM 6231 C C . ILE D 2 7 ? 26.090 29.557 5.638 1.00 36.26 7 ILE D C 1
ATOM 6232 O O . ILE D 2 7 ? 25.518 28.675 4.960 1.00 31.23 7 ILE D O 1
ATOM 6248 N N . GLY D 2 8 ? 27.018 29.295 6.551 1.00 32.54 8 GLY D N 1
ATOM 6249 C CA . GLY D 2 8 ? 27.485 27.949 6.797 1.00 32.53 8 GLY D CA 1
ATOM 6250 C C . GLY D 2 8 ? 28.724 27.624 5.990 1.00 33.38 8 GLY D C 1
ATOM 6251 O O . GLY D 2 8 ? 29.435 26.686 6.315 1.00 27.54 8 GLY D O 1
ATOM 6255 N N . ASP D 2 9 ? 29.004 28.407 4.943 1.00 35.18 9 ASP D N 1
ATOM 6256 C CA . ASP D 2 9 ? 30.174 28.170 4.109 1.00 35.85 9 ASP D CA 1
ATOM 6257 C C . ASP D 2 9 ? 31.394 28.867 4.687 1.00 39.07 9 ASP D C 1
ATOM 6258 O O . ASP D 2 9 ? 31.775 29.953 4.237 1.00 35.91 9 ASP D O 1
ATOM 6267 N N . VAL D 2 10 ? 32.014 28.219 5.673 1.00 27.61 10 VAL D N 1
ATOM 6268 C CA . VAL D 2 10 ? 33.042 28.826 6.490 1.00 27.42 10 VAL D CA 1
ATOM 6269 C C . VAL D 2 10 ? 34.421 28.781 5.839 1.00 36.24 10 VAL D C 1
ATOM 6270 O O . VAL D 2 10 ? 35.366 29.373 6.365 1.00 40.79 10 VAL D O 1
ATOM 6283 N N . ASN D 2 11 ? 34.552 28.096 4.704 1.00 34.08 11 ASN D N 1
ATOM 6284 C CA . ASN D 2 11 ? 35.815 28.173 3.956 1.00 38.33 11 ASN D CA 1
ATOM 6285 C C . ASN D 2 11 ? 35.638 28.887 2.627 1.00 44.95 11 ASN D C 1
ATOM 6286 O O . ASN D 2 11 ? 36.534 28.872 1.781 1.00 45.01 11 ASN D O 1
ATOM 6297 N N . ALA D 2 12 ? 34.467 29.495 2.454 1.00 44.34 12 ALA D N 1
ATOM 6298 C CA . ALA D 2 12 ? 34.172 30.316 1.288 1.00 48.85 12 ALA D CA 1
ATOM 6299 C C . ALA D 2 12 ? 34.555 29.628 -0.021 1.00 55.82 12 ALA D C 1
ATOM 6300 O O . ALA D 2 12 ? 35.214 30.226 -0.876 1.00 52.79 12 ALA D O 1
ATOM 6307 N N . ASP D 2 13 ? 34.137 28.375 -0.184 1.00 46.41 13 ASP D N 1
ATOM 6308 C CA . ASP D 2 13 ? 34.352 27.680 -1.442 1.00 41.70 13 ASP D CA 1
ATOM 6309 C C . ASP D 2 13 ? 33.026 27.548 -2.174 1.00 40.45 13 ASP D C 1
ATOM 6310 O O . ASP D 2 13 ? 32.918 26.827 -3.156 1.00 51.88 13 ASP D O 1
ATOM 6319 N N . GLY D 2 14 ? 32.011 28.260 -1.694 1.00 39.01 14 GLY D N 1
ATOM 6320 C CA . GLY D 2 14 ? 30.738 28.313 -2.389 1.00 37.73 14 GLY D CA 1
ATOM 6321 C C . GLY D 2 14 ? 29.713 27.272 -1.980 1.00 44.14 14 GLY D C 1
ATOM 6322 O O . GLY D 2 14 ? 28.540 27.376 -2.351 1.00 44.97 14 GLY D O 1
ATOM 6326 N N . VAL D 2 15 ? 30.125 26.253 -1.233 1.00 39.74 15 VAL D N 1
ATOM 6327 C CA . VAL D 2 15 ? 29.155 25.250 -0.795 1.00 37.53 15 VAL D CA 1
ATOM 6328 C C . VAL D 2 15 ? 29.296 24.936 0.688 1.00 28.49 15 VAL D C 1
ATOM 6329 O O . VAL D 2 15 ? 30.337 25.238 1.330 1.00 32.22 15 VAL D O 1
ATOM 6342 N N . VAL D 2 16 ? 28.228 24.363 1.230 1.00 30.05 16 VAL D N 1
ATOM 6343 C CA . VAL D 2 16 ? 28.237 23.887 2.616 1.00 32.40 16 VAL D CA 1
ATOM 6344 C C . VAL D 2 16 ? 28.334 22.354 2.567 1.00 27.96 16 VAL D C 1
ATOM 6345 O O . VAL D 2 16 ? 27.401 21.684 2.126 1.00 28.72 16 VAL D O 1
ATOM 6358 N N . ASN D 2 17 ? 29.475 21.814 2.979 1.00 25.40 17 ASN D N 1
ATOM 6359 C CA . ASN D 2 17 ? 29.686 20.365 2.955 1.00 28.19 17 ASN D CA 1
ATOM 6360 C C . ASN D 2 17 ? 30.511 19.925 4.162 1.00 24.62 17 ASN D C 1
ATOM 6361 O O . ASN D 2 17 ? 30.735 20.710 5.103 1.00 22.62 17 ASN D O 1
ATOM 6372 N N . ILE D 2 18 ? 30.956 18.674 4.181 1.00 23.46 18 ILE D N 1
ATOM 6373 C CA . ILE D 2 18 ? 31.694 18.193 5.344 1.00 23.11 18 ILE D CA 1
ATOM 6374 C C . ILE D 2 18 ? 32.896 19.061 5.768 1.00 27.66 18 ILE D C 1
ATOM 6375 O O . ILE D 2 18 ? 33.231 19.104 6.941 1.00 24.83 18 ILE D O 1
ATOM 6391 N N . SER D 2 19 ? 33.573 19.732 4.836 1.00 23.43 19 SER D N 1
ATOM 6392 C CA . SER D 2 19 ? 34.755 20.500 5.225 1.00 24.82 19 SER D CA 1
ATOM 6393 C C . SER D 2 19 ? 34.341 21.619 6.160 1.00 23.09 19 SER D C 1
ATOM 6394 O O . SER D 2 19 ? 35.059 21.934 7.102 1.00 25.77 19 SER D O 1
ATOM 6402 N N . ASP D 2 20 ? 33.187 22.216 5.898 1.00 24.10 20 ASP D N 1
ATOM 6403 C CA . ASP D 2 20 ? 32.684 23.316 6.742 1.00 25.94 20 ASP D CA 1
ATOM 6404 C C . ASP D 2 20 ? 32.300 22.777 8.128 1.00 29.01 20 ASP D C 1
ATOM 6405 O O . ASP D 2 20 ? 32.483 23.431 9.144 1.00 25.60 20 ASP D O 1
ATOM 6414 N N . TYR D 2 21 ? 31.733 21.579 8.161 1.00 23.26 21 TYR D N 1
ATOM 6415 C CA . TYR D 2 21 ? 31.417 20.914 9.424 1.00 22.11 21 TYR D CA 1
ATOM 6416 C C . TYR D 2 21 ? 32.665 20.622 10.255 1.00 24.49 21 TYR D C 1
ATOM 6417 O O . TYR D 2 21 ? 32.737 20.941 11.446 1.00 24.69 21 TYR D O 1
ATOM 6435 N N . VAL D 2 22 ? 33.658 20.012 9.614 1.00 21.63 22 VAL D N 1
ATOM 6436 C CA . VAL D 2 22 ? 34.928 19.706 10.269 1.00 19.50 22 VAL D CA 1
ATOM 6437 C C . VAL D 2 22 ? 35.585 21.005 10.757 1.00 21.73 22 VAL D C 1
ATOM 6438 O O . VAL D 2 22 ? 36.083 21.089 11.892 1.00 25.40 22 VAL D O 1
ATOM 6451 N N . LEU D 2 23 ? 35.603 22.015 9.894 1.00 25.07 23 LEU D N 1
ATOM 6452 C CA . LEU D 2 23 ? 36.173 23.302 10.324 1.00 29.22 23 LEU D CA 1
ATOM 6453 C C . LEU D 2 23 ? 35.416 23.888 11.521 1.00 26.90 23 LEU D C 1
ATOM 6454 O O . LEU D 2 23 ? 36.028 24.407 12.452 1.00 25.07 23 LEU D O 1
ATOM 6470 N N . MET D 2 24 ? 34.092 23.821 11.507 1.00 26.32 24 MET D N 1
ATOM 6471 C CA . MET D 2 24 ? 33.328 24.346 12.629 1.00 29.60 24 MET D CA 1
ATOM 6472 C C . MET D 2 24 ? 33.727 23.642 13.922 1.00 25.97 24 MET D C 1
ATOM 6473 O O . MET D 2 24 ? 33.977 24.286 14.936 1.00 26.59 24 MET D O 1
ATOM 6487 N N . LYS D 2 25 ? 33.798 22.315 13.890 1.00 25.52 25 LYS D N 1
ATOM 6488 C CA . LYS D 2 25 ? 34.194 21.550 15.052 1.00 23.76 25 LYS D CA 1
ATOM 6489 C C . LYS D 2 25 ? 35.563 21.950 15.540 1.00 28.35 25 LYS D C 1
ATOM 6490 O O . LYS D 2 25 ? 35.768 22.136 16.738 1.00 28.12 25 LYS D O 1
ATOM 6509 N N . ARG D 2 26 ? 36.517 22.070 14.624 1.00 21.77 26 ARG D N 1
ATOM 6510 C CA . ARG D 2 26 ? 37.866 22.455 14.999 1.00 25.61 26 ARG D CA 1
ATOM 6511 C C . ARG D 2 26 ? 37.914 23.873 15.581 1.00 30.43 26 ARG D C 1
ATOM 6512 O O . ARG D 2 26 ? 38.704 24.153 16.470 1.00 30.19 26 ARG D O 1
ATOM 6533 N N . TYR D 2 27 ? 37.077 24.757 15.065 1.00 26.22 27 TYR D N 1
ATOM 6534 C CA . TYR D 2 27 ? 37.055 26.135 15.530 1.00 27.53 27 TYR D CA 1
ATOM 6535 C C . TYR D 2 27 ? 36.534 26.178 16.964 1.00 31.99 27 TYR D C 1
ATOM 6536 O O . TYR D 2 27 ? 37.120 26.812 17.845 1.00 29.52 27 TYR D O 1
ATOM 6554 N N . ILE D 2 28 ? 35.451 25.469 17.219 1.00 29.36 28 ILE D N 1
ATOM 6555 C CA . ILE D 2 28 ? 34.909 25.407 18.564 1.00 33.18 28 ILE D CA 1
ATOM 6556 C C . ILE D 2 28 ? 35.924 24.770 19.522 1.00 39.68 28 ILE D C 1
ATOM 6557 O O . ILE D 2 28 ? 36.023 25.171 20.681 1.00 32.48 28 ILE D O 1
ATOM 6573 N N . LEU D 2 29 ? 36.710 23.812 19.030 1.00 30.40 29 LEU D N 1
ATOM 6574 C CA . LEU D 2 29 ? 37.716 23.151 19.856 1.00 39.34 29 LEU D CA 1
ATOM 6575 C C . LEU D 2 29 ? 39.020 23.956 19.993 1.00 38.06 29 LEU D C 1
ATOM 6576 O O . LEU D 2 29 ? 39.975 23.512 20.640 1.00 34.04 29 LEU D O 1
ATOM 6592 N N . ARG D 2 30 ? 39.055 25.125 19.363 1.00 32.79 30 ARG D N 1
ATOM 6593 C CA . ARG D 2 30 ? 40.254 25.956 19.330 1.00 39.35 30 ARG D CA 1
ATOM 6594 C C . ARG D 2 30 ? 41.428 25.288 18.634 1.00 45.07 30 ARG D C 1
ATOM 6595 O O . ARG D 2 30 ? 42.573 25.705 18.809 1.00 37.88 30 ARG D O 1
ATOM 6616 N N . ILE D 2 31 ? 41.156 24.274 17.811 1.00 32.98 31 ILE D N 1
ATOM 6617 C CA . ILE D 2 31 ? 42.225 23.683 17.018 1.00 33.72 31 ILE D CA 1
ATOM 6618 C C . ILE D 2 31 ? 42.655 24.659 15.923 1.00 37.00 31 ILE D C 1
ATOM 6619 O O . ILE D 2 31 ? 43.823 24.717 15.553 1.00 39.44 31 ILE D O 1
ATOM 6635 N N . ILE D 2 32 ? 41.697 25.422 15.403 1.00 38.31 32 ILE D N 1
ATOM 6636 C CA . ILE D 2 32 ? 41.997 26.585 14.582 1.00 41.68 32 ILE D CA 1
ATOM 6637 C C . ILE D 2 32 ? 41.422 27.810 15.295 1.00 42.47 32 ILE D C 1
ATOM 6638 O O . ILE D 2 32 ? 40.501 27.686 16.100 1.00 36.49 32 ILE D O 1
ATOM 6654 N N . ALA D 2 33 ? 41.965 28.988 15.016 1.00 49.71 33 ALA D N 1
ATOM 6655 C CA . ALA D 2 33 ? 41.525 30.188 15.719 1.00 53.21 33 ALA D CA 1
ATOM 6656 C C . ALA D 2 33 ? 40.583 30.998 14.859 1.00 55.48 33 ALA D C 1
ATOM 6657 O O . ALA D 2 33 ? 39.868 31.859 15.360 1.00 68.15 33 ALA D O 1
ATOM 6664 N N . ASP D 2 34 ? 40.583 30.724 13.562 1.00 51.76 34 ASP D N 1
ATOM 6665 C CA . ASP D 2 34 ? 39.685 31.407 12.647 1.00 60.26 34 ASP D CA 1
ATOM 6666 C C . ASP D 2 34 ? 39.291 30.509 11.480 1.00 50.72 34 ASP D C 1
ATOM 6667 O O . ASP D 2 34 ? 39.989 29.557 11.141 1.00 40.58 34 ASP D O 1
ATOM 6676 N N . PHE D 2 35 ? 38.160 30.839 10.877 1.00 40.03 35 PHE D N 1
ATOM 6677 C CA . PHE D 2 35 ? 37.742 30.243 9.625 1.00 49.61 35 PHE D CA 1
ATOM 6678 C C . PHE D 2 35 ? 38.519 30.850 8.470 1.00 62.82 35 PHE D C 1
ATOM 6679 O O . PHE D 2 35 ? 38.923 32.015 8.530 1.00 59.51 35 PHE D O 1
ATOM 6696 N N . PRO D 2 36 ? 38.724 30.063 7.404 1.00 58.87 36 PRO D N 1
ATOM 6697 C CA . PRO D 2 36 ? 39.409 30.580 6.217 1.00 59.25 36 PRO D CA 1
ATOM 6698 C C . PRO D 2 36 ? 38.623 31.708 5.567 1.00 60.04 36 PRO D C 1
ATOM 6699 O O . PRO D 2 36 ? 39.209 32.625 4.992 1.00 59.13 36 PRO D O 1
ATOM 6710 N N . ALA D 2 37 ? 37.299 31.623 5.644 1.00 53.63 37 ALA D N 1
ATOM 6711 C CA . ALA D 2 37 ? 36.445 32.679 5.134 1.00 46.61 37 ALA D CA 1
ATOM 6712 C C . ALA D 2 37 ? 36.522 33.878 6.077 1.00 55.00 37 ALA D C 1
ATOM 6713 O O . ALA D 2 37 ? 36.913 33.748 7.244 1.00 55.35 37 ALA D O 1
ATOM 6720 N N . ASP D 2 38 ? 36.171 35.047 5.554 1.00 66.95 38 ASP D N 1
ATOM 6721 C CA . ASP D 2 38 ? 36.152 36.259 6.357 1.00 82.25 38 ASP D CA 1
ATOM 6722 C C . ASP D 2 38 ? 34.750 36.473 6.906 1.00 71.96 38 ASP D C 1
ATOM 6723 O O . ASP D 2 38 ? 33.770 36.001 6.328 1.00 72.37 38 ASP D O 1
ATOM 6732 N N . ASP D 2 39 ? 34.667 37.196 8.014 1.00 61.07 39 ASP D N 1
ATOM 6733 C CA . ASP D 2 39 ? 33.410 37.420 8.710 1.00 47.95 39 ASP D CA 1
ATOM 6734 C C . ASP D 2 39 ? 32.930 36.097 9.305 1.00 36.87 39 ASP D C 1
ATOM 6735 O O . ASP D 2 39 ? 31.947 35.509 8.843 1.00 37.05 39 ASP D O 1
ATOM 6744 N N . ASP D 2 40 ? 33.657 35.647 10.324 1.00 43.11 40 ASP D N 1
ATOM 6745 C CA . ASP D 2 40 ? 33.362 34.412 11.032 1.00 42.03 40 ASP D CA 1
ATOM 6746 C C . ASP D 2 40 ? 31.900 34.355 11.448 1.00 44.67 40 ASP D C 1
ATOM 6747 O O . ASP D 2 40 ? 31.248 33.318 11.320 1.00 35.65 40 ASP D O 1
ATOM 6756 N N . MET D 2 41 ? 31.388 35.471 11.959 1.00 35.48 41 MET D N 1
ATOM 6757 C CA . MET D 2 41 ? 30.043 35.500 12.495 1.00 43.10 41 MET D CA 1
ATOM 6758 C C . MET D 2 41 ? 29.019 35.338 11.382 1.00 42.61 41 MET D C 1
ATOM 6759 O O . MET D 2 41 ? 28.000 34.667 11.555 1.00 35.79 41 MET D O 1
ATOM 6773 N N . TRP D 2 42 ? 29.266 35.949 10.233 1.00 38.91 42 TRP D N 1
ATOM 6774 C CA . TRP D 2 42 ? 28.291 35.839 9.171 1.00 32.64 42 TRP D CA 1
ATOM 6775 C C . TRP D 2 42 ? 28.210 34.367 8.688 1.00 30.59 42 TRP D C 1
ATOM 6776 O O . TRP D 2 42 ? 27.123 33.796 8.611 1.00 35.30 42 TRP D O 1
ATOM 6797 N N . VAL D 2 43 ? 29.354 33.749 8.420 1.00 32.62 43 VAL D N 1
ATOM 6798 C CA . VAL D 2 43 ? 29.341 32.388 7.879 1.00 31.74 43 VAL D CA 1
ATOM 6799 C C . VAL D 2 43 ? 29.068 31.359 8.981 1.00 36.75 43 VAL D C 1
ATOM 6800 O O . VAL D 2 43 ? 28.453 30.330 8.714 1.00 28.86 43 VAL D O 1
ATOM 6813 N N . GLY D 2 44 ? 29.491 31.657 10.212 1.00 31.92 44 GLY D N 1
ATOM 6814 C CA . GLY D 2 44 ? 29.514 30.670 11.290 1.00 29.65 44 GLY D CA 1
ATOM 6815 C C . GLY D 2 44 ? 28.305 30.657 12.202 1.00 27.57 44 GLY D C 1
ATOM 6816 O O . GLY D 2 44 ? 27.969 29.623 12.788 1.00 28.75 44 GLY D O 1
ATOM 6820 N N . ASP D 2 45 ? 27.654 31.800 12.362 1.00 29.38 45 ASP D N 1
ATOM 6821 C CA . ASP D 2 45 ? 26.453 31.859 13.179 1.00 27.13 45 ASP D CA 1
ATOM 6822 C C . ASP D 2 45 ? 25.248 31.578 12.283 1.00 30.65 45 ASP D C 1
ATOM 6823 O O . ASP D 2 45 ? 24.684 32.489 11.664 1.00 31.31 45 ASP D O 1
ATOM 6832 N N . VAL D 2 46 ? 24.847 30.310 12.207 1.00 32.16 46 VAL D N 1
ATOM 6833 C CA . VAL D 2 46 ? 23.869 29.928 11.206 1.00 30.19 46 VAL D CA 1
ATOM 6834 C C . VAL D 2 46 ? 22.426 30.072 11.691 1.00 28.83 46 VAL D C 1
ATOM 6835 O O . VAL D 2 46 ? 21.503 30.152 10.885 1.00 32.44 46 VAL D O 1
ATOM 6848 N N . ASN D 2 47 ? 22.221 30.120 12.997 1.00 25.38 47 ASN D N 1
ATOM 6849 C CA . ASN D 2 47 ? 20.878 30.266 13.543 1.00 30.98 47 ASN D CA 1
ATOM 6850 C C . ASN D 2 47 ? 20.561 31.726 13.893 1.00 39.13 47 ASN D C 1
ATOM 6851 O O . ASN D 2 47 ? 19.432 32.064 14.247 1.00 36.22 47 ASN D O 1
ATOM 6862 N N . GLY D 2 48 ? 21.570 32.581 13.800 1.00 37.18 48 GLY D N 1
ATOM 6863 C CA . GLY D 2 48 ? 21.368 34.012 13.952 1.00 42.97 48 GLY D CA 1
ATOM 6864 C C . GLY D 2 48 ? 21.168 34.509 15.375 1.00 44.41 48 GLY D C 1
ATOM 6865 O O . GLY D 2 48 ? 20.463 35.498 15.580 1.00 45.82 48 GLY D O 1
ATOM 6869 N N . ASP D 2 49 ? 21.787 33.853 16.356 1.00 37.75 49 ASP D N 1
ATOM 6870 C CA . ASP D 2 49 ? 21.757 34.357 17.726 1.00 36.07 49 ASP D CA 1
ATOM 6871 C C . ASP D 2 49 ? 23.017 35.170 18.041 1.00 35.63 49 ASP D C 1
ATOM 6872 O O . ASP D 2 49 ? 23.246 35.558 19.188 1.00 34.40 49 ASP D O 1
ATOM 6881 N N . ASN D 2 50 ? 23.801 35.467 17.009 1.00 30.04 50 ASN D N 1
ATOM 6882 C CA . ASN D 2 50 ? 25.016 36.253 17.171 1.00 35.56 50 ASN D CA 1
ATOM 6883 C C . ASN D 2 50 ? 25.988 35.585 18.142 1.00 41.81 50 ASN D C 1
ATOM 6884 O O . ASN D 2 50 ? 26.794 36.242 18.810 1.00 30.47 50 ASN D O 1
ATOM 6895 N N . VAL D 2 51 ? 25.893 34.259 18.220 1.00 26.70 51 VAL D N 1
ATOM 6896 C CA . VAL D 2 51 ? 26.883 33.442 18.919 1.00 27.05 51 VAL D CA 1
ATOM 6897 C C . VAL D 2 51 ? 27.374 32.385 17.926 1.00 27.25 51 VAL D C 1
ATOM 6898 O O . VAL D 2 51 ? 26.600 31.952 17.065 1.00 26.25 51 VAL D O 1
ATOM 6911 N N . ILE D 2 52 ? 28.643 31.995 18.005 1.00 24.37 52 ILE D N 1
ATOM 6912 C CA . ILE D 2 52 ? 29.095 30.778 17.307 1.00 27.63 52 ILE D CA 1
ATOM 6913 C C . ILE D 2 52 ? 29.407 29.725 18.369 1.00 26.66 52 ILE D C 1
ATOM 6914 O O . ILE D 2 52 ? 30.288 29.936 19.219 1.00 22.99 52 ILE D O 1
ATOM 6930 N N . ASN D 2 53 ? 28.666 28.607 18.359 1.00 25.56 53 ASN D N 1
ATOM 6931 C CA . ASN D 2 53 ? 28.940 27.527 19.305 1.00 25.59 53 ASN D CA 1
ATOM 6932 C C . ASN D 2 53 ? 28.346 26.186 18.809 1.00 21.11 53 ASN D C 1
ATOM 6933 O O . ASN D 2 53 ? 27.998 26.058 17.634 1.00 20.57 53 ASN D O 1
ATOM 6944 N N . ASP D 2 54 ? 28.248 25.210 19.712 1.00 21.31 54 ASP D N 1
ATOM 6945 C CA . ASP D 2 54 ? 27.754 23.868 19.358 1.00 23.25 54 ASP D CA 1
ATOM 6946 C C . ASP D 2 54 ? 26.374 23.873 18.737 1.00 27.00 54 ASP D C 1
ATOM 6947 O O . ASP D 2 54 ? 26.039 22.950 18.000 1.00 25.48 54 ASP D O 1
ATOM 6956 N N . ILE D 2 55 ? 25.559 24.891 19.005 1.00 23.21 55 ILE D N 1
ATOM 6957 C CA . ILE D 2 55 ? 24.277 24.986 18.325 1.00 22.96 55 ILE D CA 1
ATOM 6958 C C . ILE D 2 55 ? 24.450 25.090 16.804 1.00 25.56 55 ILE D C 1
ATOM 6959 O O . ILE D 2 55 ? 23.762 24.429 16.016 1.00 22.61 55 ILE D O 1
ATOM 6975 N N . ASP D 2 56 ? 25.387 25.920 16.379 1.00 23.18 56 ASP D N 1
ATOM 6976 C CA . ASP D 2 56 ? 25.604 26.101 14.963 1.00 23.53 56 ASP D CA 1
ATOM 6977 C C . ASP D 2 56 ? 26.174 24.817 14.366 1.00 21.94 56 ASP D C 1
ATOM 6978 O O . ASP D 2 56 ? 25.838 24.437 13.245 1.00 23.32 56 ASP D O 1
ATOM 6987 N N . CYS D 2 57 ? 27.061 24.174 15.117 1.00 23.06 57 CYS D N 1
ATOM 6988 C CA . CYS D 2 57 ? 27.633 22.906 14.673 1.00 22.83 57 CYS D CA 1
ATOM 6989 C C . CYS D 2 57 ? 26.503 21.890 14.481 1.00 20.94 57 CYS D C 1
ATOM 6990 O O . CYS D 2 57 ? 26.465 21.152 13.478 1.00 24.45 57 CYS D O 1
ATOM 6998 N N . ASN D 2 58 ? 25.550 21.873 15.414 1.00 21.45 58 ASN D N 1
ATOM 6999 C CA . ASN D 2 58 ? 24.413 20.954 15.287 1.00 26.39 58 ASN D CA 1
ATOM 7000 C C . ASN D 2 58 ? 23.533 21.284 14.080 1.00 25.04 58 ASN D C 1
ATOM 7001 O O . ASN D 2 58 ? 23.042 20.389 13.375 1.00 23.50 58 ASN D O 1
ATOM 7012 N N . TYR D 2 59 ? 23.347 22.567 13.779 1.00 19.69 59 TYR D N 1
ATOM 7013 C CA . TYR D 2 59 ? 22.606 22.930 12.571 1.00 26.22 59 TYR D CA 1
ATOM 7014 C C . TYR D 2 59 ? 23.321 22.418 11.338 1.00 21.91 59 TYR D C 1
ATOM 7015 O O . TYR D 2 59 ? 22.674 21.940 10.397 1.00 25.31 59 TYR D O 1
ATOM 7033 N N . LEU D 2 60 ? 24.646 22.528 11.318 1.00 19.62 60 LEU D N 1
ATOM 7034 C CA . LEU D 2 60 ? 25.392 22.051 10.146 1.00 22.08 60 LEU D CA 1
ATOM 7035 C C . LEU D 2 60 ? 25.179 20.547 10.019 1.00 20.16 60 LEU D C 1
ATOM 7036 O O . LEU D 2 60 ? 24.964 20.016 8.920 1.00 21.74 60 LEU D O 1
ATOM 7052 N N . LYS D 2 61 ? 25.245 19.851 11.149 1.00 19.81 61 LYS D N 1
ATOM 7053 C CA . LYS D 2 61 ? 24.970 18.420 11.142 1.00 18.86 61 LYS D CA 1
ATOM 7054 C C . LYS D 2 61 ? 23.603 18.172 10.553 1.00 17.89 61 LYS D C 1
ATOM 7055 O O . LYS D 2 61 ? 23.456 17.345 9.664 1.00 20.70 61 LYS D O 1
ATOM 7074 N N . ARG D 2 62 ? 22.580 18.848 11.070 1.00 19.96 62 ARG D N 1
ATOM 7075 C CA . ARG D 2 62 ? 21.216 18.666 10.563 1.00 20.50 62 ARG D CA 1
ATOM 7076 C C . ARG D 2 62 ? 21.088 18.964 9.082 1.00 22.40 62 ARG D C 1
ATOM 7077 O O . ARG D 2 62 ? 20.386 18.258 8.347 1.00 22.32 62 ARG D O 1
ATOM 7098 N N . TYR D 2 63 ? 21.764 20.014 8.620 1.00 21.73 63 TYR D N 1
ATOM 7099 C CA . TYR D 2 63 ? 21.756 20.362 7.212 1.00 20.24 63 TYR D CA 1
ATOM 7100 C C . TYR D 2 63 ? 22.418 19.282 6.351 1.00 21.64 63 TYR D C 1
ATOM 7101 O O . TYR D 2 63 ? 21.891 18.907 5.285 1.00 22.40 63 TYR D O 1
ATOM 7119 N N . LEU D 2 64 ? 23.549 18.755 6.809 1.00 20.05 64 LEU D N 1
ATOM 7120 C CA . LEU D 2 64 ? 24.255 17.730 6.033 1.00 17.99 64 LEU D CA 1
ATOM 7121 C C . LEU D 2 64 ? 23.482 16.389 6.055 1.00 18.41 64 LEU D C 1
ATOM 7122 O O . LEU D 2 64 ? 23.697 15.537 5.171 1.00 20.66 64 LEU D O 1
ATOM 7138 N N . LEU D 2 65 ? 22.627 16.189 7.056 1.00 19.38 65 LEU D N 1
ATOM 7139 C CA . LEU D 2 65 ? 21.804 14.974 7.118 1.00 19.71 65 LEU D CA 1
ATOM 7140 C C . LEU D 2 65 ? 20.485 15.180 6.377 1.00 21.85 65 LEU D C 1
ATOM 7141 O O . LEU D 2 65 ? 19.651 14.290 6.317 1.00 22.27 65 LEU D O 1
ATOM 7157 N N . HIS D 2 66 ? 20.310 16.375 5.817 1.00 18.27 66 HIS D N 1
ATOM 7158 C CA . HIS D 2 66 ? 19.104 16.754 5.078 1.00 22.87 66 HIS D CA 1
ATOM 7159 C C . HIS D 2 66 ? 17.848 16.777 5.934 1.00 27.63 66 HIS D C 1
ATOM 7160 O O . HIS D 2 66 ? 16.745 16.600 5.421 1.00 26.66 66 HIS D O 1
ATOM 7175 N N . MET D 2 67 ? 18.021 16.997 7.235 1.00 24.51 67 MET D N 1
ATOM 7176 C CA . MET D 2 67 ? 16.896 17.225 8.151 1.00 23.50 67 MET D CA 1
ATOM 7177 C C . MET D 2 67 ? 16.327 18.616 7.966 1.00 31.58 67 MET D C 1
ATOM 7178 O O . MET D 2 67 ? 15.172 18.857 8.281 1.00 30.75 67 MET D O 1
ATOM 7192 N N . ILE D 2 68 ? 17.164 19.522 7.477 1.00 23.94 68 ILE D N 1
ATOM 7193 C CA . ILE D 2 68 ? 16.729 20.868 7.096 1.00 26.08 68 ILE D CA 1
ATOM 7194 C C . ILE D 2 68 ? 17.345 21.232 5.751 1.00 27.05 68 ILE D C 1
ATOM 7195 O O . ILE D 2 68 ? 18.399 20.709 5.372 1.00 31.78 68 ILE D O 1
ATOM 7211 N N . ARG D 2 69 ? 16.688 22.130 5.025 1.00 26.30 69 ARG D N 1
ATOM 7212 C CA . ARG D 2 69 ? 17.139 22.515 3.703 1.00 32.38 69 ARG D CA 1
ATOM 7213 C C . ARG D 2 69 ? 17.911 23.821 3.749 1.00 32.48 69 ARG D C 1
ATOM 7214 O O . ARG D 2 69 ? 18.682 24.122 2.842 1.00 31.62 69 ARG D O 1
ATOM 7235 N N . GLU D 2 70 ? 17.694 24.591 4.811 1.00 33.59 70 GLU D N 1
ATOM 7236 C CA . GLU D 2 70 ? 18.323 25.906 4.963 1.00 35.91 70 GLU D CA 1
ATOM 7237 C C . GLU D 2 70 ? 18.543 26.214 6.446 1.00 27.90 70 GLU D C 1
ATOM 7238 O O . GLU D 2 70 ? 17.911 25.615 7.316 1.00 30.21 70 GLU D O 1
ATOM 7250 N N . PHE D 2 71 ? 19.441 27.158 6.726 1.00 34.41 71 PHE D N 1
ATOM 7251 C CA . PHE D 2 71 ? 19.666 27.615 8.099 1.00 34.03 71 PHE D CA 1
ATOM 7252 C C . PHE D 2 71 ? 18.683 28.719 8.473 1.00 38.04 71 PHE D C 1
ATOM 7253 O O . PHE D 2 71 ? 18.230 29.466 7.612 1.00 40.67 71 PHE D O 1
ATOM 7270 N N . PRO D 2 72 ? 18.345 28.816 9.759 1.00 36.31 72 PRO D N 1
ATOM 7271 C CA . PRO D 2 72 ? 17.406 29.821 10.278 1.00 43.37 72 PRO D CA 1
ATOM 7272 C C . PRO D 2 72 ? 17.724 31.256 9.872 1.00 46.21 72 PRO D C 1
ATOM 7273 O O . PRO D 2 72 ? 16.810 32.033 9.595 1.00 48.73 72 PRO D O 1
ATOM 7284 N N . LYS D 2 73 ? 19.000 31.612 9.843 1.00 41.04 73 LYS D N 1
ATOM 7285 C CA . LYS D 2 73 ? 19.383 32.980 9.497 1.00 40.27 73 LYS D CA 1
ATOM 7286 C C . LYS D 2 73 ? 19.334 33.256 7.979 1.00 48.83 73 LYS D C 1
ATOM 7287 O O . LYS D 2 73 ? 19.785 32.437 7.181 1.00 50.93 73 LYS D O 1
ATOM 7306 N N . ASN D 2 74 ? 18.790 34.407 7.583 1.00 65.32 74 ASN D N 1
ATOM 7307 C CA . ASN D 2 74 ? 18.773 34.807 6.168 1.00 76.27 74 ASN D CA 1
ATOM 7308 C C . ASN D 2 74 ? 19.831 35.852 5.857 1.00 74.88 74 ASN D C 1
ATOM 7309 O O . ASN D 2 74 ? 19.848 36.918 6.473 1.00 74.05 74 ASN D O 1
#